Protein AF-A0A067TLZ2-F1 (afdb_monomer)

Structure (mmCIF, N/CA/C/O backbone):
data_AF-A0A067TLZ2-F1
#
_entry.id   AF-A0A067TLZ2-F1
#
loop_
_atom_site.group_PDB
_atom_site.id
_atom_site.type_symbol
_atom_site.label_atom_id
_atom_site.label_alt_id
_atom_site.label_comp_id
_atom_site.label_asym_id
_atom_site.label_entity_id
_atom_site.label_seq_id
_atom_site.pdbx_PDB_ins_code
_atom_site.Cartn_x
_atom_site.Cartn_y
_atom_site.Cartn_z
_atom_site.occupancy
_atom_site.B_iso_or_equiv
_atom_site.auth_seq_id
_atom_site.auth_comp_id
_atom_site.auth_asym_id
_atom_site.auth_atom_id
_atom_site.pdbx_PDB_model_num
ATOM 1 N N . MET A 1 1 ? -27.544 -16.288 59.168 1.00 35.00 1 MET A N 1
ATOM 2 C CA . MET A 1 1 ? -28.036 -17.545 58.566 1.00 35.00 1 MET A CA 1
ATOM 3 C C . MET A 1 1 ? -27.027 -17.969 57.515 1.00 35.00 1 MET A C 1
ATOM 5 O O . MET A 1 1 ? -26.623 -17.134 56.720 1.00 35.00 1 MET A O 1
ATOM 9 N N . SER A 1 2 ? -26.533 -19.201 57.614 1.00 30.53 2 SER A N 1
ATOM 10 C CA . SER A 1 2 ? -25.509 -19.772 56.732 1.00 30.53 2 SER A CA 1
ATOM 11 C C . SER A 1 2 ? -26.106 -20.051 55.348 1.00 30.53 2 SER A C 1
ATOM 13 O O . SER A 1 2 ? -27.095 -20.776 55.263 1.00 30.53 2 SER A O 1
ATOM 15 N N . ASN A 1 3 ? -25.528 -19.484 54.284 1.00 35.69 3 ASN A N 1
ATOM 16 C CA . ASN A 1 3 ? -25.850 -19.871 52.909 1.00 35.69 3 ASN A CA 1
ATOM 17 C C . ASN A 1 3 ? -25.029 -21.114 52.555 1.00 35.69 3 ASN A C 1
ATOM 19 O O . ASN A 1 3 ? -23.845 -21.016 52.237 1.00 35.69 3 ASN A O 1
ATOM 23 N N . ALA A 1 4 ? -25.659 -22.283 52.621 1.00 37.75 4 ALA A N 1
ATOM 24 C CA . ALA A 1 4 ? -25.091 -23.515 52.096 1.00 37.75 4 ALA A CA 1
ATOM 25 C C . ALA A 1 4 ? -25.296 -23.566 50.571 1.00 37.75 4 ALA A C 1
ATOM 27 O O . ALA A 1 4 ? -26.431 -23.571 50.098 1.00 37.75 4 ALA A O 1
ATOM 28 N N . MET A 1 5 ? -24.205 -23.612 49.800 1.00 37.00 5 MET A N 1
ATOM 29 C CA . MET A 1 5 ? -24.246 -24.008 48.389 1.00 37.00 5 MET A CA 1
ATOM 30 C C . MET A 1 5 ? -24.278 -25.535 48.307 1.00 37.00 5 MET A C 1
ATOM 32 O O . MET A 1 5 ? -23.344 -26.199 48.753 1.00 37.00 5 MET A O 1
ATOM 36 N N . PHE A 1 6 ? -25.333 -26.089 47.715 1.00 41.66 6 PHE A N 1
ATOM 37 C CA . PHE A 1 6 ? -25.411 -27.508 47.378 1.00 41.66 6 PHE A CA 1
ATOM 38 C C . PHE A 1 6 ? -25.064 -27.699 45.897 1.00 41.66 6 PHE A C 1
ATOM 40 O O . PHE A 1 6 ? -25.762 -27.192 45.023 1.00 41.66 6 PHE A O 1
ATOM 47 N N . HIS A 1 7 ? -24.009 -28.463 45.611 1.00 45.47 7 HIS A N 1
ATOM 48 C CA . HIS A 1 7 ? -23.753 -29.020 44.283 1.00 45.47 7 HIS A CA 1
ATOM 49 C C . HIS A 1 7 ? -24.188 -30.487 44.269 1.00 45.47 7 HIS A C 1
ATOM 51 O O . HIS A 1 7 ? -23.486 -31.360 44.770 1.00 45.47 7 HIS A O 1
ATOM 57 N N . GLY A 1 8 ? -25.364 -30.752 43.701 1.00 36.38 8 GLY A N 1
ATOM 58 C CA . GLY A 1 8 ? -25.886 -32.097 43.473 1.00 36.38 8 GLY A CA 1
ATOM 59 C C . GLY A 1 8 ? -26.984 -32.063 42.412 1.00 36.38 8 GLY A C 1
ATOM 60 O O . GLY A 1 8 ? -27.834 -31.179 42.427 1.00 36.38 8 GLY A O 1
ATOM 61 N N . SER A 1 9 ? -26.954 -33.005 41.471 1.00 46.06 9 SER A N 1
ATOM 62 C CA . SER A 1 9 ? -27.779 -33.016 40.257 1.00 46.06 9 SER A CA 1
ATOM 63 C C . SER A 1 9 ? -29.209 -33.544 40.436 1.00 46.06 9 SER A C 1
ATOM 65 O O . SER A 1 9 ? -29.848 -33.829 39.436 1.00 46.06 9 SER A O 1
ATOM 67 N N . ASN A 1 10 ? -29.741 -33.642 41.660 1.00 43.12 10 ASN A N 1
ATOM 68 C CA . ASN A 1 10 ? -31.162 -33.916 41.916 1.00 43.12 10 ASN A CA 1
ATOM 69 C C . ASN A 1 10 ? -31.548 -33.448 43.330 1.00 43.12 10 ASN A C 1
ATOM 71 O O . ASN A 1 10 ? -31.295 -34.150 44.307 1.00 43.12 10 ASN A O 1
ATOM 75 N N . VAL A 1 11 ? -32.170 -32.272 43.446 1.00 49.72 11 VAL A N 1
ATOM 76 C CA . VAL A 1 11 ? -32.747 -31.774 44.705 1.00 49.72 11 VAL A CA 1
ATOM 77 C C . VAL A 1 11 ? -34.250 -31.600 44.506 1.00 49.72 11 VAL A C 1
ATOM 79 O O . VAL A 1 11 ? -34.676 -30.826 43.653 1.00 49.72 11 VAL A O 1
ATOM 82 N N . VAL A 1 12 ? -35.056 -32.312 45.295 1.00 50.25 12 VAL A N 1
ATOM 83 C CA . VAL A 1 12 ? -36.509 -32.107 45.370 1.00 50.25 12 VAL A CA 1
ATOM 84 C C . VAL A 1 12 ? -36.795 -31.245 46.594 1.00 50.25 12 VAL A C 1
ATOM 86 O O . VAL A 1 12 ? -36.547 -31.664 47.722 1.00 50.25 12 VAL A O 1
ATOM 89 N N . VAL A 1 13 ? -37.308 -30.037 46.364 1.00 55.62 13 VAL A N 1
ATOM 90 C CA . VAL A 1 13 ? -37.751 -29.116 47.418 1.00 55.62 13 VAL A CA 1
ATOM 91 C C . VAL A 1 13 ? -39.276 -29.075 47.404 1.00 55.62 13 VAL A C 1
ATOM 93 O O . VAL A 1 13 ? -39.881 -28.666 46.416 1.00 55.62 13 VAL A O 1
ATOM 96 N N . THR A 1 14 ? -39.910 -29.498 48.495 1.00 51.38 14 THR A N 1
ATOM 97 C CA . THR A 1 14 ? -41.367 -29.434 48.671 1.00 51.38 14 THR A CA 1
ATOM 98 C C . THR A 1 14 ? -41.737 -28.263 49.579 1.00 51.38 14 THR A C 1
ATOM 100 O O . THR A 1 14 ? -41.624 -28.369 50.798 1.00 51.38 14 THR A O 1
ATOM 103 N N . GLY A 1 15 ? -42.209 -27.167 48.975 1.00 43.22 15 GLY A N 1
ATOM 104 C CA . GLY A 1 15 ? -42.807 -26.016 49.664 1.00 43.22 15 GLY A CA 1
ATOM 105 C C . GLY A 1 15 ? -41.881 -24.801 49.821 1.00 43.22 15 GLY A C 1
ATOM 106 O O . GLY A 1 15 ? -40.804 -24.901 50.399 1.00 43.22 15 GLY A O 1
ATOM 107 N N . GLY A 1 16 ? -42.342 -23.644 49.326 1.00 53.47 16 GLY A N 1
ATOM 108 C CA . GLY A 1 16 ? -41.659 -22.342 49.369 1.00 53.47 16 GLY A CA 1
ATOM 109 C C . GLY A 1 16 ? -41.573 -21.676 47.989 1.00 53.47 16 GLY A C 1
ATOM 110 O O . GLY A 1 16 ? -41.440 -22.360 46.977 1.00 53.47 16 GLY A O 1
ATOM 111 N N . THR A 1 17 ? -41.671 -20.343 47.927 1.00 47.75 17 THR A N 1
ATOM 112 C CA . THR A 1 17 ? -41.504 -19.577 46.679 1.00 47.75 17 THR A CA 1
ATOM 113 C C . THR A 1 17 ? -40.048 -19.661 46.222 1.00 47.75 17 THR A C 1
ATOM 115 O O . THR A 1 17 ? -39.157 -19.126 46.879 1.00 47.75 17 THR A O 1
ATOM 118 N N . ILE A 1 18 ? -39.806 -20.339 45.099 1.00 54.44 18 ILE A N 1
ATOM 119 C CA . ILE A 1 18 ? -38.486 -20.434 44.471 1.00 54.44 18 ILE A CA 1
ATOM 120 C C . ILE A 1 18 ? -38.309 -19.225 43.554 1.00 54.44 18 ILE A C 1
ATOM 122 O O . ILE A 1 18 ? -38.922 -19.152 42.491 1.00 54.44 18 ILE A O 1
ATOM 126 N N . THR A 1 19 ? -37.446 -18.287 43.934 1.00 49.28 19 THR A N 1
ATOM 127 C CA . THR A 1 19 ? -36.951 -17.267 43.004 1.00 49.28 19 THR A CA 1
ATOM 128 C C . THR A 1 19 ? -35.773 -17.871 42.241 1.00 49.28 19 THR A C 1
ATOM 130 O O . THR A 1 19 ? -34.644 -17.878 42.729 1.00 49.28 19 THR A O 1
ATOM 133 N N . GLN A 1 20 ? -36.033 -18.444 41.064 1.00 44.94 20 GLN A N 1
ATOM 134 C CA . GLN A 1 20 ? -34.972 -18.886 40.158 1.00 44.94 20 GLN A CA 1
ATOM 135 C C . GLN A 1 20 ? -34.269 -17.645 39.594 1.00 44.94 20 GLN A C 1
ATOM 137 O O . GLN A 1 20 ? -34.800 -16.951 38.729 1.00 44.94 20 GLN A O 1
ATOM 142 N N . VAL A 1 21 ? -33.075 -17.345 40.100 1.00 44.84 21 VAL A N 1
ATOM 143 C CA . VAL A 1 21 ? -32.166 -16.395 39.455 1.00 44.84 21 VAL A CA 1
ATOM 144 C C . VAL A 1 21 ? -31.425 -17.185 38.382 1.00 44.84 21 VAL A C 1
ATOM 146 O O . VAL A 1 21 ? -30.465 -17.890 38.685 1.00 44.84 21 VAL A O 1
ATOM 149 N N . ASN A 1 22 ? -31.917 -17.143 37.141 1.00 44.41 22 ASN A N 1
ATOM 150 C CA . ASN A 1 22 ? -31.170 -17.689 36.011 1.00 44.41 22 ASN A CA 1
ATOM 151 C C . ASN A 1 22 ? -29.885 -16.872 35.849 1.00 44.41 22 ASN A C 1
ATOM 153 O O . ASN A 1 22 ? -29.919 -15.673 35.579 1.00 44.41 22 ASN A O 1
ATOM 157 N N . ASP A 1 23 ? -28.752 -17.529 36.067 1.00 48.72 23 ASP A N 1
ATOM 158 C CA . ASP A 1 23 ? -27.424 -16.944 35.957 1.00 48.72 23 ASP A CA 1
ATOM 159 C C . ASP A 1 23 ? -27.185 -16.578 34.474 1.00 48.72 23 ASP A C 1
ATOM 161 O O . ASP A 1 23 ? -27.012 -17.459 33.629 1.00 48.72 23 ASP A O 1
ATOM 165 N N . ASN A 1 24 ? -27.174 -15.280 34.139 1.00 51.50 24 ASN A N 1
ATOM 166 C CA . ASN A 1 24 ? -26.948 -14.703 32.791 1.00 51.50 24 ASN A CA 1
ATOM 167 C C . ASN A 1 24 ? -25.580 -15.075 32.157 1.00 51.50 24 ASN A C 1
ATOM 169 O O . ASN A 1 24 ? -25.181 -14.545 31.122 1.00 51.50 24 ASN A O 1
ATOM 173 N N . ARG A 1 25 ? -24.820 -15.978 32.784 1.00 54.44 25 ARG A N 1
ATOM 174 C CA . ARG A 1 25 ? -23.482 -16.408 32.368 1.00 54.44 25 ARG A CA 1
ATOM 175 C C . ARG A 1 25 ? -23.487 -17.320 31.141 1.00 54.44 25 ARG A C 1
ATOM 177 O O . ARG A 1 25 ? -22.487 -17.351 30.432 1.00 54.44 25 ARG A O 1
ATOM 184 N N . GLN A 1 26 ? -24.568 -18.063 30.882 1.00 59.56 26 GLN A N 1
ATOM 185 C CA . GLN A 1 26 ? -24.644 -18.943 29.704 1.00 59.56 26 GLN A CA 1
ATOM 186 C C . GLN A 1 26 ? -24.899 -18.174 28.402 1.00 59.56 26 GLN A C 1
ATOM 188 O O . GLN A 1 26 ? -24.267 -18.482 27.397 1.00 59.56 26 GLN A O 1
ATOM 193 N N . THR A 1 27 ? -25.767 -17.160 28.411 1.00 61.47 27 THR A N 1
ATOM 194 C CA . THR A 1 27 ? -26.094 -16.360 27.216 1.00 61.47 27 THR A CA 1
ATOM 195 C C . THR A 1 27 ? -24.909 -15.508 26.774 1.00 61.47 27 THR A C 1
ATOM 197 O O . THR A 1 27 ? -24.477 -15.628 25.632 1.00 61.47 27 THR A O 1
ATOM 200 N N . GLY A 1 28 ? -24.271 -14.788 27.706 1.00 64.19 28 GLY A N 1
ATOM 201 C CA . GLY A 1 28 ? -23.079 -13.983 27.413 1.00 64.19 28 GLY A CA 1
ATOM 202 C C . GLY A 1 28 ? -21.871 -14.793 26.921 1.00 64.19 28 GLY A C 1
ATOM 203 O O . GLY A 1 28 ? -21.001 -14.242 26.247 1.00 64.19 28 GLY A O 1
ATOM 204 N N . LYS A 1 29 ? -21.817 -16.100 27.223 1.00 79.38 29 LYS A N 1
ATOM 205 C CA . LYS A 1 29 ? -20.808 -17.019 26.676 1.00 79.38 29 LYS A CA 1
ATOM 206 C C . LYS A 1 29 ? -21.072 -17.343 25.198 1.00 79.38 29 LYS A C 1
ATOM 208 O O . LYS A 1 29 ? -20.135 -17.368 24.413 1.00 79.38 29 LYS A O 1
ATOM 213 N N . VAL A 1 30 ? -22.332 -17.509 24.801 1.00 89.75 30 VAL A N 1
ATOM 214 C CA . VAL A 1 30 ? -22.698 -17.784 23.401 1.00 89.75 30 VAL A CA 1
ATOM 215 C C . VAL A 1 30 ? -22.494 -16.549 22.519 1.00 89.75 30 VAL A C 1
ATOM 217 O O . VAL A 1 30 ? -21.974 -16.664 21.411 1.00 89.75 30 VAL A O 1
ATOM 220 N N . SER A 1 31 ? -22.865 -15.352 22.982 1.00 91.88 31 SER A N 1
ATOM 221 C CA . SER A 1 31 ? -22.688 -14.130 22.182 1.00 91.88 31 SER A CA 1
ATOM 222 C C . SER A 1 31 ? -21.219 -13.746 22.002 1.00 91.88 31 SER A C 1
ATOM 224 O O . SER A 1 31 ? -20.860 -13.279 20.920 1.00 91.88 31 SER A O 1
ATOM 226 N N . ILE A 1 32 ? -20.349 -13.976 22.998 1.00 93.75 32 ILE A N 1
ATOM 227 C CA . ILE A 1 32 ? -18.906 -13.745 22.813 1.00 93.75 32 ILE A CA 1
ATOM 228 C C . ILE A 1 32 ? -18.287 -14.765 21.850 1.00 93.75 32 ILE A C 1
ATOM 230 O O . ILE A 1 32 ? -17.466 -14.368 21.029 1.00 93.75 32 ILE A O 1
ATOM 234 N N . GLU A 1 33 ? -18.707 -16.035 21.894 1.00 95.56 33 GLU A N 1
ATOM 235 C CA . GLU A 1 33 ? -18.254 -17.072 20.954 1.00 95.56 33 GLU A CA 1
ATOM 236 C C . GLU A 1 33 ? -18.642 -16.705 19.511 1.00 95.56 33 GLU A C 1
ATOM 238 O O . GLU A 1 33 ? -17.783 -16.673 18.635 1.00 95.56 33 GLU A O 1
ATOM 243 N N . ARG A 1 34 ? -19.890 -16.277 19.272 1.00 96.38 34 ARG A N 1
ATOM 244 C CA . ARG A 1 34 ? -20.328 -15.792 17.946 1.00 96.38 34 ARG A CA 1
ATOM 245 C C . ARG A 1 34 ? -19.538 -14.582 17.456 1.00 96.38 34 ARG A C 1
ATOM 247 O O . ARG A 1 34 ? -19.241 -14.477 16.270 1.00 96.38 34 ARG A O 1
ATOM 254 N N . LEU A 1 35 ? -19.216 -13.648 18.354 1.00 97.62 35 LEU A N 1
ATOM 255 C CA . LEU A 1 35 ? -18.397 -12.487 18.005 1.00 97.62 35 LEU A CA 1
ATOM 256 C C . LEU A 1 35 ? -16.975 -12.904 17.615 1.00 97.62 35 LEU A C 1
ATOM 258 O O . LEU A 1 35 ? -16.421 -12.350 16.673 1.00 97.62 35 LEU A O 1
ATOM 262 N N . GLN A 1 36 ? -16.399 -13.878 18.323 1.00 96.12 36 GLN A N 1
ATOM 263 C CA . GLN A 1 36 ? -15.082 -14.433 18.011 1.00 96.12 36 GLN A CA 1
ATOM 264 C C . GLN A 1 36 ? -15.071 -15.164 16.667 1.00 96.12 36 GLN A C 1
ATOM 266 O O . GLN A 1 36 ? -14.123 -14.994 15.909 1.00 96.12 36 GLN A O 1
ATOM 271 N N . GLU A 1 37 ? -16.120 -15.927 16.357 1.00 96.56 37 GLU A N 1
ATOM 272 C CA . GLU A 1 37 ? -16.272 -16.631 15.077 1.00 96.56 37 GLU A CA 1
ATOM 273 C C . GLU A 1 37 ? -16.421 -15.674 13.886 1.00 96.56 37 GLU A C 1
ATOM 275 O O . GLU A 1 37 ? -15.920 -15.959 12.801 1.00 96.56 37 GLU A O 1
ATOM 280 N N . ALA A 1 38 ? -17.104 -14.541 14.076 1.00 97.31 38 ALA A N 1
ATOM 281 C CA . ALA A 1 38 ? -17.307 -13.543 13.025 1.00 97.31 38 ALA A CA 1
ATOM 282 C C . ALA A 1 38 ? -16.121 -12.574 12.851 1.00 97.31 38 ALA A C 1
ATOM 284 O O . ALA A 1 38 ? -15.986 -11.940 11.801 1.00 97.31 38 ALA A O 1
ATOM 285 N N . ALA A 1 39 ? -15.289 -12.412 13.881 1.00 97.81 39 ALA A N 1
ATOM 286 C CA . ALA A 1 39 ? -14.109 -11.558 13.837 1.00 97.81 39 ALA A CA 1
ATOM 287 C C . ALA A 1 39 ? -12.961 -12.206 13.042 1.00 97.81 39 ALA A C 1
ATOM 289 O O . ALA A 1 39 ? -12.880 -13.422 12.894 1.00 97.81 39 ALA A O 1
ATOM 290 N N . ALA A 1 40 ? -12.024 -11.377 12.585 1.00 97.75 40 ALA A N 1
ATOM 291 C CA . ALA A 1 40 ? -10.781 -11.785 11.944 1.00 97.75 40 ALA A CA 1
ATOM 292 C C . ALA A 1 40 ? -9.581 -11.432 12.847 1.00 97.75 40 ALA A C 1
ATOM 294 O O . ALA A 1 40 ? -9.004 -10.350 12.708 1.00 97.75 40 ALA A O 1
ATOM 295 N N . PRO A 1 41 ? -9.163 -12.321 13.773 1.00 96.50 41 PRO A N 1
ATOM 296 C CA . PRO A 1 41 ? -8.014 -12.073 14.651 1.00 96.50 41 PRO A CA 1
ATOM 297 C C . PRO A 1 41 ? -6.706 -11.800 13.895 1.00 96.50 41 PRO A C 1
ATOM 299 O O . PRO A 1 41 ? -5.843 -11.075 14.387 1.00 96.50 41 PRO A O 1
ATOM 302 N N . ALA A 1 42 ? -6.561 -12.330 12.676 1.00 96.38 42 ALA A N 1
ATOM 303 C CA . ALA A 1 42 ? -5.423 -12.070 11.793 1.00 96.38 42 ALA A CA 1
ATOM 304 C C . ALA A 1 42 ? -5.279 -10.582 11.402 1.00 96.38 42 ALA A C 1
ATOM 306 O O . ALA A 1 42 ? -4.195 -10.146 11.013 1.00 96.38 42 ALA A O 1
ATOM 307 N N . ALA A 1 43 ? -6.349 -9.786 11.521 1.00 97.31 43 ALA A N 1
ATOM 308 C CA . ALA A 1 43 ? -6.363 -8.371 11.157 1.00 97.31 43 ALA A CA 1
ATOM 309 C C . ALA A 1 43 ? -5.872 -7.429 12.272 1.00 97.31 43 ALA A C 1
ATOM 311 O O . ALA A 1 43 ? -5.695 -6.238 12.013 1.00 97.31 43 ALA A O 1
ATOM 312 N N . PHE A 1 44 ? -5.636 -7.913 13.497 1.00 97.44 44 PHE A N 1
ATOM 313 C CA . PHE A 1 44 ? -5.144 -7.056 14.582 1.00 97.44 44 PHE A CA 1
ATOM 314 C C . PHE A 1 44 ? -3.717 -6.555 14.313 1.00 97.44 44 PHE A C 1
ATOM 316 O O . PHE A 1 44 ? -2.925 -7.221 13.641 1.00 97.44 44 PHE A O 1
ATOM 323 N N . HIS A 1 45 ? -3.358 -5.387 14.855 1.00 96.12 45 HIS A N 1
ATOM 324 C CA . HIS A 1 45 ? -1.980 -4.873 14.812 1.00 96.12 45 HIS A CA 1
ATOM 325 C C . HIS A 1 45 ? -0.938 -5.815 15.444 1.00 96.12 45 HIS A C 1
ATOM 327 O O . HIS A 1 45 ? 0.193 -5.884 14.969 1.00 96.12 45 HIS A O 1
ATOM 333 N N . ASP A 1 46 ? -1.326 -6.571 16.468 1.00 94.56 46 ASP A N 1
ATOM 334 C CA . ASP A 1 46 ? -0.489 -7.449 17.292 1.00 94.56 46 ASP A CA 1
ATOM 335 C C . ASP A 1 46 ? -0.748 -8.946 17.038 1.00 94.56 46 ASP A C 1
ATOM 337 O O . ASP A 1 46 ? -0.326 -9.807 17.812 1.00 94.56 46 ASP A O 1
ATOM 341 N N . SER A 1 47 ? -1.423 -9.277 15.933 1.00 93.69 47 SER A N 1
ATOM 342 C CA . SER A 1 47 ? -1.735 -10.662 15.586 1.00 93.69 47 SER A CA 1
ATOM 343 C C . SER A 1 47 ? -0.481 -11.502 15.321 1.00 93.69 47 SER A C 1
ATOM 345 O O . SER A 1 47 ? 0.400 -11.117 14.547 1.00 93.69 47 SER A O 1
ATOM 347 N N . GLY A 1 48 ? -0.443 -12.713 15.886 1.00 90.44 48 GLY A N 1
ATOM 348 C CA . GLY A 1 48 ? 0.617 -13.694 15.632 1.00 90.44 48 GLY A CA 1
ATOM 349 C C . GLY A 1 48 ? 0.674 -14.196 14.181 1.00 90.44 48 GLY A C 1
ATOM 350 O O . GLY A 1 48 ? 1.725 -14.674 13.743 1.00 90.44 48 GLY A O 1
ATOM 351 N N . ASP A 1 49 ? -0.416 -14.048 13.422 1.00 87.50 49 ASP A N 1
ATOM 352 C CA . ASP A 1 49 ? -0.474 -14.392 11.995 1.00 87.50 49 ASP A CA 1
ATOM 353 C C . ASP A 1 49 ? 0.299 -13.385 11.134 1.00 87.50 49 ASP A C 1
ATOM 355 O O . ASP A 1 49 ? 0.804 -13.714 10.059 1.00 87.50 49 ASP A O 1
ATOM 359 N N . ARG A 1 50 ? 0.500 -12.168 11.645 1.00 86.31 50 ARG A N 1
ATOM 360 C CA . ARG A 1 50 ? 1.269 -11.103 10.997 1.00 86.31 50 ARG A CA 1
ATOM 361 C C . ARG A 1 50 ? 2.741 -11.158 11.393 1.00 86.31 50 ARG A C 1
ATOM 363 O O . ARG A 1 50 ? 3.307 -10.156 11.811 1.00 86.31 50 ARG A O 1
ATOM 370 N N . ARG A 1 51 ? 3.362 -12.337 11.295 1.00 74.12 51 ARG A N 1
ATOM 371 C CA . ARG A 1 51 ? 4.765 -12.569 11.694 1.00 74.12 51 ARG A CA 1
ATOM 372 C C . ARG A 1 51 ? 5.699 -11.517 11.084 1.00 74.12 51 ARG A C 1
ATOM 374 O O . ARG A 1 51 ? 5.841 -11.469 9.867 1.00 74.12 51 ARG A O 1
ATOM 381 N N . ASP A 1 52 ? 6.362 -10.749 11.950 1.00 78.25 52 ASP A N 1
ATOM 382 C CA . ASP A 1 52 ? 7.239 -9.624 11.586 1.00 78.25 52 ASP A CA 1
ATOM 383 C C . ASP A 1 52 ? 6.524 -8.580 10.699 1.00 78.25 52 ASP A C 1
ATOM 385 O O . ASP A 1 52 ? 6.861 -8.425 9.521 1.00 78.25 52 ASP A O 1
ATOM 389 N N . PRO A 1 53 ? 5.493 -7.886 11.229 1.00 86.69 53 PRO A N 1
ATOM 390 C CA . PRO A 1 53 ? 4.747 -6.923 10.435 1.00 86.69 53 PRO A CA 1
ATOM 391 C C . PRO A 1 53 ? 5.674 -5.768 10.028 1.00 86.69 53 PRO A C 1
ATOM 393 O O . PRO A 1 53 ? 6.590 -5.414 10.783 1.00 86.69 53 PRO A O 1
ATOM 396 N N . PRO A 1 54 ? 5.460 -5.161 8.846 1.00 88.94 54 PRO A N 1
ATOM 397 C CA . PRO A 1 54 ? 6.304 -4.067 8.391 1.00 88.94 54 PRO A CA 1
ATOM 398 C C . PRO A 1 54 ? 6.217 -2.906 9.384 1.00 88.94 54 PRO A C 1
ATOM 400 O O . PRO A 1 54 ? 5.129 -2.556 9.823 1.00 88.94 54 PRO A O 1
ATOM 403 N N . ARG A 1 55 ? 7.355 -2.300 9.721 1.00 93.62 55 ARG A N 1
ATOM 404 C CA . ARG A 1 55 ? 7.454 -1.113 10.584 1.00 93.62 55 ARG A CA 1
ATOM 405 C C . ARG A 1 55 ? 8.316 -0.069 9.909 1.00 93.62 55 ARG A C 1
ATOM 407 O O . ARG A 1 55 ? 9.206 -0.421 9.127 1.00 93.62 55 ARG A O 1
ATOM 414 N N . CYS A 1 56 ? 8.081 1.200 10.224 1.00 95.81 56 CYS A N 1
ATOM 415 C CA . CYS A 1 56 ? 9.027 2.242 9.860 1.00 95.81 56 CYS A CA 1
ATOM 416 C C . CYS A 1 56 ? 10.406 1.896 10.430 1.00 95.81 56 CYS A C 1
ATOM 418 O O . CYS A 1 56 ? 10.553 1.533 11.598 1.00 95.81 56 CYS A O 1
ATOM 420 N N . HIS A 1 57 ? 11.425 1.985 9.580 1.00 94.75 57 HIS A N 1
ATOM 421 C CA . HIS A 1 57 ? 12.799 1.870 10.037 1.00 94.75 57 HIS A CA 1
ATOM 422 C C . HIS A 1 57 ? 13.119 3.076 10.940 1.00 94.75 57 HIS A C 1
ATOM 424 O O . HIS A 1 57 ? 12.618 4.170 10.650 1.00 94.75 57 HIS A O 1
ATOM 430 N N . PRO A 1 58 ? 13.908 2.924 12.023 1.00 95.19 58 PRO A N 1
ATOM 431 C CA . PRO A 1 58 ? 14.269 4.051 12.873 1.00 95.19 58 PRO A CA 1
ATOM 432 C C . PRO A 1 58 ? 14.750 5.257 12.064 1.00 95.19 58 PRO A C 1
ATOM 434 O O . PRO A 1 58 ? 15.518 5.113 11.115 1.00 95.19 58 PRO A O 1
ATOM 437 N N . ASN A 1 59 ? 14.268 6.441 12.445 1.00 94.44 59 ASN A N 1
ATOM 438 C CA . ASN A 1 59 ? 14.572 7.722 11.802 1.00 94.44 59 ASN A CA 1
ATOM 439 C C . ASN A 1 59 ? 14.144 7.850 10.326 1.00 94.44 59 ASN A C 1
ATOM 441 O O . ASN A 1 59 ? 14.586 8.773 9.653 1.00 94.44 59 ASN A O 1
ATOM 445 N N . THR A 1 60 ? 13.261 6.978 9.827 1.00 95.38 60 THR A N 1
ATOM 446 C CA . THR A 1 60 ? 12.618 7.136 8.508 1.00 95.38 60 THR A CA 1
ATOM 447 C C . THR A 1 60 ? 11.163 7.557 8.653 1.00 95.38 60 THR A C 1
ATOM 449 O O . THR A 1 60 ? 10.518 7.222 9.649 1.00 95.38 60 THR A O 1
ATOM 452 N N . ARG A 1 61 ? 10.613 8.270 7.663 1.00 95.44 61 ARG A N 1
ATOM 453 C CA . ARG A 1 61 ? 9.215 8.737 7.638 1.00 95.44 61 ARG A CA 1
ATOM 454 C C . ARG A 1 61 ? 8.816 9.539 8.883 1.00 95.44 61 ARG A C 1
ATOM 456 O O . ARG A 1 61 ? 7.639 9.567 9.236 1.00 95.44 61 ARG A O 1
ATOM 463 N N . VAL A 1 62 ? 9.778 10.179 9.552 1.00 96.38 62 VAL A N 1
ATOM 464 C CA . VAL A 1 62 ? 9.573 10.855 10.846 1.00 96.38 62 VAL A CA 1
ATOM 465 C C . VAL A 1 62 ? 8.529 11.960 10.719 1.00 96.38 62 VAL A C 1
ATOM 467 O O . VAL A 1 62 ? 7.531 11.931 11.426 1.00 96.38 62 VAL A O 1
ATOM 470 N N . ALA A 1 63 ? 8.675 12.846 9.732 1.00 95.94 63 ALA A N 1
ATOM 471 C CA . ALA A 1 63 ? 7.731 13.944 9.509 1.00 95.94 63 ALA A CA 1
ATOM 472 C C . ALA A 1 63 ? 6.292 13.462 9.230 1.00 95.94 63 ALA A C 1
ATOM 474 O O . ALA A 1 63 ? 5.324 14.096 9.645 1.00 95.94 63 ALA A O 1
ATOM 475 N N . VAL A 1 64 ? 6.135 12.323 8.543 1.00 97.06 64 VAL A N 1
ATOM 476 C CA . VAL A 1 64 ? 4.812 11.729 8.289 1.00 97.06 64 VAL A CA 1
ATOM 477 C C . VAL A 1 64 ? 4.214 11.190 9.587 1.00 97.06 64 VAL A C 1
ATOM 479 O O . VAL A 1 64 ? 3.050 11.452 9.881 1.00 97.06 64 VAL A O 1
ATOM 482 N N . GLN A 1 65 ? 5.009 10.460 10.372 1.00 97.94 65 GLN A N 1
ATOM 483 C CA . GLN A 1 65 ? 4.582 9.922 11.662 1.00 97.94 65 GLN A CA 1
ATOM 484 C C . GLN A 1 65 ? 4.193 11.042 12.631 1.00 97.94 65 GLN A C 1
ATOM 486 O O . GLN A 1 65 ? 3.110 10.990 13.205 1.00 97.94 65 GLN A O 1
ATOM 491 N N . GLU A 1 66 ? 5.011 12.089 12.747 1.00 97.19 66 GLU A N 1
ATOM 492 C CA . GLU A 1 66 ? 4.729 13.257 13.588 1.00 97.19 66 GLU A CA 1
ATOM 493 C C . GLU A 1 66 ? 3.434 13.961 13.177 1.00 97.19 66 GLU A C 1
ATOM 495 O O . GLU A 1 66 ? 2.625 14.307 14.034 1.00 97.19 66 GLU A O 1
ATOM 500 N N . LYS A 1 67 ? 3.181 14.120 11.871 1.00 97.38 67 LYS A N 1
ATOM 501 C CA . LYS A 1 67 ? 1.923 14.699 11.377 1.00 97.38 67 LYS A CA 1
ATOM 502 C C . LYS A 1 67 ? 0.707 13.865 11.791 1.00 97.38 67 LYS A C 1
ATOM 504 O O . LYS A 1 67 ? -0.288 14.425 12.246 1.00 97.38 67 LYS A O 1
ATOM 509 N N . ILE A 1 68 ? 0.797 12.537 11.694 1.00 98.31 68 ILE A N 1
ATOM 510 C CA . ILE A 1 68 ? -0.272 11.628 12.135 1.00 98.31 68 ILE A CA 1
ATOM 511 C C . ILE A 1 68 ? -0.458 11.709 13.658 1.00 98.31 68 ILE A C 1
ATOM 513 O O . ILE A 1 68 ? -1.585 11.851 14.129 1.00 98.31 68 ILE A O 1
ATOM 517 N N . MET A 1 69 ? 0.628 11.662 14.435 1.00 98.12 69 MET A N 1
ATOM 518 C CA . MET A 1 69 ? 0.586 11.745 15.901 1.00 98.12 69 MET A CA 1
ATOM 519 C C . MET A 1 69 ? -0.018 13.074 16.376 1.00 98.12 69 MET A C 1
ATOM 521 O O . MET A 1 69 ? -0.903 13.081 17.232 1.00 98.12 69 MET A O 1
ATOM 525 N N . ASN A 1 70 ? 0.387 14.196 15.776 1.00 97.50 70 ASN A N 1
ATOM 526 C CA . ASN A 1 70 ? -0.150 15.519 16.092 1.00 97.50 70 ASN A CA 1
ATOM 527 C C . ASN A 1 70 ? -1.640 15.633 15.753 1.00 97.50 70 ASN A C 1
ATOM 529 O O . ASN A 1 70 ? -2.393 16.228 16.524 1.00 97.50 70 ASN A O 1
ATOM 533 N N . TRP A 1 71 ? -2.090 15.037 14.646 1.00 97.75 71 TRP A N 1
ATOM 534 C CA . TRP A 1 71 ? -3.514 14.961 14.314 1.00 97.75 71 TRP A CA 1
ATOM 535 C C . TRP A 1 71 ? -4.302 14.140 15.346 1.00 97.75 71 TRP A C 1
ATOM 537 O O . TRP A 1 71 ? -5.322 14.615 15.849 1.00 97.75 71 TRP A O 1
ATOM 547 N N . ILE A 1 72 ? -3.805 12.958 15.730 1.00 97.69 72 ILE A N 1
ATOM 548 C CA . ILE A 1 72 ? -4.442 12.087 16.737 1.00 97.69 72 ILE A CA 1
ATOM 549 C C . ILE A 1 72 ? -4.636 12.837 18.062 1.00 97.69 72 ILE A C 1
ATOM 551 O O . ILE A 1 72 ? -5.728 12.821 18.642 1.00 97.69 72 ILE A O 1
ATOM 555 N N . LEU A 1 73 ? -3.594 13.548 18.500 1.00 96.50 73 LEU A N 1
ATOM 556 C CA . LEU A 1 73 ? -3.574 14.330 19.737 1.00 96.50 73 LEU A CA 1
ATOM 557 C C . LEU A 1 73 ? -4.321 15.675 19.631 1.00 96.50 73 LEU A C 1
ATOM 559 O O . LEU A 1 73 ? -4.459 16.375 20.632 1.00 96.50 73 LEU A O 1
ATOM 563 N N . GLY A 1 74 ? -4.817 16.051 18.446 1.00 94.25 74 GLY A N 1
ATOM 564 C CA . GLY A 1 74 ? -5.499 17.330 18.215 1.00 94.25 74 GLY A CA 1
ATOM 565 C C . GLY A 1 74 ? -4.581 18.557 18.299 1.00 94.25 74 GLY A C 1
ATOM 566 O O . GLY A 1 74 ? -5.064 19.667 18.523 1.00 94.25 74 GLY A O 1
ATOM 567 N N . LEU A 1 75 ? -3.271 18.358 18.139 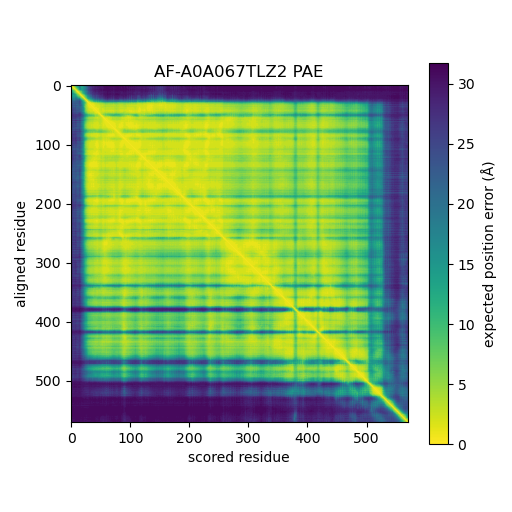1.00 95.50 75 LEU A N 1
ATOM 568 C CA . LEU A 1 75 ? -2.238 19.393 18.222 1.00 95.50 75 LEU A CA 1
ATOM 569 C C . LEU A 1 75 ? -2.021 20.130 16.898 1.00 95.50 75 LEU A C 1
ATOM 571 O O . LEU A 1 75 ? -1.508 21.245 16.912 1.00 95.50 75 LEU A O 1
ATOM 575 N N . ASP A 1 76 ? -2.417 19.535 15.772 1.00 93.06 76 ASP A N 1
ATOM 576 C CA . ASP A 1 76 ? -2.320 20.151 14.447 1.00 93.06 76 ASP A CA 1
ATOM 577 C C . ASP A 1 76 ? -3.537 21.064 14.175 1.00 93.06 76 ASP A C 1
ATOM 579 O O . ASP A 1 76 ? -4.650 20.564 13.979 1.00 93.06 76 ASP A O 1
ATOM 583 N N . PRO A 1 77 ? -3.375 22.403 14.134 1.00 90.94 77 PRO A N 1
ATOM 584 C CA . PRO A 1 77 ? -4.487 23.328 13.932 1.00 90.94 77 PRO A CA 1
ATOM 585 C C . PRO A 1 77 ? -5.191 23.172 12.581 1.00 90.94 77 PRO A C 1
ATOM 587 O O . PRO A 1 77 ? -6.384 23.475 12.495 1.00 90.94 77 PRO A O 1
ATOM 590 N N . GLU A 1 78 ? -4.478 22.715 11.548 1.00 90.88 78 GLU A N 1
ATOM 591 C CA . GLU A 1 78 ? -5.010 22.574 10.190 1.00 90.88 78 GLU A CA 1
ATOM 592 C C . GLU A 1 78 ? -5.900 21.335 10.074 1.00 90.88 78 GLU A C 1
ATOM 594 O O . GLU A 1 78 ? -6.930 21.363 9.399 1.00 90.88 78 GLU A O 1
ATOM 599 N N . THR A 1 79 ? -5.541 20.258 10.778 1.00 91.94 79 THR A N 1
ATOM 600 C CA . THR A 1 79 ? -6.213 18.958 10.654 1.00 91.94 79 THR A CA 1
ATOM 601 C C . THR A 1 79 ? -7.039 18.548 11.874 1.00 91.94 79 THR A C 1
ATOM 603 O O . THR A 1 79 ? -7.802 17.591 11.777 1.00 91.94 79 THR A O 1
ATOM 606 N N . ARG A 1 80 ? -7.004 19.284 12.998 1.00 88.56 80 ARG A N 1
ATOM 607 C CA . ARG A 1 80 ? -7.723 18.938 14.252 1.00 88.56 80 ARG A CA 1
ATOM 608 C C . ARG A 1 80 ? -9.234 18.709 14.122 1.00 88.56 80 ARG A C 1
ATOM 610 O O . ARG A 1 80 ? -9.826 18.070 14.985 1.00 88.56 80 ARG A O 1
ATOM 617 N N . ASN A 1 81 ? -9.867 19.266 13.087 1.00 91.81 81 ASN A N 1
ATOM 618 C CA . ASN A 1 81 ? -11.304 19.108 12.830 1.00 91.81 81 ASN A CA 1
ATOM 619 C C . ASN A 1 81 ? -11.625 17.937 11.883 1.00 91.81 81 ASN A C 1
ATOM 621 O O . ASN A 1 81 ? -12.803 17.616 11.700 1.00 91.81 81 ASN A O 1
ATOM 625 N N . ALA A 1 82 ? -10.607 17.333 11.262 1.00 96.25 82 ALA A N 1
ATOM 626 C CA . ALA A 1 82 ? -10.763 16.162 10.415 1.00 96.25 82 ALA A CA 1
ATOM 627 C C . ALA A 1 82 ? -10.994 14.928 11.293 1.00 96.25 82 ALA A C 1
ATOM 629 O O . ALA A 1 82 ? -10.232 14.655 12.222 1.00 96.25 82 ALA A O 1
ATOM 630 N N . LEU A 1 83 ? -12.051 14.182 10.981 1.00 97.50 83 LEU A N 1
ATOM 631 C CA . LEU A 1 83 ? -12.389 12.928 11.658 1.00 97.50 83 LEU A CA 1
ATOM 632 C C . LEU A 1 83 ? -11.730 11.734 10.971 1.00 97.50 83 LEU A C 1
ATOM 634 O O . LEU A 1 83 ? -11.625 10.662 11.556 1.00 97.50 83 LEU A O 1
ATOM 638 N N . ILE A 1 84 ? -11.275 11.919 9.735 1.00 98.50 84 ILE A N 1
ATOM 639 C CA . ILE A 1 84 ? -10.587 10.895 8.966 1.00 98.50 84 ILE A CA 1
ATOM 640 C C . ILE A 1 84 ? -9.271 11.482 8.463 1.00 98.50 84 ILE A C 1
ATOM 642 O O . ILE A 1 84 ? -9.238 12.591 7.934 1.00 98.50 84 ILE A O 1
ATOM 646 N N . MET A 1 85 ? -8.187 10.732 8.602 1.00 98.62 85 MET A N 1
ATOM 647 C CA . MET A 1 85 ? -6.943 10.983 7.892 1.00 98.62 85 MET A CA 1
ATOM 648 C C . MET A 1 85 ? -6.738 9.861 6.884 1.00 98.62 85 MET A C 1
ATOM 650 O O . MET A 1 85 ? -6.594 8.698 7.260 1.00 98.62 85 MET A O 1
ATOM 654 N N . TRP A 1 86 ? -6.725 10.217 5.603 1.00 98.62 86 TRP A N 1
ATOM 655 C CA . TRP A 1 86 ? -6.453 9.280 4.523 1.00 98.62 86 TRP A CA 1
ATOM 656 C C . TRP A 1 86 ? -4.971 9.330 4.141 1.00 98.62 86 TRP A C 1
ATOM 658 O O . TRP A 1 86 ? -4.520 10.253 3.459 1.00 98.62 86 TRP A O 1
ATOM 668 N N . LEU A 1 87 ? -4.214 8.335 4.604 1.00 98.44 87 LEU A N 1
ATOM 669 C CA . LEU A 1 87 ? -2.815 8.109 4.252 1.00 98.44 87 LEU A CA 1
ATOM 670 C C . LEU A 1 87 ? -2.753 7.355 2.923 1.00 98.44 87 LEU A C 1
ATOM 672 O O . LEU A 1 87 ? -2.998 6.148 2.872 1.00 98.44 87 LEU A O 1
ATOM 676 N N . HIS A 1 88 ? -2.396 8.041 1.842 1.00 96.31 88 HIS A N 1
ATOM 677 C CA . HIS A 1 88 ? -2.423 7.432 0.516 1.00 96.31 88 HIS A CA 1
ATOM 678 C C . HIS A 1 88 ? -1.113 7.566 -0.231 1.00 96.31 88 HIS A C 1
ATOM 680 O O . HIS A 1 88 ? -0.298 8.443 0.015 1.00 96.31 88 HIS A O 1
ATOM 686 N N . GLY A 1 89 ? -0.889 6.659 -1.170 1.00 93.06 89 GLY A N 1
ATOM 687 C CA . GLY A 1 89 ? 0.315 6.673 -1.978 1.00 93.06 89 GLY A CA 1
ATOM 688 C C . GLY A 1 89 ? 0.483 5.393 -2.779 1.00 93.06 89 GLY A C 1
ATOM 689 O O . GLY A 1 89 ? -0.262 4.426 -2.577 1.00 93.06 89 GLY A O 1
ATOM 690 N N . PRO A 1 90 ? 1.476 5.366 -3.669 1.00 90.81 90 PRO A N 1
ATOM 691 C CA . PRO A 1 90 ? 1.695 4.250 -4.576 1.00 90.81 90 PRO A CA 1
ATOM 692 C C . PRO A 1 90 ? 2.046 2.938 -3.867 1.00 90.81 90 PRO A C 1
ATOM 694 O O . PRO A 1 90 ? 2.265 2.885 -2.650 1.00 90.81 90 PRO A O 1
ATOM 697 N N . ALA A 1 91 ? 2.047 1.843 -4.624 1.00 89.25 91 ALA A N 1
ATOM 698 C CA . ALA A 1 91 ? 2.365 0.535 -4.074 1.00 89.25 91 ALA A CA 1
ATOM 699 C C . ALA A 1 91 ? 3.798 0.520 -3.507 1.00 89.25 91 ALA A C 1
ATOM 701 O O . ALA A 1 91 ? 4.727 1.061 -4.090 1.00 89.25 91 ALA A O 1
ATOM 702 N N . GLY A 1 92 ? 3.989 -0.075 -2.328 1.00 89.50 92 GLY A N 1
ATOM 703 C CA . GLY A 1 92 ? 5.325 -0.180 -1.736 1.00 89.50 92 GLY A CA 1
ATOM 704 C C . GLY A 1 92 ? 5.942 1.111 -1.182 1.00 89.50 92 GLY A C 1
ATOM 705 O O . GLY A 1 92 ? 7.113 1.087 -0.804 1.00 89.50 92 GLY A O 1
ATOM 706 N N . SER A 1 93 ? 5.178 2.202 -1.066 1.00 92.19 93 SER A N 1
ATOM 707 C CA . SER A 1 93 ? 5.640 3.467 -0.469 1.00 92.19 93 SER A CA 1
ATOM 708 C C . SER A 1 93 ? 5.830 3.424 1.056 1.00 92.19 93 SER A C 1
ATOM 710 O O . SER A 1 93 ? 6.472 4.312 1.617 1.00 92.19 93 SER A O 1
ATOM 712 N N . GLY A 1 94 ? 5.311 2.393 1.734 1.00 94.25 94 GLY A N 1
ATOM 713 C CA . GLY A 1 94 ? 5.457 2.200 3.184 1.00 94.25 94 GLY A CA 1
ATOM 714 C C . GLY A 1 94 ? 4.214 2.516 4.026 1.00 94.25 94 GLY A C 1
ATOM 715 O O . GLY A 1 94 ? 4.332 2.587 5.242 1.00 94.25 94 GLY A O 1
ATOM 716 N N . LYS A 1 95 ? 3.028 2.665 3.416 1.00 96.62 95 LYS A N 1
ATOM 717 C CA . LYS A 1 95 ? 1.748 2.918 4.118 1.00 96.62 95 LYS A CA 1
ATOM 718 C C . LYS A 1 95 ? 1.502 1.973 5.302 1.00 96.62 95 LYS A C 1
ATOM 720 O O . LYS A 1 95 ? 1.407 2.446 6.428 1.00 96.62 95 LYS A O 1
ATOM 725 N N . SER A 1 96 ? 1.522 0.659 5.069 1.00 96.88 96 SER A N 1
ATOM 726 C CA . SER A 1 96 ? 1.318 -0.346 6.123 1.00 96.88 96 SER A CA 1
ATOM 727 C C . SER A 1 96 ? 2.393 -0.320 7.204 1.00 96.88 96 SER A C 1
ATOM 729 O O . SER A 1 96 ? 2.103 -0.601 8.361 1.00 96.88 96 SER A O 1
ATOM 731 N N . ALA A 1 97 ? 3.628 0.058 6.851 1.00 97.19 97 ALA A N 1
ATOM 732 C CA . ALA A 1 97 ? 4.711 0.220 7.818 1.00 97.19 97 ALA A CA 1
ATOM 733 C C . ALA A 1 97 ? 4.444 1.400 8.766 1.00 97.19 97 ALA A C 1
ATOM 735 O O . ALA A 1 97 ? 4.630 1.274 9.973 1.00 97.19 97 ALA A O 1
ATOM 736 N N . ILE A 1 98 ? 3.948 2.516 8.221 1.00 98.44 98 ILE A N 1
ATOM 737 C CA . ILE A 1 98 ? 3.528 3.689 8.993 1.00 98.44 98 ILE A CA 1
ATOM 738 C C . ILE A 1 98 ? 2.311 3.338 9.852 1.00 98.44 98 ILE A C 1
ATOM 740 O O . ILE A 1 98 ? 2.336 3.580 11.054 1.00 98.44 98 ILE A O 1
ATOM 744 N N . ALA A 1 99 ? 1.274 2.723 9.275 1.00 98.44 99 ALA A N 1
ATOM 745 C CA . ALA A 1 99 ? 0.070 2.329 10.006 1.00 98.44 99 ALA A CA 1
ATOM 746 C C . ALA A 1 99 ? 0.389 1.375 11.168 1.00 98.44 99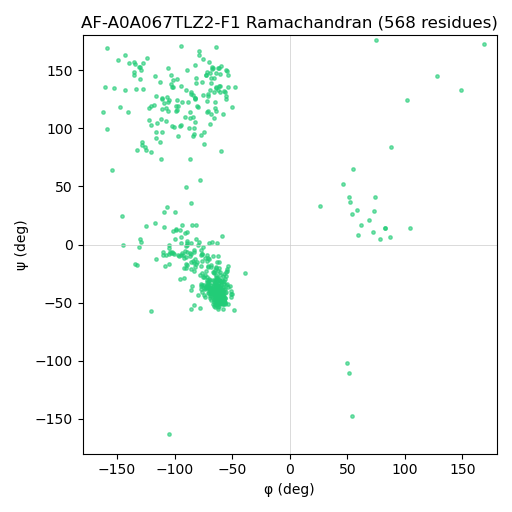 ALA A C 1
ATOM 748 O O . ALA A 1 99 ? -0.136 1.556 12.265 1.00 98.44 99 ALA A O 1
ATOM 749 N N . GLN A 1 100 ? 1.293 0.410 10.964 1.00 98.12 100 GLN A N 1
ATOM 750 C CA . GLN A 1 100 ? 1.760 -0.487 12.020 1.00 98.12 100 GLN A CA 1
ATOM 751 C C . GLN A 1 100 ? 2.499 0.265 13.129 1.00 98.12 100 GLN A C 1
ATOM 753 O O . GLN A 1 100 ? 2.186 0.073 14.302 1.00 98.12 100 GLN A O 1
ATOM 758 N N . THR A 1 101 ? 3.457 1.130 12.781 1.00 98.38 101 THR A N 1
ATOM 759 C CA . THR A 1 101 ? 4.209 1.907 13.775 1.00 98.38 101 THR A CA 1
ATOM 760 C C . THR A 1 101 ? 3.293 2.839 14.574 1.00 98.38 101 THR A C 1
ATOM 762 O O . THR A 1 101 ? 3.417 2.917 15.795 1.00 98.38 101 THR A O 1
ATOM 765 N N . ILE A 1 102 ? 2.320 3.482 13.920 1.00 98.69 102 ILE A N 1
ATOM 766 C CA . ILE A 1 102 ? 1.314 4.315 14.591 1.00 98.69 102 ILE A CA 1
ATOM 767 C C . ILE A 1 102 ? 0.393 3.474 15.479 1.00 98.69 102 ILE A C 1
ATOM 769 O O . ILE A 1 102 ? 0.072 3.914 16.578 1.00 98.69 102 ILE A O 1
ATOM 773 N N . ALA A 1 103 ? -0.010 2.274 15.053 1.00 98.56 103 ALA A N 1
ATOM 774 C CA . ALA A 1 103 ? -0.824 1.379 15.874 1.00 98.56 103 ALA A CA 1
ATOM 775 C C . ALA A 1 103 ? -0.093 0.972 17.161 1.00 98.56 103 ALA A C 1
ATOM 777 O O . ALA A 1 103 ? -0.659 1.082 18.243 1.00 98.56 103 ALA A O 1
ATOM 778 N N . GLU A 1 104 ? 1.173 0.559 17.056 1.00 98.00 104 GLU A N 1
ATOM 779 C CA . GLU A 1 104 ? 1.992 0.167 18.210 1.00 98.00 104 GLU A CA 1
ATOM 780 C C . GLU A 1 104 ? 2.212 1.340 19.178 1.00 98.00 104 GLU A C 1
ATOM 782 O O . GLU A 1 104 ? 2.046 1.175 20.388 1.00 98.00 104 GLU A O 1
ATOM 787 N N . TRP A 1 105 ? 2.509 2.535 18.658 1.00 98.25 105 TRP A N 1
ATOM 788 C CA . TRP A 1 105 ? 2.612 3.753 19.465 1.00 98.25 105 TRP A CA 1
ATOM 789 C C . TRP A 1 105 ? 1.280 4.102 20.147 1.00 98.25 105 TRP A C 1
ATOM 791 O O . TRP A 1 105 ? 1.221 4.258 21.364 1.00 98.25 105 TRP A O 1
ATOM 801 N N . ALA A 1 106 ? 0.181 4.157 19.392 1.00 98.44 106 ALA A N 1
ATOM 802 C CA . ALA A 1 106 ? -1.130 4.521 19.922 1.00 98.44 106 ALA A CA 1
ATOM 803 C C . ALA A 1 106 ? -1.656 3.493 20.937 1.00 98.44 106 ALA A C 1
ATOM 805 O O . ALA A 1 106 ? -2.391 3.859 21.854 1.00 98.44 106 ALA A O 1
ATOM 806 N N . PHE A 1 107 ? -1.291 2.217 20.797 1.00 97.88 107 PHE A N 1
ATOM 807 C CA . PHE A 1 107 ? -1.581 1.187 21.790 1.00 97.88 107 PHE A CA 1
ATOM 808 C C . PHE A 1 107 ? -0.839 1.456 23.107 1.00 97.88 107 PHE A C 1
ATOM 810 O O . PHE A 1 107 ? -1.456 1.431 24.173 1.00 97.88 107 PHE A O 1
ATOM 817 N N . GLN A 1 108 ? 0.458 1.783 23.041 1.00 97.75 108 GLN A N 1
ATOM 818 C CA . GLN A 1 108 ? 1.266 2.131 24.219 1.00 97.75 108 GLN A CA 1
ATOM 819 C C . GLN A 1 108 ? 0.733 3.382 24.935 1.00 97.75 108 GLN A C 1
ATOM 821 O O . GLN A 1 108 ? 0.640 3.393 26.163 1.00 97.75 108 GLN A O 1
ATOM 826 N N . GLU A 1 109 ? 0.292 4.385 24.174 1.00 97.38 109 GLU A N 1
ATOM 827 C CA . GLU A 1 109 ? -0.299 5.629 24.689 1.00 97.38 109 GLU A CA 1
ATOM 828 C C . GLU A 1 109 ? -1.776 5.491 25.116 1.00 97.38 109 GLU A C 1
ATOM 830 O O . GLU A 1 109 ? -2.383 6.454 25.583 1.00 97.38 109 GLU A O 1
ATOM 835 N N . LYS A 1 110 ? -2.380 4.298 24.983 1.00 96.94 110 LYS A N 1
ATOM 836 C CA . LYS A 1 110 ? -3.805 4.024 25.274 1.00 96.94 110 LYS A CA 1
ATOM 837 C C . LYS A 1 110 ? -4.791 4.876 24.457 1.00 96.94 110 LYS A C 1
ATOM 839 O O . LYS A 1 110 ? -5.907 5.145 24.900 1.00 96.94 110 LYS A O 1
ATOM 844 N N . LEU A 1 111 ? -4.394 5.256 23.246 1.00 98.00 111 LEU A N 1
ATOM 845 C CA . LEU A 1 111 ? -5.188 6.022 22.280 1.00 98.00 111 LEU A CA 1
ATOM 846 C C . LEU A 1 111 ? -5.897 5.116 21.262 1.00 98.00 111 LEU A C 1
ATOM 848 O O . LEU A 1 111 ? -6.964 5.469 20.748 1.00 98.00 111 LEU A O 1
ATOM 852 N N . LEU A 1 112 ? -5.306 3.954 20.959 1.00 98.62 112 LEU A N 1
ATOM 853 C CA . LEU A 1 112 ? -5.822 3.004 19.974 1.00 98.62 112 LEU A CA 1
ATOM 854 C C . LEU A 1 112 ? -7.082 2.306 20.492 1.00 98.62 112 LEU A C 1
ATOM 856 O O . LEU A 1 112 ? -7.015 1.509 21.425 1.00 98.62 112 LEU A O 1
ATOM 860 N N . LEU A 1 113 ? -8.220 2.569 19.849 1.00 98.44 113 LEU A N 1
ATOM 861 C CA . LEU A 1 113 ? -9.468 1.869 20.130 1.00 98.44 113 LEU A CA 1
ATOM 862 C C . LEU A 1 113 ? -9.536 0.538 19.391 1.00 98.44 113 LEU A C 1
ATOM 864 O O . LEU A 1 113 ? -9.804 -0.484 20.011 1.00 98.44 113 LEU A O 1
ATOM 868 N N . THR A 1 114 ? -9.310 0.535 18.078 1.00 98.50 114 THR A N 1
ATOM 869 C CA . THR A 1 114 ? -9.270 -0.702 17.283 1.00 98.50 114 THR A CA 1
ATOM 870 C C . THR A 1 114 ? -8.319 -0.555 16.105 1.00 98.50 114 THR A C 1
ATOM 872 O O . THR A 1 114 ? -8.043 0.556 15.647 1.00 98.50 114 THR A O 1
ATOM 875 N N . SER A 1 115 ? -7.864 -1.683 15.571 1.00 98.50 115 SER A N 1
ATOM 876 C CA . SER A 1 115 ? -7.165 -1.729 14.291 1.00 98.50 115 SER A CA 1
ATOM 877 C C . SER A 1 115 ? -7.665 -2.870 13.414 1.00 98.50 115 SER A C 1
ATOM 879 O O . SER A 1 115 ? -8.055 -3.925 13.914 1.00 98.50 115 SER A O 1
ATOM 881 N N . TYR A 1 116 ? -7.634 -2.663 12.105 1.00 98.62 116 TYR A N 1
ATOM 882 C CA . TYR A 1 116 ? -7.932 -3.680 11.114 1.00 98.62 116 TYR A CA 1
ATOM 883 C C . TYR A 1 116 ? -6.963 -3.544 9.944 1.00 98.62 116 TYR A C 1
ATOM 885 O O . TYR A 1 116 ? -6.968 -2.546 9.229 1.00 98.62 116 TYR A O 1
ATOM 893 N N . PHE A 1 117 ? -6.118 -4.547 9.761 1.00 98.31 117 PHE A N 1
ATOM 894 C CA . PHE A 1 117 ? -5.155 -4.603 8.673 1.00 98.31 117 PHE A CA 1
ATOM 895 C C . PHE A 1 117 ? -5.617 -5.641 7.671 1.00 98.31 117 PHE A C 1
ATOM 897 O O . PHE A 1 117 ? -5.516 -6.846 7.932 1.00 98.31 117 PHE A O 1
ATOM 904 N N . PHE A 1 118 ? -6.113 -5.165 6.535 1.00 97.81 118 PHE A N 1
ATOM 905 C CA . PHE A 1 118 ? -6.440 -6.026 5.415 1.00 97.81 118 PHE A CA 1
ATOM 906 C C . PHE A 1 118 ? -5.196 -6.780 4.945 1.00 97.81 118 PHE A C 1
ATOM 908 O O . PHE A 1 118 ? -4.051 -6.362 5.144 1.00 97.81 118 PHE A O 1
ATOM 915 N N . SER A 1 119 ? -5.428 -7.936 4.340 1.00 94.69 119 SER A N 1
ATOM 916 C CA . SER A 1 119 ? -4.395 -8.604 3.567 1.00 94.69 119 SER A CA 1
ATOM 917 C C . SER A 1 119 ? -5.027 -9.343 2.415 1.00 94.69 119 SER A C 1
ATOM 919 O O . SER A 1 119 ? -5.793 -10.278 2.625 1.00 94.69 119 SER A O 1
ATOM 921 N N . ARG A 1 120 ? -4.659 -8.965 1.195 1.00 89.50 120 ARG A N 1
ATOM 922 C CA . ARG A 1 120 ? -5.242 -9.545 -0.019 1.00 89.50 120 ARG A CA 1
ATOM 923 C C . ARG A 1 120 ? -5.049 -11.063 -0.116 1.00 89.50 120 ARG A C 1
ATOM 925 O O . ARG A 1 120 ? -5.876 -11.757 -0.695 1.00 89.50 120 ARG A O 1
ATOM 932 N N . PHE A 1 121 ? -3.954 -11.574 0.447 1.00 89.69 121 PHE A N 1
ATOM 933 C CA . PHE A 1 121 ? -3.595 -12.996 0.422 1.00 89.69 121 PHE A CA 1
ATOM 934 C C . PHE A 1 121 ? -4.175 -13.799 1.595 1.00 89.69 121 PHE A C 1
ATOM 936 O O . PHE A 1 121 ? -3.890 -14.989 1.716 1.00 89.69 121 PHE A O 1
ATOM 943 N N . ASP A 1 122 ? -4.964 -13.165 2.460 1.00 93.19 122 ASP A N 1
ATOM 944 C CA . ASP A 1 122 ? -5.584 -13.786 3.623 1.00 93.19 122 ASP A CA 1
ATOM 945 C C . ASP A 1 122 ? -7.106 -13.670 3.517 1.00 93.19 122 ASP A C 1
ATOM 947 O O . ASP A 1 122 ? -7.694 -12.623 3.792 1.00 93.19 122 ASP A O 1
ATOM 951 N N . SER A 1 123 ? -7.752 -14.773 3.139 1.00 94.44 123 SER A N 1
ATOM 952 C CA . SER A 1 123 ? -9.197 -14.831 2.895 1.00 94.44 123 SER A CA 1
ATOM 953 C C . SER A 1 123 ? -10.060 -14.520 4.121 1.00 94.44 123 SER A C 1
ATOM 955 O O . SER A 1 123 ? -11.273 -14.416 3.994 1.00 94.44 123 SER A O 1
ATOM 957 N N . THR A 1 124 ? -9.474 -14.430 5.319 1.00 94.62 124 THR A N 1
ATOM 958 C CA . THR A 1 124 ? -10.199 -14.050 6.543 1.00 94.62 124 THR A CA 1
ATOM 959 C C . THR A 1 124 ? -10.346 -12.532 6.692 1.00 94.62 124 THR A C 1
ATOM 961 O O . THR A 1 124 ? -11.197 -12.050 7.445 1.00 94.62 124 THR A O 1
ATOM 964 N N . ARG A 1 125 ? -9.510 -11.768 5.976 1.00 95.25 125 ARG A N 1
ATOM 965 C CA . ARG A 1 125 ? -9.379 -10.312 6.104 1.00 95.25 125 ARG A CA 1
ATOM 966 C C . ARG A 1 125 ? -9.080 -9.602 4.784 1.00 95.25 125 ARG A C 1
ATOM 968 O O . ARG A 1 125 ? -8.533 -8.503 4.793 1.00 95.25 125 ARG A O 1
ATOM 975 N N . ASN A 1 126 ? -9.443 -10.209 3.661 1.00 95.81 126 ASN A N 1
ATOM 976 C CA . ASN A 1 126 ? -9.426 -9.592 2.334 1.00 95.81 126 ASN A CA 1
ATOM 977 C C . ASN A 1 126 ? -10.820 -9.089 1.914 1.00 95.81 126 ASN A C 1
ATOM 979 O O . ASN A 1 126 ? -11.033 -8.794 0.748 1.00 95.81 126 ASN A O 1
ATOM 983 N N . HIS A 1 127 ? -11.781 -9.023 2.836 1.00 96.12 127 HIS A N 1
ATOM 984 C CA . HIS A 1 127 ? -13.166 -8.657 2.550 1.00 96.12 127 HIS A CA 1
ATOM 985 C C . HIS A 1 127 ? -13.764 -7.812 3.680 1.00 96.12 127 HIS A C 1
ATOM 987 O O . HIS A 1 127 ? -13.293 -7.815 4.819 1.00 96.12 127 HIS A O 1
ATOM 993 N N . GLU A 1 128 ? -14.867 -7.143 3.391 1.00 96.12 128 GLU A N 1
ATOM 994 C CA . GLU A 1 128 ? -15.566 -6.205 4.263 1.00 96.12 128 GLU A CA 1
ATOM 995 C C . GLU A 1 128 ? -16.363 -6.879 5.394 1.00 96.12 128 GLU A C 1
ATOM 997 O O . GLU A 1 128 ? -16.529 -6.309 6.472 1.00 96.12 128 GLU A O 1
ATOM 1002 N N . ARG A 1 129 ? -16.819 -8.122 5.186 1.00 95.44 129 ARG A N 1
ATOM 1003 C CA . ARG A 1 129 ? -17.770 -8.824 6.076 1.00 95.44 129 ARG A CA 1
ATOM 1004 C C . ARG A 1 129 ? -17.310 -8.978 7.531 1.00 95.44 129 ARG A C 1
ATOM 1006 O O . ARG A 1 129 ? -18.135 -8.896 8.436 1.00 95.44 129 ARG A O 1
ATOM 1013 N N . SER A 1 130 ? -16.018 -9.198 7.772 1.00 96.69 130 SER A N 1
ATOM 1014 C CA . SER A 1 130 ? -15.457 -9.388 9.119 1.00 96.69 130 SER A CA 1
ATOM 1015 C C . SER A 1 130 ? -15.078 -8.071 9.802 1.00 96.69 130 SER A C 1
ATOM 1017 O O . SER A 1 130 ? -14.811 -8.069 11.006 1.00 96.69 130 SER A O 1
ATOM 1019 N N . LEU A 1 131 ? -15.089 -6.935 9.091 1.00 98.06 131 LEU A N 1
ATOM 1020 C CA . LEU A 1 131 ? -14.578 -5.657 9.595 1.00 98.06 131 LEU A CA 1
ATOM 1021 C C . LEU A 1 131 ? -15.281 -5.222 10.886 1.00 98.06 131 LEU A C 1
ATOM 1023 O O . LEU A 1 131 ? -14.631 -5.015 11.911 1.00 98.06 131 LEU A O 1
ATOM 1027 N N . ILE A 1 132 ? -16.613 -5.115 10.867 1.00 98.31 132 ILE A N 1
ATOM 1028 C CA . ILE A 1 132 ? -17.360 -4.579 12.013 1.00 98.31 132 ILE A CA 1
ATOM 1029 C C . ILE A 1 132 ? -17.364 -5.548 13.194 1.00 98.31 132 ILE A C 1
ATOM 1031 O O . ILE A 1 132 ? -17.237 -5.099 14.331 1.00 98.31 132 ILE A O 1
ATOM 1035 N N . ALA A 1 133 ? -17.431 -6.860 12.954 1.00 98.38 133 ALA A N 1
ATOM 1036 C CA . ALA A 1 133 ? -17.280 -7.859 14.013 1.00 98.38 133 ALA A CA 1
ATOM 1037 C C . ALA A 1 133 ? -15.909 -7.745 14.703 1.00 98.38 133 ALA A C 1
ATOM 1039 O O . ALA A 1 133 ? -15.816 -7.747 15.929 1.00 98.38 133 ALA A O 1
ATOM 1040 N N . THR A 1 134 ? -14.847 -7.555 13.919 1.00 98.56 134 THR A N 1
ATOM 1041 C CA . THR A 1 134 ? -13.468 -7.418 14.411 1.00 98.56 134 THR A CA 1
ATOM 1042 C C . THR A 1 134 ? -13.259 -6.125 15.202 1.00 98.56 134 THR A C 1
ATOM 1044 O O . THR A 1 134 ? -12.600 -6.134 16.246 1.00 98.56 134 THR A O 1
ATOM 1047 N N . ILE A 1 135 ? -13.844 -5.015 14.742 1.00 98.56 135 ILE A N 1
ATOM 1048 C CA . ILE A 1 135 ? -13.861 -3.743 15.479 1.00 98.56 135 ILE A CA 1
ATOM 1049 C C . ILE A 1 135 ? -14.662 -3.915 16.775 1.00 98.56 135 ILE A C 1
ATOM 1051 O O . ILE A 1 135 ? -14.158 -3.592 17.847 1.00 98.56 135 ILE A O 1
ATOM 1055 N N . ALA A 1 136 ? -15.874 -4.472 16.716 1.00 98.44 136 ALA A N 1
ATOM 1056 C CA . ALA A 1 136 ? -16.720 -4.670 17.891 1.00 98.44 136 ALA A CA 1
ATOM 1057 C C . ALA A 1 136 ? -16.033 -5.548 18.945 1.00 98.44 136 ALA A C 1
ATOM 1059 O O . ALA A 1 136 ? -16.050 -5.204 20.125 1.00 98.44 136 ALA A O 1
ATOM 1060 N N . TYR A 1 137 ? -15.357 -6.625 18.532 1.00 98.50 137 TYR A N 1
ATOM 1061 C CA . TYR A 1 137 ? -14.565 -7.460 19.433 1.00 98.50 137 TYR A CA 1
ATOM 1062 C C . TYR A 1 137 ? -13.502 -6.646 20.179 1.00 98.50 137 TYR A C 1
ATOM 1064 O O . TYR A 1 137 ? -13.470 -6.679 21.410 1.00 98.50 137 TYR A O 1
ATOM 1072 N N . GLN A 1 138 ? -12.696 -5.859 19.461 1.00 98.44 138 GLN A N 1
ATOM 1073 C CA . GLN A 1 138 ? -11.679 -4.992 20.071 1.00 98.44 138 GLN A CA 1
ATOM 1074 C C . GLN A 1 138 ? -12.297 -3.899 20.959 1.00 98.44 138 GLN A C 1
ATOM 1076 O O . GLN A 1 138 ? -11.757 -3.584 22.015 1.00 98.44 138 GLN A O 1
ATOM 1081 N N . VAL A 1 139 ? -13.474 -3.365 20.619 1.00 98.25 139 VAL A N 1
ATOM 1082 C CA . VAL A 1 139 ? -14.204 -2.449 21.513 1.00 98.25 139 VAL A CA 1
ATOM 1083 C C . VAL A 1 139 ? -14.560 -3.149 22.828 1.00 98.25 139 VAL A C 1
ATOM 1085 O O . VAL A 1 139 ? -14.389 -2.549 23.887 1.00 98.25 139 VAL A O 1
ATOM 1088 N N . THR A 1 140 ? -14.980 -4.423 22.811 1.00 96.94 140 THR A N 1
ATOM 1089 C CA . THR A 1 140 ? -15.283 -5.147 24.062 1.00 96.94 140 THR A CA 1
ATOM 1090 C C . THR A 1 140 ? -14.071 -5.356 24.969 1.00 96.94 140 THR A C 1
ATOM 1092 O O . THR A 1 140 ? -14.255 -5.525 26.177 1.00 96.94 140 THR A O 1
ATOM 1095 N N . THR A 1 141 ? -12.857 -5.399 24.409 1.00 95.00 141 THR A N 1
ATOM 1096 C CA . THR A 1 141 ? -11.615 -5.571 25.177 1.00 95.00 141 THR A CA 1
ATOM 1097 C C . THR A 1 141 ? -11.091 -4.236 25.685 1.00 95.00 141 THR A C 1
ATOM 1099 O O . THR A 1 141 ? -10.642 -4.143 26.824 1.00 95.00 141 THR A O 1
ATOM 1102 N N . ASN A 1 142 ? -11.193 -3.200 24.856 1.00 96.69 142 ASN A N 1
ATOM 1103 C CA . ASN A 1 142 ? -10.557 -1.909 25.085 1.00 96.69 142 ASN A CA 1
ATOM 1104 C C . ASN A 1 142 ? -11.462 -0.923 25.844 1.00 96.69 142 ASN A C 1
ATOM 1106 O O . ASN A 1 142 ? -10.973 -0.108 26.624 1.00 96.69 142 ASN A O 1
ATOM 1110 N N . LEU A 1 143 ? -12.786 -1.053 25.700 1.00 95.56 143 LEU A N 1
ATOM 1111 C CA . LEU A 1 143 ? -13.802 -0.297 26.437 1.00 95.56 143 LEU A CA 1
ATOM 1112 C C . LEU A 1 143 ? -14.784 -1.257 27.136 1.00 95.56 143 LEU A C 1
ATOM 1114 O O . LEU A 1 143 ? -15.896 -1.477 26.647 1.00 95.56 143 LEU A O 1
ATOM 1118 N N . PRO A 1 144 ? -14.426 -1.816 28.311 1.00 92.81 144 PRO A N 1
ATOM 1119 C CA . PRO A 1 144 ? -15.259 -2.800 29.009 1.00 92.81 144 PRO A CA 1
ATOM 1120 C C . PRO A 1 144 ? -16.695 -2.340 29.299 1.00 92.81 144 PRO A C 1
ATOM 1122 O O . PRO A 1 144 ? -17.600 -3.168 29.342 1.00 92.81 144 PRO A O 1
ATOM 1125 N N . SER A 1 145 ? -16.937 -1.033 29.442 1.00 92.69 145 SER A N 1
ATOM 1126 C CA . SER A 1 145 ? -18.280 -0.464 29.631 1.00 92.69 145 SER A CA 1
ATOM 1127 C C . SER A 1 145 ? -19.208 -0.638 28.423 1.00 92.69 145 SER A C 1
ATOM 1129 O O . SER A 1 145 ? -20.421 -0.643 28.596 1.00 92.69 145 SER A O 1
ATOM 1131 N N . ALA A 1 146 ? -18.673 -0.814 27.211 1.00 95.56 146 ALA A N 1
ATOM 1132 C CA . ALA A 1 146 ? -19.466 -1.087 26.009 1.00 95.56 146 ALA A CA 1
ATOM 1133 C C . ALA A 1 146 ? -19.771 -2.587 25.829 1.00 95.56 146 ALA A C 1
ATOM 1135 O O . ALA A 1 146 ? -20.655 -2.954 25.051 1.00 95.56 146 ALA A O 1
ATOM 1136 N N . ARG A 1 147 ? -19.054 -3.467 26.548 1.00 95.69 147 ARG A N 1
ATOM 1137 C CA . ARG A 1 147 ? -19.090 -4.924 26.355 1.00 95.69 147 ARG A CA 1
ATOM 1138 C C . ARG A 1 147 ? -20.491 -5.502 26.506 1.00 95.69 147 ARG A C 1
ATOM 1140 O O . ARG A 1 147 ? -20.935 -6.236 25.631 1.00 95.69 147 ARG A O 1
ATOM 1147 N N . GLU A 1 148 ? -21.182 -5.180 27.594 1.00 94.94 148 GLU A N 1
ATOM 1148 C CA . GLU A 1 148 ? -22.511 -5.744 27.866 1.00 94.94 148 GLU A CA 1
ATOM 1149 C C . GLU A 1 148 ? -23.532 -5.328 26.804 1.00 94.94 148 GLU A C 1
ATOM 1151 O O . GLU A 1 148 ? -24.322 -6.155 26.357 1.00 94.94 148 GLU A O 1
ATOM 1156 N N . CYS A 1 149 ? -23.465 -4.080 26.329 1.00 96.75 149 CYS A N 1
ATOM 1157 C CA . CYS A 1 149 ? -24.345 -3.594 25.270 1.00 96.75 149 CYS A CA 1
ATOM 1158 C C . CYS A 1 149 ? -24.089 -4.315 23.934 1.00 96.75 149 CYS A C 1
ATOM 1160 O O . CYS A 1 149 ? -25.041 -4.686 23.248 1.00 96.75 149 CYS A O 1
ATOM 1162 N N . ILE A 1 150 ? -22.820 -4.576 23.591 1.00 98.00 150 ILE A N 1
ATOM 1163 C CA . ILE A 1 150 ? -22.448 -5.349 22.394 1.00 98.00 150 ILE A CA 1
ATOM 1164 C C . ILE A 1 150 ? -22.980 -6.782 22.485 1.00 98.00 150 ILE A C 1
ATOM 1166 O O . ILE A 1 150 ? -23.634 -7.252 21.555 1.00 98.00 150 ILE A O 1
ATOM 1170 N N . LEU A 1 151 ? -22.736 -7.474 23.602 1.00 97.56 151 LEU A N 1
ATOM 1171 C CA . LEU A 1 151 ? -23.177 -8.863 23.770 1.00 97.56 151 LEU A CA 1
ATOM 1172 C C . LEU A 1 151 ? -24.708 -8.974 23.758 1.00 97.56 151 LEU A C 1
ATOM 1174 O O . LEU A 1 151 ? -25.249 -9.835 23.069 1.00 97.56 151 LEU A O 1
ATOM 1178 N N . ALA A 1 152 ? -25.409 -8.042 24.410 1.00 96.81 152 ALA A N 1
ATOM 1179 C CA . ALA A 1 152 ? -26.868 -7.984 24.379 1.00 96.81 152 ALA A CA 1
ATOM 1180 C C . ALA A 1 152 ? -27.423 -7.744 22.962 1.00 96.81 152 ALA A C 1
ATOM 1182 O O . ALA A 1 152 ? -28.458 -8.305 22.605 1.00 96.81 152 ALA A O 1
ATOM 1183 N N . ALA A 1 153 ? -26.743 -6.944 22.132 1.00 97.75 153 ALA A N 1
ATOM 1184 C CA . ALA A 1 153 ? -27.138 -6.742 20.738 1.00 97.75 153 ALA A CA 1
ATOM 1185 C C . ALA A 1 153 ? -27.005 -8.030 19.902 1.00 97.75 153 ALA A C 1
ATOM 1187 O O . ALA A 1 153 ? -27.868 -8.301 19.068 1.00 97.75 153 ALA A O 1
ATOM 1188 N N . ILE A 1 154 ? -25.968 -8.838 20.152 1.00 98.06 154 ILE A N 1
ATOM 1189 C CA . ILE A 1 154 ? -25.750 -10.135 19.486 1.00 98.06 154 ILE A CA 1
ATOM 1190 C C . ILE A 1 154 ? -26.765 -11.183 19.959 1.00 98.06 154 ILE A C 1
ATOM 1192 O O . ILE A 1 154 ? -27.240 -11.989 19.161 1.00 98.06 154 ILE A O 1
ATOM 1196 N N . ASP A 1 155 ? -27.123 -11.177 21.244 1.00 96.56 155 ASP A N 1
ATOM 1197 C CA . ASP A 1 155 ? -28.175 -12.053 21.770 1.00 96.56 155 ASP A CA 1
ATOM 1198 C C . ASP A 1 155 ? -29.545 -11.710 21.169 1.00 96.56 155 ASP A C 1
ATOM 1200 O O . ASP A 1 155 ? -30.331 -12.609 20.863 1.00 96.56 155 ASP A O 1
ATOM 1204 N N . ALA A 1 156 ? -29.818 -10.417 20.965 1.00 97.06 156 ALA A N 1
ATOM 1205 C CA . ALA A 1 156 ? -31.070 -9.934 20.391 1.00 97.06 156 ALA A CA 1
ATOM 1206 C C . ALA A 1 156 ? -31.201 -10.212 18.881 1.00 97.06 156 ALA A C 1
ATOM 1208 O O . ALA A 1 156 ? -32.302 -10.507 18.418 1.00 97.06 156 ALA A O 1
ATOM 1209 N N . ASP A 1 157 ? -30.106 -10.138 18.115 1.00 97.38 157 ASP A N 1
ATOM 1210 C CA . ASP A 1 157 ? -30.056 -10.555 16.705 1.00 97.38 157 ASP A CA 1
ATOM 1211 C C . ASP A 1 157 ? -28.880 -11.520 16.471 1.00 97.38 157 ASP A C 1
ATOM 1213 O O . ASP A 1 157 ? -27.792 -11.098 16.075 1.00 97.38 157 ASP A O 1
ATOM 1217 N N . PRO A 1 158 ? -29.088 -12.839 16.652 1.00 94.38 158 PRO A N 1
ATOM 1218 C CA . PRO A 1 158 ? -28.080 -13.859 16.360 1.00 94.38 158 PRO A CA 1
ATOM 1219 C C . PRO A 1 158 ? -27.518 -13.825 14.933 1.00 94.38 158 PRO A C 1
ATOM 1221 O O . PRO A 1 158 ? -26.446 -14.373 14.692 1.00 94.38 158 PRO A O 1
ATOM 1224 N N . LEU A 1 159 ? -28.238 -13.212 13.986 1.00 96.69 159 LEU A N 1
ATOM 1225 C CA . LEU A 1 159 ? -27.845 -13.088 12.583 1.00 96.69 159 LEU A CA 1
ATOM 1226 C C . LEU A 1 159 ? -27.218 -11.723 12.269 1.00 96.69 159 LEU A C 1
ATOM 1228 O O . LEU A 1 159 ? -27.061 -11.390 11.093 1.00 96.69 159 LEU A O 1
ATOM 1232 N N . ILE A 1 160 ? -26.844 -10.933 13.283 1.00 98.19 160 ILE A N 1
ATOM 1233 C CA . ILE A 1 160 ? -26.356 -9.559 13.109 1.00 98.19 160 ILE A CA 1
ATOM 1234 C C . ILE A 1 160 ? -25.192 -9.457 12.114 1.00 98.19 160 ILE A C 1
ATOM 1236 O O . ILE A 1 160 ? -25.164 -8.540 11.299 1.00 98.19 160 ILE A O 1
ATOM 1240 N N . PHE A 1 161 ? -24.290 -10.441 12.090 1.00 97.38 161 PHE A N 1
ATOM 1241 C CA . PHE A 1 161 ? -23.129 -10.468 11.189 1.00 97.38 161 PHE A CA 1
ATOM 1242 C C . PHE A 1 161 ? -23.476 -10.749 9.717 1.00 97.38 161 PHE A C 1
ATOM 1244 O O . PHE A 1 161 ? -22.632 -10.590 8.843 1.00 97.38 161 PHE A O 1
ATOM 1251 N N . THR A 1 162 ? -24.725 -11.125 9.423 1.00 96.38 162 THR A N 1
ATOM 1252 C CA . THR A 1 162 ? -25.249 -11.259 8.049 1.00 96.38 162 THR A CA 1
ATOM 1253 C C . THR A 1 162 ? -25.954 -9.992 7.557 1.00 96.38 162 THR A C 1
ATOM 1255 O O . THR A 1 162 ? -26.360 -9.912 6.399 1.00 96.38 162 THR A O 1
ATOM 1258 N N . ARG A 1 163 ? -26.147 -8.998 8.436 1.00 97.44 163 ARG A N 1
ATOM 1259 C CA . ARG A 1 163 ? -26.793 -7.724 8.095 1.00 97.44 163 ARG A CA 1
ATOM 1260 C C . ARG A 1 163 ? -25.814 -6.803 7.372 1.00 97.44 163 ARG A C 1
ATOM 1262 O O . ARG A 1 163 ? -24.604 -7.012 7.416 1.00 97.44 163 ARG A O 1
ATOM 1269 N N . SER A 1 164 ? -26.336 -5.738 6.764 1.00 97.19 164 SER A N 1
ATOM 1270 C CA . SER A 1 164 ? -25.505 -4.706 6.135 1.00 97.19 164 SER A CA 1
ATOM 1271 C C . SER A 1 164 ? -24.480 -4.123 7.115 1.00 97.19 164 SER A C 1
ATOM 1273 O O . SER A 1 164 ? -24.757 -4.013 8.315 1.00 97.19 164 SER A O 1
ATOM 1275 N N . LEU A 1 165 ? -23.325 -3.678 6.607 1.00 96.94 165 LEU A N 1
ATOM 1276 C CA . LEU A 1 165 ? -22.294 -3.052 7.444 1.00 96.94 165 LEU A CA 1
ATOM 1277 C C . LEU A 1 165 ? -22.823 -1.832 8.204 1.00 96.94 165 LEU A C 1
ATOM 1279 O O . LEU A 1 165 ? -22.464 -1.637 9.362 1.00 96.94 165 LEU A O 1
ATOM 1283 N N . GLN A 1 166 ? -23.742 -1.063 7.616 1.00 96.38 166 GLN A N 1
ATOM 1284 C CA . GLN A 1 166 ? -24.435 0.035 8.299 1.00 96.38 166 GLN A CA 1
ATOM 1285 C C . GLN A 1 166 ? -25.215 -0.458 9.533 1.00 96.38 166 GLN A C 1
ATOM 1287 O O . GLN A 1 166 ? -25.096 0.114 10.619 1.00 96.38 166 GLN A O 1
ATOM 1292 N N . THR A 1 167 ? -25.977 -1.551 9.397 1.00 97.81 167 THR A N 1
ATOM 1293 C CA . THR A 1 167 ? -26.743 -2.145 10.507 1.00 97.81 167 THR A CA 1
ATOM 1294 C C . THR A 1 167 ? -25.816 -2.671 11.597 1.00 97.81 167 THR A C 1
ATOM 1296 O O . THR A 1 167 ? -26.057 -2.418 12.780 1.00 97.81 167 THR A O 1
ATOM 1299 N N . GLN A 1 168 ? -24.743 -3.365 11.208 1.00 98.44 168 GLN A N 1
ATOM 1300 C CA . GLN A 1 168 ? -23.732 -3.855 12.142 1.00 98.44 168 GLN A CA 1
ATOM 1301 C C . GLN A 1 168 ? -23.064 -2.689 12.879 1.00 98.44 168 GLN A C 1
ATOM 1303 O O . GLN A 1 168 ? -22.989 -2.700 14.103 1.00 98.44 168 GLN A O 1
ATOM 1308 N N . THR A 1 169 ? -22.658 -1.640 12.158 1.00 98.25 169 THR A N 1
ATOM 1309 C CA . THR A 1 169 ? -22.001 -0.447 12.719 1.00 98.25 169 THR A CA 1
ATOM 1310 C C . THR A 1 169 ? -22.904 0.240 13.730 1.00 98.25 169 THR A C 1
ATOM 1312 O O . THR A 1 169 ? -22.492 0.544 14.850 1.00 98.25 169 THR A O 1
ATOM 1315 N N . HIS A 1 170 ? -24.173 0.440 13.378 1.00 98.00 170 HIS A N 1
ATOM 1316 C CA . HIS A 1 170 ? -25.121 1.068 14.280 1.00 98.00 170 HIS A CA 1
ATOM 1317 C C . HIS A 1 170 ? -25.361 0.226 15.546 1.00 98.00 170 HIS A C 1
ATOM 1319 O O . HIS A 1 170 ? -25.326 0.754 16.659 1.00 98.00 170 HIS A O 1
ATOM 1325 N N . SER A 1 171 ? -25.588 -1.082 15.396 1.00 98.25 171 SER A N 1
ATOM 1326 C CA . SER A 1 171 ? -25.936 -1.969 16.513 1.00 98.25 171 SER A CA 1
ATOM 1327 C C . SER A 1 171 ? -24.751 -2.336 17.407 1.00 98.25 171 SER A C 1
ATOM 1329 O O . SER A 1 171 ? -24.944 -2.462 18.612 1.00 98.25 171 SER A O 1
ATOM 1331 N N . LEU A 1 172 ? -23.551 -2.491 16.841 1.00 98.50 172 LEU A N 1
ATOM 1332 C CA . LEU A 1 172 ? -22.370 -3.008 17.542 1.00 98.50 172 LEU A CA 1
ATOM 1333 C C . LEU A 1 172 ? -21.342 -1.929 17.908 1.00 98.50 172 LEU A C 1
ATOM 1335 O O . LEU A 1 172 ? -20.511 -2.176 18.774 1.00 98.50 172 LEU A O 1
ATOM 1339 N N . ILE A 1 173 ? -21.400 -0.736 17.303 1.00 98.06 173 ILE A N 1
ATOM 1340 C CA . ILE A 1 173 ? -20.468 0.372 17.588 1.00 98.06 173 ILE A CA 1
ATOM 1341 C C . ILE A 1 173 ? -21.217 1.612 18.083 1.00 98.06 173 ILE A C 1
ATOM 1343 O O . ILE A 1 173 ? -20.980 2.080 19.194 1.00 98.06 173 ILE A O 1
ATOM 1347 N N . VAL A 1 174 ? -22.173 2.133 17.309 1.00 97.81 174 VAL A N 1
ATOM 1348 C CA . VAL A 1 174 ? -22.853 3.397 17.647 1.00 97.81 174 VAL A CA 1
ATOM 1349 C C . VAL A 1 174 ? -23.678 3.279 18.928 1.00 97.81 174 VAL A C 1
ATOM 1351 O O . VAL A 1 174 ? -23.522 4.096 19.835 1.00 97.81 174 VAL A O 1
ATOM 1354 N N . LYS A 1 175 ? -24.584 2.293 19.015 1.00 97.56 175 LYS A N 1
ATOM 1355 C CA . LYS A 1 175 ? -25.416 2.108 20.214 1.00 97.56 175 LYS A CA 1
ATOM 1356 C C . LYS A 1 175 ? -24.560 1.821 21.456 1.00 97.56 175 LYS A C 1
ATOM 1358 O O . LYS A 1 175 ? -24.781 2.516 22.446 1.00 97.56 175 LYS A O 1
ATOM 1363 N N . PRO A 1 176 ? -23.575 0.901 21.421 1.00 97.12 176 PRO A N 1
ATOM 1364 C CA . PRO A 1 176 ? -22.780 0.582 22.606 1.00 97.12 176 PRO A CA 1
ATOM 1365 C C . PRO A 1 176 ? -21.902 1.719 23.127 1.00 97.12 176 PRO A C 1
ATOM 1367 O O . PRO A 1 176 ? -21.599 1.754 24.315 1.00 97.12 176 PRO A O 1
ATOM 1370 N N . LEU A 1 177 ? -21.519 2.674 22.276 1.00 96.81 177 LEU A N 1
ATOM 1371 C CA . LEU A 1 177 ? -20.730 3.833 22.700 1.00 96.81 177 LEU A CA 1
ATOM 1372 C C . LEU A 1 177 ? -21.577 5.004 23.219 1.00 96.81 177 LEU A C 1
ATOM 1374 O O . LEU A 1 177 ? -21.019 5.965 23.743 1.00 96.81 177 LEU A O 1
ATOM 1378 N N . ARG A 1 178 ? -22.911 4.952 23.117 1.00 95.00 178 ARG A N 1
ATOM 1379 C CA . ARG A 1 178 ? -23.796 6.084 23.443 1.00 95.00 178 ARG A CA 1
ATOM 1380 C C . ARG A 1 178 ? -23.624 6.604 24.870 1.00 95.00 178 ARG A C 1
ATOM 1382 O O . ARG A 1 178 ? -23.529 7.815 25.060 1.00 95.00 178 ARG A O 1
ATOM 1389 N N . ASP A 1 179 ? -23.558 5.711 25.850 1.00 93.31 179 ASP A N 1
ATOM 1390 C CA . ASP A 1 179 ? -23.470 6.106 27.260 1.00 93.31 179 ASP A CA 1
ATOM 1391 C C . ASP A 1 179 ? -22.100 6.717 27.590 1.00 93.31 179 ASP A C 1
ATOM 1393 O O . ASP A 1 179 ? -22.014 7.702 28.323 1.00 93.31 179 ASP A O 1
ATOM 1397 N N . LEU A 1 180 ? -21.029 6.206 26.969 1.00 94.19 180 LEU A N 1
ATOM 1398 C CA . LEU A 1 180 ? -19.689 6.801 27.041 1.00 94.19 180 LEU A CA 1
ATOM 1399 C C . LEU A 1 180 ? -19.641 8.193 26.399 1.00 94.19 180 LEU A C 1
ATOM 1401 O O . LEU A 1 180 ? -18.992 9.104 26.909 1.00 94.19 180 LEU A O 1
ATOM 1405 N N . ILE A 1 181 ? -20.346 8.383 25.284 1.00 94.75 181 ILE A N 1
ATOM 1406 C CA . ILE A 1 181 ? -20.464 9.695 24.644 1.00 94.75 181 ILE A CA 1
ATOM 1407 C C . ILE A 1 181 ? -21.189 10.669 25.581 1.00 94.75 181 ILE A C 1
ATOM 1409 O O . ILE A 1 181 ? -20.708 11.782 25.804 1.00 94.75 181 ILE A O 1
ATOM 1413 N N . ALA A 1 182 ? -22.311 10.248 26.172 1.00 94.56 182 ALA A N 1
ATOM 1414 C CA . ALA A 1 182 ? -23.106 11.073 27.077 1.00 94.56 182 ALA A CA 1
ATOM 1415 C C . ALA A 1 182 ? -22.357 11.443 28.369 1.00 94.56 182 ALA A C 1
ATOM 1417 O O . ALA A 1 182 ? -22.511 12.561 28.863 1.00 94.56 182 ALA A O 1
ATOM 1418 N N . SER A 1 183 ? -21.507 10.549 28.886 1.00 94.69 183 SER A N 1
ATOM 1419 C CA . SER A 1 183 ? -20.671 10.823 30.063 1.00 94.69 183 SER A CA 1
ATOM 1420 C C . SER A 1 183 ? -19.540 11.822 29.792 1.00 94.69 183 SER A C 1
ATOM 1422 O O . SER A 1 183 ? -18.925 12.328 30.729 1.00 94.69 183 SER A O 1
ATOM 1424 N N . GLY A 1 184 ? -19.277 12.144 28.521 1.00 93.69 184 GLY A N 1
ATOM 1425 C CA . GLY A 1 184 ? -18.204 13.043 28.115 1.00 93.69 184 GLY A CA 1
ATOM 1426 C C . GLY A 1 184 ? -16.831 12.377 28.023 1.00 93.69 184 GLY A C 1
ATOM 1427 O O . GLY A 1 184 ? -15.846 13.101 27.907 1.00 93.69 184 GLY A O 1
ATOM 1428 N N . TYR A 1 185 ? -16.754 11.038 28.024 1.00 94.31 185 TYR A N 1
ATOM 1429 C CA . TYR A 1 185 ? -15.494 10.282 27.939 1.00 94.31 185 TYR A CA 1
ATOM 1430 C C . TYR A 1 185 ? -14.601 10.736 26.771 1.00 94.31 185 TYR A C 1
ATOM 1432 O O . TYR A 1 185 ? -13.392 10.875 26.921 1.00 94.31 185 TYR A O 1
ATOM 1440 N N . PHE A 1 186 ? -15.208 11.034 25.620 1.00 94.19 186 PHE A N 1
ATOM 1441 C CA . PHE A 1 186 ? -14.498 11.396 24.389 1.00 94.19 186 PHE A CA 1
ATOM 1442 C C . PHE A 1 186 ? -14.209 12.899 24.219 1.00 94.19 186 PHE A C 1
ATOM 1444 O O . PHE A 1 186 ? -13.852 13.331 23.124 1.00 94.19 186 PHE A O 1
ATOM 1451 N N . ARG A 1 187 ? -14.408 13.728 25.256 1.00 89.94 187 ARG A N 1
ATOM 1452 C CA . ARG A 1 187 ? -14.129 15.177 25.169 1.00 89.94 187 ARG A CA 1
ATOM 1453 C C . ARG A 1 187 ? -12.637 15.482 25.092 1.00 89.94 187 ARG A C 1
ATOM 1455 O O . ARG A 1 187 ? -12.257 16.462 24.460 1.00 89.94 187 ARG A O 1
ATOM 1462 N N . GLU A 1 188 ? -11.818 14.641 25.713 1.00 88.62 188 GLU A N 1
ATOM 1463 C CA . GLU A 1 188 ? -10.366 14.781 25.694 1.00 88.62 188 GLU A CA 1
ATOM 1464 C C . GLU A 1 188 ? -9.781 14.104 24.443 1.00 88.62 188 GLU A C 1
ATOM 1466 O O . GLU A 1 188 ? -10.103 12.939 24.173 1.00 88.62 188 GLU A O 1
ATOM 1471 N N . PRO A 1 189 ? -8.893 14.773 23.682 1.00 85.81 189 PRO A N 1
ATOM 1472 C CA . PRO A 1 189 ? -8.218 14.169 22.529 1.00 85.81 189 PRO A CA 1
ATOM 1473 C C . PRO A 1 189 ? -7.426 12.902 22.869 1.00 85.81 189 PRO A C 1
ATOM 1475 O O . PRO A 1 189 ? -7.262 12.044 22.006 1.00 85.81 189 PRO A O 1
ATOM 1478 N N . THR A 1 190 ? -6.988 12.780 24.126 1.00 89.25 190 THR A N 1
ATOM 1479 C CA . THR A 1 190 ? -6.265 11.629 24.686 1.00 89.25 190 THR A CA 1
ATOM 1480 C C . THR A 1 190 ? -7.169 10.445 25.047 1.00 89.25 190 THR A C 1
ATOM 1482 O O . THR A 1 190 ? -6.693 9.439 25.570 1.00 89.25 190 THR A O 1
ATOM 1485 N N . SER A 1 191 ? -8.477 10.540 24.794 1.00 94.44 191 SER A N 1
ATOM 1486 C CA . SER A 1 191 ? -9.387 9.401 24.921 1.00 94.44 191 SER A CA 1
ATOM 1487 C C . SER A 1 191 ? -9.096 8.331 23.866 1.00 94.44 191 SER A C 1
ATOM 1489 O O . SER A 1 191 ? -8.612 8.609 22.767 1.00 94.44 191 SER A O 1
ATOM 1491 N N . MET A 1 192 ? -9.427 7.082 24.192 1.00 96.75 192 MET A N 1
ATOM 1492 C CA . MET A 1 192 ? -9.229 5.945 23.301 1.00 96.75 192 MET A CA 1
ATOM 1493 C C . MET A 1 192 ? -10.273 5.949 22.178 1.00 96.75 192 MET A C 1
ATOM 1495 O O . MET A 1 192 ? -11.350 5.362 22.299 1.00 96.75 192 MET A O 1
ATOM 1499 N N . ARG A 1 193 ? -9.973 6.669 21.095 1.00 97.00 193 ARG A N 1
ATOM 1500 C CA . ARG A 1 193 ? -10.922 6.960 20.005 1.00 97.00 193 ARG A CA 1
ATOM 1501 C C . ARG A 1 193 ? -10.389 6.679 18.600 1.00 97.00 193 ARG A C 1
ATOM 1503 O O . ARG A 1 193 ? -11.119 6.889 17.632 1.00 97.00 193 ARG A O 1
ATOM 1510 N N . LEU A 1 194 ? -9.135 6.241 18.478 1.00 98.69 194 LEU A N 1
ATOM 1511 C CA . LEU A 1 194 ? -8.494 5.988 17.188 1.00 98.69 194 LEU A CA 1
ATOM 1512 C C . LEU A 1 194 ? -8.875 4.613 16.631 1.00 98.69 194 LEU A C 1
ATOM 1514 O O . LEU A 1 194 ? -8.654 3.588 17.275 1.00 98.69 194 LEU A O 1
ATOM 1518 N N . VAL A 1 195 ? -9.375 4.595 15.400 1.00 98.81 195 VAL A N 1
ATOM 1519 C CA . VAL A 1 195 ? -9.573 3.393 14.590 1.00 98.81 195 VAL A CA 1
ATOM 1520 C C . VAL A 1 195 ? -8.591 3.425 13.422 1.00 98.81 195 VAL A C 1
ATOM 1522 O O . VAL A 1 195 ? -8.559 4.396 12.670 1.00 98.81 195 VAL A O 1
ATOM 1525 N N . ILE A 1 196 ? -7.784 2.378 13.260 1.00 98.88 196 ILE A N 1
ATOM 1526 C CA . ILE A 1 196 ? -6.849 2.257 12.131 1.00 98.88 196 ILE A CA 1
ATOM 1527 C C . ILE A 1 196 ? -7.376 1.207 11.159 1.00 98.88 196 ILE A C 1
ATOM 1529 O O . ILE A 1 196 ? -7.642 0.079 11.565 1.00 98.88 196 ILE A O 1
ATOM 1533 N N . ILE A 1 197 ? -7.496 1.564 9.882 1.00 98.81 197 ILE A N 1
ATOM 1534 C CA . ILE A 1 197 ? -7.831 0.645 8.793 1.00 98.81 197 ILE A CA 1
ATOM 1535 C C . ILE A 1 197 ? -6.702 0.714 7.767 1.00 98.81 197 ILE A C 1
ATOM 1537 O O . ILE A 1 197 ? -6.564 1.710 7.061 1.00 98.81 197 ILE A O 1
ATOM 1541 N N . ASP A 1 198 ? -5.880 -0.327 7.698 1.00 98.56 198 ASP A N 1
ATOM 1542 C CA . ASP A 1 198 ? -4.773 -0.417 6.744 1.00 98.56 198 ASP A CA 1
ATOM 1543 C C . ASP A 1 198 ? -5.119 -1.344 5.583 1.00 98.56 198 ASP A C 1
ATOM 1545 O O . ASP A 1 198 ? -5.682 -2.418 5.793 1.00 98.56 198 ASP A O 1
ATOM 1549 N N . GLY A 1 199 ? -4.751 -0.930 4.371 1.00 96.81 199 GLY A N 1
ATOM 1550 C CA . GLY A 1 199 ? -4.934 -1.713 3.156 1.00 96.81 199 GLY A CA 1
ATOM 1551 C C . GLY A 1 199 ? -6.383 -1.772 2.685 1.00 96.81 199 GLY A C 1
ATOM 1552 O O . GLY A 1 199 ? -6.824 -2.830 2.263 1.00 96.81 199 GLY A O 1
ATOM 1553 N N . LEU A 1 200 ? -7.150 -0.674 2.733 1.00 97.88 200 LEU A N 1
ATOM 1554 C CA . LEU A 1 200 ? -8.534 -0.691 2.217 1.00 97.88 200 LEU A CA 1
ATOM 1555 C C . LEU A 1 200 ? -8.599 -1.167 0.749 1.00 97.88 200 LEU A C 1
ATOM 1557 O O . LEU A 1 200 ? -9.512 -1.901 0.388 1.00 97.88 200 LEU A O 1
ATOM 1561 N N . ASP A 1 201 ? -7.589 -0.832 -0.061 1.00 94.81 201 ASP A N 1
ATOM 1562 C CA . ASP A 1 201 ? -7.419 -1.326 -1.439 1.00 94.81 201 ASP A CA 1
ATOM 1563 C C . ASP A 1 201 ? -7.128 -2.835 -1.536 1.00 94.81 201 ASP A C 1
ATOM 1565 O O . ASP A 1 201 ? -7.109 -3.408 -2.619 1.00 94.81 201 ASP A O 1
ATOM 1569 N N . GLU A 1 202 ? -6.858 -3.512 -0.423 1.00 94.38 202 GLU A N 1
ATOM 1570 C CA . GLU A 1 202 ? -6.683 -4.964 -0.361 1.00 94.38 202 GLU A CA 1
ATOM 1571 C C . GLU A 1 202 ? -7.991 -5.717 -0.084 1.00 94.38 202 GLU A C 1
ATOM 1573 O O . GLU A 1 202 ? -7.986 -6.950 -0.081 1.00 94.38 202 GLU A O 1
ATOM 1578 N N . CYS A 1 203 ? -9.104 -4.996 0.088 1.00 95.19 203 CYS A N 1
ATOM 1579 C CA . CYS A 1 203 ? -10.440 -5.567 -0.012 1.00 95.19 203 CYS A CA 1
ATOM 1580 C C . CYS A 1 203 ? -10.682 -6.039 -1.454 1.00 95.19 203 CYS A C 1
ATOM 1582 O O . CYS A 1 203 ? -10.546 -5.261 -2.399 1.00 95.19 203 CYS A O 1
ATOM 1584 N N . GLU A 1 204 ? -11.003 -7.322 -1.607 1.00 91.12 204 GLU A N 1
ATOM 1585 C CA . GLU A 1 204 ? -11.163 -8.020 -2.883 1.00 91.12 204 GLU A CA 1
ATOM 1586 C C . GLU A 1 204 ? -12.277 -7.413 -3.738 1.00 91.12 204 GLU A C 1
ATOM 1588 O O . GLU A 1 204 ? -12.110 -7.262 -4.946 1.00 91.12 204 GLU A O 1
ATOM 1593 N N . ASP A 1 205 ? -13.380 -7.022 -3.100 1.00 90.44 205 ASP A N 1
ATOM 1594 C CA . ASP A 1 205 ? -14.513 -6.380 -3.752 1.00 90.44 205 ASP A CA 1
ATOM 1595 C C . ASP A 1 205 ? -14.404 -4.847 -3.688 1.00 90.44 205 ASP A C 1
ATOM 1597 O O . ASP A 1 205 ? -14.338 -4.263 -2.599 1.00 90.44 205 ASP A O 1
ATOM 1601 N N . ARG A 1 206 ? -14.418 -4.199 -4.864 1.00 89.88 206 ARG A N 1
ATOM 1602 C CA . ARG A 1 206 ? -14.425 -2.733 -5.013 1.00 89.88 206 ARG A CA 1
ATOM 1603 C C . ARG A 1 206 ? -15.698 -2.120 -4.426 1.00 89.88 206 ARG A C 1
ATOM 1605 O O . ARG A 1 206 ? -15.622 -1.077 -3.777 1.00 89.88 206 ARG A O 1
ATOM 1612 N N . GLU A 1 207 ? -16.853 -2.773 -4.579 1.00 94.25 207 GLU A N 1
ATOM 1613 C CA . GLU A 1 207 ? -18.091 -2.300 -3.947 1.00 94.25 207 GLU A CA 1
ATOM 1614 C C . GLU A 1 207 ? -17.976 -2.387 -2.421 1.00 94.25 207 GLU A C 1
ATOM 1616 O O . GLU A 1 207 ? -18.299 -1.424 -1.722 1.00 94.25 207 GLU A O 1
ATOM 1621 N N . GLY A 1 208 ? -17.409 -3.479 -1.899 1.00 95.75 208 GLY A N 1
ATOM 1622 C CA . GLY A 1 208 ? -17.055 -3.636 -0.487 1.00 95.75 208 GLY A CA 1
ATOM 1623 C C . GLY A 1 208 ? -16.245 -2.464 0.084 1.00 95.75 208 GLY A C 1
ATOM 1624 O O . GLY A 1 208 ? -16.562 -1.975 1.172 1.00 95.75 208 GLY A O 1
ATOM 1625 N N . GLN A 1 209 ? -15.261 -1.939 -0.659 1.00 96.12 209 GLN A N 1
ATOM 1626 C CA . GLN A 1 209 ? -14.489 -0.752 -0.252 1.00 96.12 209 GLN A CA 1
ATOM 1627 C C . GLN A 1 209 ? -15.392 0.474 -0.044 1.00 96.12 209 GLN A C 1
ATOM 1629 O O . GLN A 1 209 ? -15.285 1.172 0.969 1.00 96.12 209 GLN A O 1
ATOM 1634 N N . LEU A 1 210 ? -16.313 0.721 -0.980 1.00 97.12 210 LEU A N 1
ATOM 1635 C CA . LEU A 1 210 ? -17.255 1.839 -0.914 1.00 97.12 210 LEU A CA 1
ATOM 1636 C C . LEU A 1 210 ? -18.288 1.657 0.203 1.00 97.12 210 LEU A C 1
ATOM 1638 O O . LEU A 1 210 ? -18.593 2.620 0.906 1.00 97.12 210 LEU A O 1
ATOM 1642 N N . ILE A 1 211 ? -18.771 0.432 0.432 1.00 97.44 211 ILE A N 1
ATOM 1643 C CA . ILE A 1 211 ? -19.699 0.116 1.530 1.00 97.44 211 ILE A CA 1
ATOM 1644 C C . ILE A 1 211 ? -19.039 0.389 2.891 1.00 97.44 211 ILE A C 1
ATOM 1646 O O . ILE A 1 211 ? -19.694 0.911 3.797 1.00 97.44 211 ILE A O 1
ATOM 1650 N N . ILE A 1 212 ? -17.746 0.079 3.051 1.00 98.25 212 ILE A N 1
ATOM 1651 C CA . ILE A 1 212 ? -16.991 0.406 4.272 1.00 98.25 212 ILE A CA 1
ATOM 1652 C C . ILE A 1 212 ? -16.951 1.922 4.488 1.00 98.25 212 ILE A C 1
ATOM 1654 O O . ILE A 1 212 ? -17.280 2.400 5.577 1.00 98.25 212 ILE A O 1
ATOM 1658 N N . LEU A 1 213 ? -16.561 2.680 3.459 1.00 98.00 213 LEU A N 1
ATOM 1659 C CA . LEU A 1 213 ? -16.464 4.139 3.537 1.00 98.00 213 LEU A CA 1
ATOM 1660 C C . LEU A 1 213 ? -17.823 4.786 3.825 1.00 98.00 213 LEU A C 1
ATOM 1662 O O . LEU A 1 213 ? -17.906 5.696 4.650 1.00 98.00 213 LEU A O 1
ATOM 1666 N N . ASP A 1 214 ? -18.893 4.288 3.210 1.00 96.88 214 ASP A N 1
ATOM 1667 C CA . ASP A 1 214 ? -20.258 4.751 3.447 1.00 96.88 214 ASP A CA 1
ATOM 1668 C C . ASP A 1 214 ? -20.743 4.448 4.877 1.00 96.88 214 ASP A C 1
ATOM 1670 O O . ASP A 1 214 ? -21.315 5.319 5.542 1.00 96.88 214 ASP A O 1
ATOM 1674 N N . ALA A 1 215 ? -20.443 3.260 5.414 1.00 97.31 215 ALA A N 1
ATOM 1675 C CA . ALA A 1 215 ? -20.767 2.913 6.797 1.00 97.31 215 ALA A CA 1
ATOM 1676 C C . ALA A 1 215 ? -20.041 3.827 7.803 1.00 97.31 215 ALA A C 1
ATOM 1678 O O . ALA A 1 215 ? -20.662 4.304 8.758 1.00 97.31 215 ALA A O 1
ATOM 1679 N N . ILE A 1 216 ? -18.755 4.122 7.570 1.00 97.81 216 ILE A N 1
ATOM 1680 C CA . ILE A 1 216 ? -17.971 5.070 8.380 1.00 97.81 216 ILE A CA 1
ATOM 1681 C C . ILE A 1 216 ? -18.555 6.483 8.264 1.00 97.81 216 ILE A C 1
ATOM 1683 O O . ILE A 1 216 ? -18.796 7.136 9.281 1.00 97.81 216 ILE A O 1
ATOM 1687 N N . SER A 1 217 ? -18.831 6.941 7.041 1.00 96.69 217 SER A N 1
ATOM 1688 C CA . SER A 1 217 ? -19.428 8.252 6.771 1.00 96.69 217 SER A CA 1
ATOM 1689 C C . SER A 1 217 ? -20.754 8.422 7.510 1.00 96.69 217 SER A C 1
ATOM 1691 O O . SER A 1 217 ? -20.930 9.379 8.262 1.00 96.69 217 SER A O 1
ATOM 1693 N N . THR A 1 218 ? -21.648 7.439 7.396 1.00 95.69 218 THR A N 1
ATOM 1694 C CA . THR A 1 218 ? -22.942 7.405 8.088 1.00 95.69 218 THR A CA 1
ATOM 1695 C C . THR A 1 218 ? -22.758 7.452 9.604 1.00 95.69 218 THR A C 1
ATOM 1697 O O . THR A 1 218 ? -23.431 8.223 10.295 1.00 95.69 218 THR A O 1
ATOM 1700 N N . ALA A 1 219 ? -21.808 6.679 10.140 1.00 96.69 219 ALA A N 1
ATOM 1701 C CA . ALA A 1 219 ? -21.500 6.662 11.566 1.00 96.69 219 ALA A CA 1
ATOM 1702 C C . ALA A 1 219 ? -21.094 8.047 12.098 1.00 96.69 219 ALA A C 1
ATOM 1704 O O . ALA A 1 219 ? -21.600 8.504 13.129 1.00 96.69 219 ALA A O 1
ATOM 1705 N N . LEU A 1 220 ? -20.224 8.737 11.364 1.00 96.88 220 LEU A N 1
ATOM 1706 C CA . LEU A 1 220 ? -19.726 10.066 11.710 1.00 96.88 220 LEU A CA 1
ATOM 1707 C C . LEU A 1 220 ? -20.775 11.166 11.476 1.00 96.88 220 LEU A C 1
ATOM 1709 O O . LEU A 1 220 ? -20.961 12.037 12.325 1.00 96.88 220 LEU A O 1
ATOM 1713 N N . GLN A 1 221 ? -21.497 11.125 10.356 1.00 95.75 221 GLN A N 1
ATOM 1714 C CA . GLN A 1 221 ? -22.432 12.174 9.952 1.00 95.75 221 GLN A CA 1
ATOM 1715 C C . GLN A 1 221 ? -23.756 12.100 10.709 1.00 95.75 221 GLN A C 1
ATOM 1717 O O . GLN A 1 221 ? -24.192 13.091 11.302 1.00 95.75 221 GLN A O 1
ATOM 1722 N N . GLN A 1 222 ? -24.410 10.938 10.679 1.00 95.12 222 GLN A N 1
ATOM 1723 C CA . GLN A 1 222 ? -25.758 10.771 11.213 1.00 95.12 222 GLN A CA 1
ATOM 1724 C C . GLN A 1 222 ? -25.736 10.614 12.732 1.00 95.12 222 GLN A C 1
ATOM 1726 O O . GLN A 1 222 ? -26.551 11.218 13.432 1.00 95.12 22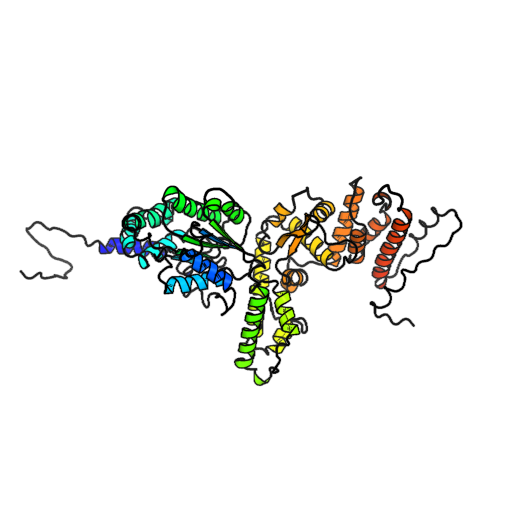2 GLN A O 1
ATOM 1731 N N . TYR A 1 223 ? -24.797 9.819 13.248 1.00 94.19 223 TYR A N 1
ATOM 1732 C CA . TYR A 1 223 ? -24.747 9.482 14.670 1.00 94.19 223 TYR A CA 1
ATOM 1733 C C . TYR A 1 223 ? -23.717 10.286 15.466 1.00 94.19 223 TYR A C 1
ATOM 1735 O O . TYR A 1 223 ? -23.734 10.220 16.695 1.00 94.19 223 TYR A O 1
ATOM 1743 N N . ARG A 1 224 ? -22.866 11.077 14.794 1.00 93.44 224 ARG A N 1
ATOM 1744 C CA . ARG A 1 224 ? -21.853 11.949 15.415 1.00 93.44 224 ARG A CA 1
ATOM 1745 C C . ARG A 1 224 ? -20.970 11.218 16.423 1.00 93.44 224 ARG A C 1
ATOM 1747 O O . ARG A 1 224 ? -20.675 11.752 17.493 1.00 93.44 224 ARG A O 1
ATOM 1754 N N . ILE A 1 225 ? -20.563 9.989 16.097 1.00 94.69 225 ILE A N 1
ATOM 1755 C CA . ILE A 1 225 ? -19.641 9.256 16.965 1.00 94.69 225 ILE A CA 1
ATOM 1756 C C . ILE A 1 225 ? -18.295 9.998 17.029 1.00 94.69 225 ILE A C 1
ATOM 1758 O O . ILE A 1 225 ? -17.791 10.435 15.995 1.00 94.69 225 ILE A O 1
ATOM 1762 N N . PRO A 1 226 ? -17.689 10.153 18.216 1.00 93.38 226 PRO A N 1
ATOM 1763 C CA . PRO A 1 226 ? -16.457 10.920 18.392 1.00 93.38 226 PRO A CA 1
ATOM 1764 C C . PRO A 1 226 ? -15.198 10.076 18.122 1.00 93.38 226 PRO A C 1
ATOM 1766 O O . PRO A 1 226 ? -14.188 10.229 18.808 1.00 93.38 226 PRO A O 1
ATOM 1769 N N . LEU A 1 227 ? -15.270 9.160 17.151 1.00 97.38 227 LEU A N 1
ATOM 1770 C CA . LEU A 1 227 ? -14.131 8.352 16.715 1.00 97.38 227 LEU A CA 1
ATOM 1771 C C . LEU A 1 227 ? -13.370 9.069 15.601 1.00 97.38 227 LEU A C 1
ATOM 1773 O O . LEU A 1 227 ? -13.968 9.805 14.815 1.00 97.38 227 LEU A O 1
ATOM 1777 N N . ILE A 1 228 ? -12.064 8.818 15.524 1.00 98.12 228 ILE A N 1
ATOM 1778 C CA . ILE A 1 228 ? -11.227 9.260 14.407 1.00 98.12 228 ILE A CA 1
ATOM 1779 C C . ILE A 1 228 ? -10.646 8.053 13.676 1.00 98.12 228 ILE A C 1
ATOM 1781 O O . ILE A 1 228 ? -10.322 7.044 14.304 1.00 98.12 228 ILE A O 1
ATOM 1785 N N . PHE A 1 229 ? -10.509 8.157 12.357 1.00 98.75 229 PHE A N 1
ATOM 1786 C CA . PHE A 1 229 ? -10.108 7.046 11.498 1.00 98.75 229 PHE A CA 1
ATOM 1787 C C . PHE A 1 229 ? -8.819 7.370 10.749 1.00 98.75 229 PHE A C 1
ATOM 1789 O O . PHE A 1 229 ? -8.784 8.307 9.955 1.00 98.75 229 PHE A O 1
ATOM 1796 N N . LEU A 1 230 ? -7.767 6.586 10.971 1.00 98.88 230 LEU A N 1
ATOM 1797 C CA . LEU A 1 230 ? -6.613 6.559 10.079 1.00 98.88 230 LEU A CA 1
ATOM 1798 C C . LEU A 1 230 ? -6.864 5.474 9.037 1.00 98.88 230 LEU A C 1
ATOM 1800 O O . LEU A 1 230 ? -6.846 4.290 9.368 1.00 98.88 230 LEU A O 1
ATOM 1804 N N . ILE A 1 231 ? -7.106 5.876 7.793 1.00 98.81 231 ILE A N 1
ATOM 1805 C CA . ILE A 1 231 ? -7.335 4.949 6.684 1.00 98.81 231 ILE A CA 1
ATOM 1806 C C . ILE A 1 231 ? -6.119 5.005 5.772 1.00 98.81 231 ILE A C 1
ATOM 1808 O O . ILE A 1 231 ? -5.777 6.072 5.266 1.00 98.81 231 ILE A O 1
ATOM 1812 N N . ALA A 1 232 ? -5.465 3.868 5.561 1.00 98.50 232 ALA A N 1
ATOM 1813 C CA . ALA A 1 232 ? -4.331 3.755 4.662 1.00 98.50 232 ALA A CA 1
ATOM 1814 C C . ALA A 1 232 ? -4.702 2.926 3.431 1.00 98.50 232 ALA A C 1
ATOM 1816 O O . ALA A 1 232 ? -5.178 1.797 3.555 1.00 98.50 232 ALA A O 1
ATOM 1817 N N . SER A 1 233 ? -4.486 3.480 2.235 1.00 97.19 233 SER A N 1
ATOM 1818 C CA . SER A 1 233 ? -4.755 2.756 0.988 1.00 97.19 233 SER A CA 1
ATOM 1819 C C . SER A 1 233 ? -3.995 3.301 -0.219 1.00 97.19 233 SER A C 1
ATOM 1821 O O . SER A 1 233 ? -3.366 4.361 -0.182 1.00 97.19 233 SER A O 1
ATOM 1823 N N . ARG A 1 234 ? -4.013 2.565 -1.328 1.00 93.44 234 ARG A N 1
ATOM 1824 C CA . ARG A 1 234 ? -3.650 3.107 -2.644 1.00 93.44 234 ARG A CA 1
ATOM 1825 C C . ARG A 1 234 ? -4.696 4.139 -3.092 1.00 93.44 234 ARG A C 1
ATOM 1827 O O . ARG A 1 234 ? -5.864 4.024 -2.713 1.00 93.44 234 ARG A O 1
ATOM 1834 N N . PRO A 1 235 ? -4.303 5.135 -3.906 1.00 91.31 235 PRO A N 1
ATOM 1835 C CA . PRO A 1 235 ? -5.232 6.090 -4.500 1.00 91.31 235 PRO A CA 1
ATOM 1836 C C . PRO A 1 235 ? -5.962 5.457 -5.696 1.00 91.31 235 PRO A C 1
ATOM 1838 O O . PRO A 1 235 ? -5.886 5.965 -6.810 1.00 91.31 235 PRO A O 1
ATOM 1841 N N . GLU A 1 236 ? -6.623 4.315 -5.482 1.00 89.69 236 GLU A N 1
ATOM 1842 C CA . GLU A 1 236 ? -7.504 3.718 -6.492 1.00 89.69 236 GLU A CA 1
ATOM 1843 C C . GLU A 1 236 ? -8.651 4.688 -6.808 1.00 89.69 236 GLU A C 1
ATOM 1845 O O . GLU A 1 236 ? -9.003 5.539 -5.979 1.00 89.69 236 GLU A O 1
ATOM 1850 N N . HIS A 1 237 ? -9.186 4.607 -8.027 1.00 88.31 237 HIS A N 1
ATOM 1851 C CA . HIS A 1 237 ? -10.124 5.595 -8.560 1.00 88.31 237 HIS A CA 1
ATOM 1852 C C . HIS A 1 237 ? -11.328 5.813 -7.631 1.00 88.31 237 HIS A C 1
ATOM 1854 O O . HIS A 1 237 ? -11.600 6.945 -7.223 1.00 88.31 237 HIS A O 1
ATOM 1860 N N . ASP A 1 238 ? -11.982 4.727 -7.224 1.00 91.81 238 ASP A N 1
ATOM 1861 C CA . ASP A 1 238 ? -13.223 4.779 -6.449 1.00 91.81 238 ASP A CA 1
ATOM 1862 C C . ASP A 1 238 ? -12.989 5.295 -5.022 1.00 91.81 238 ASP A C 1
ATOM 1864 O O . ASP A 1 238 ? -13.737 6.144 -4.531 1.00 91.81 238 ASP A O 1
ATOM 1868 N N . ILE A 1 239 ? -11.883 4.888 -4.390 1.00 94.88 239 ILE A N 1
ATOM 1869 C CA . ILE A 1 239 ? -11.462 5.402 -3.079 1.00 94.88 239 ILE A CA 1
ATOM 1870 C C . ILE A 1 239 ? -11.158 6.906 -3.165 1.00 94.88 239 ILE A C 1
ATOM 1872 O O . ILE A 1 239 ? -11.610 7.697 -2.334 1.00 94.88 239 ILE A O 1
ATOM 1876 N N . THR A 1 240 ? -10.410 7.325 -4.189 1.00 93.94 240 THR A N 1
ATOM 1877 C CA . THR A 1 240 ? -10.046 8.735 -4.401 1.00 93.94 240 THR A CA 1
ATOM 1878 C C . THR A 1 240 ? -11.280 9.601 -4.628 1.00 93.94 240 THR A C 1
ATOM 1880 O O . THR A 1 240 ? -11.363 10.711 -4.090 1.00 93.94 240 THR A O 1
ATOM 1883 N N . HIS A 1 241 ? -12.238 9.094 -5.406 1.00 93.88 241 HIS A N 1
ATOM 1884 C CA . HIS A 1 241 ? -13.512 9.753 -5.650 1.00 93.88 241 HIS A CA 1
ATOM 1885 C C . HIS A 1 241 ? -14.323 9.892 -4.357 1.00 93.88 241 HIS A C 1
ATOM 1887 O O . HIS A 1 241 ? -14.774 10.994 -4.041 1.00 93.88 241 HIS A O 1
ATOM 1893 N N . ALA A 1 242 ? -14.429 8.825 -3.558 1.00 95.94 242 ALA A N 1
ATOM 1894 C CA . ALA A 1 242 ? -15.138 8.843 -2.279 1.00 95.94 242 ALA A CA 1
ATOM 1895 C C . ALA A 1 242 ? -14.567 9.894 -1.308 1.00 95.94 242 ALA A C 1
ATOM 1897 O O . ALA A 1 242 ? -15.316 10.677 -0.728 1.00 95.94 242 ALA A O 1
ATOM 1898 N N . PHE A 1 243 ? -13.238 10.002 -1.193 1.00 96.50 243 PHE A N 1
ATOM 1899 C CA . PHE A 1 243 ? -12.584 11.051 -0.395 1.00 96.50 243 PHE A CA 1
ATOM 1900 C C . PHE A 1 243 ? -12.583 12.441 -1.052 1.00 96.50 243 PHE A C 1
ATOM 1902 O O . PHE A 1 243 ? -12.039 13.396 -0.491 1.00 96.50 243 PHE A O 1
ATOM 1909 N N . GLY A 1 244 ? -13.105 12.581 -2.270 1.00 93.81 244 GLY A N 1
ATOM 1910 C CA . GLY A 1 244 ? -13.257 13.852 -2.984 1.00 93.81 244 GLY A CA 1
ATOM 1911 C C . GLY A 1 244 ? -14.675 14.411 -2.968 1.00 93.81 244 GLY A C 1
ATOM 1912 O O . GLY A 1 244 ? -14.873 15.532 -3.431 1.00 93.81 244 GLY A O 1
ATOM 1913 N N . ALA A 1 245 ? -15.644 13.659 -2.447 1.00 91.62 245 ALA A N 1
ATOM 1914 C CA . ALA A 1 245 ? -17.058 13.977 -2.561 1.00 91.62 245 ALA A CA 1
ATOM 1915 C C . ALA A 1 245 ? -17.783 13.940 -1.207 1.00 91.62 245 ALA A C 1
ATOM 1917 O O . ALA A 1 245 ? -17.440 13.179 -0.299 1.00 91.62 245 ALA A O 1
ATOM 1918 N N . GLY A 1 246 ? -18.829 14.764 -1.096 1.00 93.69 246 GLY A N 1
ATOM 1919 C CA . GLY A 1 246 ? -19.762 14.765 0.031 1.00 93.69 246 GLY A CA 1
ATOM 1920 C C . GLY A 1 246 ? -19.104 14.911 1.407 1.00 93.69 246 GLY A C 1
ATOM 1921 O O . GLY A 1 246 ? -18.070 15.558 1.570 1.00 93.69 246 GLY A O 1
ATOM 1922 N N . TYR A 1 247 ? -19.720 14.283 2.411 1.00 93.81 247 TYR A N 1
ATOM 1923 C CA . TYR A 1 247 ? -19.293 14.386 3.809 1.00 93.81 247 TYR A CA 1
ATOM 1924 C C . TYR A 1 247 ? -17.895 13.806 4.067 1.00 93.81 247 TYR A C 1
ATOM 1926 O O . TYR A 1 247 ? -17.143 14.358 4.871 1.00 93.81 247 TYR A O 1
ATOM 1934 N N . LEU A 1 248 ? -17.517 12.723 3.373 1.00 93.88 248 LEU A N 1
ATOM 1935 C CA . LEU A 1 248 ? -16.167 12.165 3.475 1.00 93.88 248 LEU A CA 1
ATOM 1936 C C . LEU A 1 248 ? -15.128 13.184 3.015 1.00 93.88 248 LEU A C 1
ATOM 1938 O O . LEU A 1 248 ? -14.161 13.402 3.738 1.00 93.88 248 LEU A O 1
ATOM 1942 N N . GLY A 1 249 ? -15.343 13.859 1.882 1.00 94.25 249 GLY A N 1
ATOM 1943 C CA . GLY A 1 249 ? -14.459 14.934 1.427 1.00 94.25 249 GLY A CA 1
ATOM 1944 C C . GLY A 1 249 ? -14.347 16.089 2.430 1.00 94.25 249 GLY A C 1
ATOM 1945 O O . GLY A 1 249 ? -13.250 16.572 2.686 1.00 94.25 249 GLY A O 1
ATOM 1946 N N . GLU A 1 250 ? -15.457 16.492 3.055 1.00 94.75 250 GLU A N 1
ATOM 1947 C CA . GLU A 1 250 ? -15.481 17.588 4.039 1.00 94.75 250 GLU A CA 1
ATOM 1948 C C . GLU A 1 250 ? -14.806 17.247 5.377 1.00 94.75 250 GLU A C 1
ATOM 1950 O O . GLU A 1 250 ? -14.285 18.135 6.057 1.00 94.75 250 GLU A O 1
ATOM 1955 N N . LYS A 1 251 ? -14.865 15.979 5.806 1.00 95.75 251 LYS A N 1
ATOM 1956 C CA . LYS A 1 251 ? -14.359 15.527 7.115 1.00 95.75 251 LYS A CA 1
ATOM 1957 C C . LYS A 1 251 ? -13.047 14.765 7.068 1.00 95.75 251 LYS A C 1
ATOM 1959 O O . LYS A 1 251 ? -12.543 14.398 8.135 1.00 95.75 251 LYS A O 1
ATOM 1964 N N . SER A 1 252 ? -12.489 14.566 5.883 1.00 97.25 252 SER A N 1
ATOM 1965 C CA . SER A 1 252 ? -11.200 13.908 5.710 1.00 97.25 252 SER A CA 1
ATOM 1966 C C . SER A 1 252 ? -10.090 14.918 5.457 1.00 97.25 252 SER A C 1
ATOM 1968 O O . SER A 1 252 ? -10.260 15.878 4.713 1.00 97.25 252 SER A O 1
ATOM 1970 N N . THR A 1 253 ? -8.919 14.659 6.025 1.00 97.31 253 THR A N 1
ATOM 1971 C CA . THR A 1 253 ? -7.661 15.254 5.575 1.00 97.31 253 THR A CA 1
ATOM 1972 C C . THR A 1 253 ? -6.872 14.228 4.769 1.00 97.31 253 THR A C 1
ATOM 1974 O O . THR A 1 253 ? -6.936 13.027 5.044 1.00 97.31 253 THR A O 1
ATOM 1977 N N . ARG A 1 254 ? -6.141 14.688 3.753 1.00 96.19 254 ARG A N 1
ATOM 1978 C CA . ARG A 1 254 ? -5.330 13.831 2.882 1.00 96.19 254 ARG A CA 1
ATOM 1979 C C . ARG A 1 254 ? -3.867 13.923 3.281 1.00 96.19 254 ARG A C 1
ATOM 1981 O O . ARG A 1 254 ? -3.342 15.016 3.485 1.00 96.19 254 ARG A O 1
ATOM 1988 N N . LEU A 1 255 ? -3.211 12.773 3.352 1.00 96.81 255 LEU A N 1
ATOM 1989 C CA . LEU A 1 255 ? -1.787 12.658 3.619 1.00 96.81 255 LEU A CA 1
ATOM 1990 C C . LEU A 1 255 ? -1.129 11.837 2.498 1.00 96.81 255 LEU A C 1
ATOM 1992 O O . LEU A 1 255 ? -0.990 10.618 2.634 1.00 96.81 255 LEU A O 1
ATOM 1996 N N . PRO A 1 256 ? -0.778 12.476 1.366 1.00 95.00 256 PRO A N 1
ATOM 1997 C CA . PRO A 1 256 ? -0.081 11.810 0.274 1.00 95.00 256 PRO A CA 1
ATOM 1998 C C . PRO A 1 256 ? 1.357 11.452 0.675 1.00 95.00 256 PRO A C 1
ATOM 2000 O O . PRO A 1 256 ? 2.103 12.271 1.201 1.00 95.00 256 PRO A O 1
ATOM 2003 N N . LEU A 1 257 ? 1.774 10.220 0.389 1.00 92.62 257 LEU A N 1
ATOM 2004 C CA . LEU A 1 257 ? 3.168 9.784 0.452 1.00 92.62 257 LEU A CA 1
ATOM 2005 C C . LEU A 1 257 ? 3.862 10.083 -0.875 1.00 92.62 257 LEU A C 1
ATOM 2007 O O . LEU A 1 257 ? 4.109 9.179 -1.676 1.00 92.62 257 LEU A O 1
ATOM 2011 N N . ASP A 1 258 ? 4.146 11.359 -1.096 1.00 83.69 258 ASP A N 1
ATOM 2012 C CA . ASP A 1 258 ? 4.820 11.867 -2.284 1.00 83.69 258 ASP A CA 1
ATOM 2013 C C . ASP A 1 258 ? 6.292 12.239 -2.004 1.00 83.69 258 ASP A C 1
ATOM 2015 O O . ASP A 1 258 ? 6.917 11.774 -1.040 1.00 83.69 258 ASP A O 1
ATOM 2019 N N . HIS A 1 259 ? 6.878 13.028 -2.905 1.00 82.75 259 HIS A N 1
ATOM 2020 C CA . HIS A 1 259 ? 8.272 13.448 -2.840 1.00 82.75 259 HIS A CA 1
ATOM 2021 C C . HIS A 1 259 ? 8.547 14.552 -1.808 1.00 82.75 259 HIS A C 1
ATOM 2023 O O . HIS A 1 259 ? 9.715 14.748 -1.471 1.00 82.75 259 HIS A O 1
ATOM 2029 N N . GLU A 1 260 ? 7.527 15.238 -1.277 1.00 85.12 260 GLU A N 1
ATOM 2030 C CA . GLU A 1 260 ? 7.709 16.313 -0.288 1.00 85.12 260 GLU A CA 1
ATOM 2031 C C . GLU A 1 260 ? 8.329 15.779 1.009 1.00 85.12 260 GLU A C 1
ATOM 2033 O O . GLU A 1 260 ? 9.146 16.444 1.642 1.00 85.12 260 GLU A O 1
ATOM 2038 N N . TYR A 1 261 ? 8.034 14.521 1.343 1.00 87.12 261 TYR A N 1
ATOM 2039 C CA . TYR A 1 261 ? 8.580 13.818 2.505 1.00 87.12 261 TYR A CA 1
ATOM 2040 C C . TYR A 1 261 ? 9.948 13.159 2.263 1.00 87.12 261 TYR A C 1
ATOM 2042 O O . TYR A 1 261 ? 10.337 12.279 3.024 1.00 87.12 261 TYR A O 1
ATOM 2050 N N . GLN A 1 262 ? 10.661 13.540 1.196 1.00 90.50 262 GLN A N 1
ATOM 2051 C CA . GLN A 1 262 ? 12.026 13.090 0.875 1.00 90.50 262 GLN A CA 1
ATOM 2052 C C . GLN A 1 262 ? 12.257 11.567 1.011 1.00 90.50 262 GLN A C 1
ATOM 2054 O O . GLN A 1 262 ? 13.228 11.127 1.634 1.00 90.50 262 GLN A O 1
ATOM 2059 N N . PRO A 1 263 ? 11.417 10.720 0.383 1.00 92.12 263 PRO A N 1
ATOM 2060 C CA . PRO A 1 263 ? 11.493 9.270 0.561 1.00 92.12 263 PRO A CA 1
ATOM 2061 C C . PRO A 1 263 ? 12.838 8.667 0.129 1.00 92.12 263 PRO A C 1
ATOM 2063 O O . PRO A 1 263 ? 13.235 7.628 0.646 1.00 92.12 263 PRO A O 1
ATOM 2066 N N . SER A 1 264 ? 13.560 9.299 -0.802 1.00 94.19 264 SER A N 1
ATOM 2067 C CA . SER A 1 264 ? 14.887 8.840 -1.228 1.00 94.19 264 SER A CA 1
ATOM 2068 C C . SER A 1 264 ? 15.920 8.905 -0.102 1.00 94.19 264 SER A C 1
ATOM 2070 O O . SER A 1 264 ? 16.707 7.974 0.037 1.00 94.19 264 SER A O 1
ATOM 2072 N N . SER A 1 265 ? 15.890 9.956 0.724 1.00 96.12 265 SER A N 1
ATOM 2073 C CA . SER A 1 265 ? 16.791 10.107 1.873 1.00 96.12 265 SER A CA 1
ATOM 2074 C C . SER A 1 265 ? 16.497 9.060 2.946 1.00 96.12 265 SER A C 1
ATOM 2076 O O . SER A 1 265 ? 17.414 8.429 3.468 1.00 96.12 265 SER A O 1
ATOM 2078 N N . ASP A 1 266 ? 15.214 8.800 3.205 1.00 96.81 266 ASP A N 1
ATOM 2079 C CA . ASP A 1 266 ? 14.786 7.737 4.115 1.00 96.81 266 ASP A CA 1
ATOM 2080 C C . ASP A 1 266 ? 15.208 6.339 3.621 1.00 96.81 266 ASP A C 1
ATOM 2082 O O . ASP A 1 266 ? 15.647 5.493 4.403 1.00 96.81 266 ASP A O 1
ATOM 2086 N N . ILE A 1 267 ? 15.086 6.078 2.314 1.00 96.94 267 ILE A N 1
ATOM 2087 C CA . ILE A 1 267 ? 15.503 4.810 1.699 1.00 96.94 267 ILE A CA 1
ATOM 2088 C C . ILE A 1 267 ? 17.020 4.648 1.749 1.00 96.94 267 ILE A C 1
ATOM 2090 O O . ILE A 1 267 ? 17.500 3.546 2.013 1.00 96.94 267 ILE A O 1
ATOM 2094 N N . GLU A 1 268 ? 17.776 5.717 1.506 1.00 97.88 268 GLU A N 1
ATOM 2095 C CA . GLU A 1 268 ? 19.229 5.696 1.638 1.00 97.88 268 GLU A CA 1
ATOM 2096 C C . GLU A 1 268 ? 19.636 5.320 3.064 1.00 97.88 268 GLU A C 1
ATOM 2098 O O . GLU A 1 268 ? 20.427 4.393 3.246 1.00 97.88 268 GLU A O 1
ATOM 2103 N N . LEU A 1 269 ? 19.040 5.970 4.069 1.00 97.62 269 LEU A N 1
ATOM 2104 C CA . LEU A 1 269 ? 19.279 5.661 5.477 1.00 97.62 269 LEU A CA 1
ATOM 2105 C C . LEU A 1 269 ? 18.966 4.193 5.792 1.00 97.62 269 LEU A C 1
ATOM 2107 O O . LEU A 1 269 ? 19.800 3.490 6.364 1.00 97.62 269 LEU A O 1
ATOM 2111 N N . PHE A 1 270 ? 17.799 3.712 5.359 1.00 97.69 270 PHE A N 1
ATOM 2112 C CA . PHE A 1 270 ? 17.403 2.315 5.513 1.00 97.69 270 PHE A CA 1
ATOM 2113 C C . PHE A 1 270 ? 18.409 1.351 4.870 1.00 97.69 270 PHE A C 1
ATOM 2115 O O . PHE A 1 270 ? 18.812 0.370 5.494 1.00 97.69 270 PHE A O 1
ATOM 2122 N N . LEU A 1 271 ? 18.831 1.605 3.629 1.00 98.00 271 LEU A N 1
ATOM 2123 C CA . LEU A 1 271 ? 19.785 0.746 2.931 1.00 98.00 271 LEU A CA 1
ATOM 2124 C C . LEU A 1 271 ? 21.148 0.741 3.630 1.00 98.00 271 LEU A C 1
ATOM 2126 O O . LEU A 1 271 ? 21.726 -0.333 3.792 1.00 98.00 271 LEU A O 1
ATOM 2130 N N . ARG A 1 272 ? 21.642 1.904 4.078 1.00 97.50 272 ARG A N 1
ATOM 2131 C CA . ARG A 1 272 ? 22.905 2.011 4.826 1.00 97.50 272 ARG A CA 1
ATOM 2132 C C . ARG A 1 272 ? 22.874 1.170 6.097 1.00 97.50 272 ARG A C 1
ATOM 2134 O O . ARG A 1 272 ? 23.766 0.346 6.281 1.00 97.50 272 ARG A O 1
ATOM 2141 N N . ASP A 1 273 ? 21.839 1.324 6.923 1.00 97.25 273 ASP A N 1
ATOM 2142 C CA . ASP A 1 273 ? 21.687 0.542 8.156 1.00 97.25 273 ASP A CA 1
ATOM 2143 C C . ASP A 1 273 ? 21.610 -0.962 7.866 1.00 97.25 273 ASP A C 1
ATOM 2145 O O . ASP A 1 273 ? 22.325 -1.769 8.462 1.00 97.25 273 ASP A O 1
ATOM 2149 N N . LYS A 1 274 ? 20.796 -1.364 6.882 1.00 97.12 274 LYS A N 1
ATOM 2150 C CA . LYS A 1 274 ? 20.640 -2.782 6.544 1.00 97.12 274 LYS A CA 1
ATOM 2151 C C . LYS A 1 274 ? 21.899 -3.406 5.968 1.00 97.12 274 LYS A C 1
ATOM 2153 O O . LYS A 1 274 ? 22.187 -4.560 6.292 1.00 97.12 274 LYS A O 1
ATOM 2158 N N . PHE A 1 275 ? 22.656 -2.689 5.144 1.00 97.44 275 PHE A N 1
ATOM 2159 C CA . PHE A 1 275 ? 23.930 -3.200 4.655 1.00 97.44 275 PHE A CA 1
ATOM 2160 C C . PHE A 1 275 ? 24.985 -3.253 5.755 1.00 97.44 275 PHE A C 1
ATOM 2162 O O . PHE A 1 275 ? 25.670 -4.271 5.839 1.00 97.44 275 PHE A O 1
ATOM 2169 N N . LEU A 1 276 ? 25.051 -2.254 6.642 1.00 96.19 276 LEU A N 1
ATOM 2170 C CA . LEU A 1 276 ? 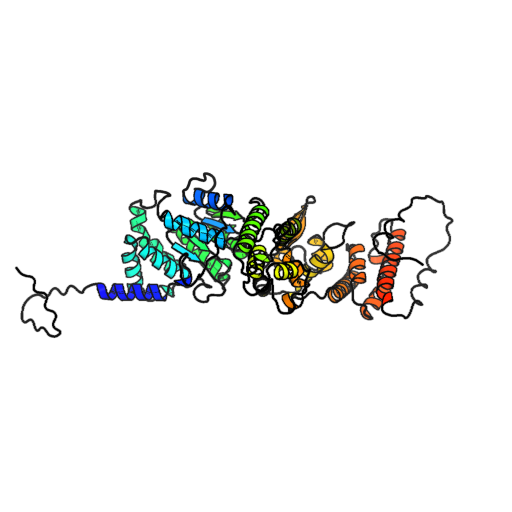25.920 -2.294 7.820 1.00 96.19 276 LEU A CA 1
ATOM 2171 C C . LEU A 1 276 ? 25.613 -3.530 8.673 1.00 96.19 276 LEU A C 1
ATOM 2173 O O . LEU A 1 276 ? 26.501 -4.344 8.925 1.00 96.19 276 LEU A O 1
ATOM 2177 N N . PHE A 1 277 ? 24.340 -3.759 8.993 1.00 95.88 277 PHE A N 1
ATOM 2178 C CA . PHE A 1 277 ? 23.911 -4.943 9.732 1.00 95.88 277 PHE A CA 1
ATOM 2179 C C . PHE A 1 277 ? 24.339 -6.251 9.046 1.00 95.88 277 PHE A C 1
ATOM 2181 O O . PHE A 1 277 ? 24.805 -7.183 9.706 1.00 95.88 277 PHE A O 1
ATOM 2188 N N . ILE A 1 278 ? 24.223 -6.341 7.714 1.00 96.50 278 ILE A N 1
ATOM 2189 C CA . ILE A 1 278 ? 24.718 -7.496 6.948 1.00 96.50 278 ILE A CA 1
ATOM 2190 C C . ILE A 1 278 ? 26.242 -7.623 7.095 1.00 96.50 278 ILE A C 1
ATOM 2192 O O . ILE A 1 278 ? 26.730 -8.726 7.335 1.00 96.50 278 ILE A O 1
ATOM 2196 N N . THR A 1 279 ? 27.006 -6.533 7.004 1.00 95.94 279 THR A N 1
ATOM 2197 C CA . THR A 1 279 ? 28.471 -6.593 7.153 1.00 95.94 279 THR A CA 1
ATOM 2198 C C . THR A 1 279 ? 28.916 -7.105 8.524 1.00 95.94 279 THR A C 1
ATOM 2200 O O . THR A 1 279 ? 29.899 -7.837 8.618 1.00 95.94 279 THR A O 1
ATOM 2203 N N . GLU A 1 280 ? 28.157 -6.810 9.579 1.00 95.00 280 GLU A N 1
ATOM 2204 C CA . GLU A 1 280 ? 28.504 -7.170 10.957 1.00 95.00 280 GLU A CA 1
ATOM 2205 C C . GLU A 1 280 ? 28.075 -8.596 11.337 1.00 95.00 280 GLU A C 1
ATOM 2207 O O . GLU A 1 280 ? 28.777 -9.301 12.079 1.00 95.00 280 GLU A O 1
ATOM 2212 N N . THR A 1 281 ? 26.927 -9.043 10.818 1.00 96.12 281 THR A N 1
ATOM 2213 C CA . THR A 1 281 ? 26.242 -10.258 11.296 1.00 96.12 281 THR A CA 1
ATOM 2214 C C . THR A 1 281 ? 26.304 -11.445 10.338 1.00 96.12 281 THR A C 1
ATOM 2216 O O . THR A 1 281 ? 26.087 -12.582 10.761 1.00 96.12 281 THR A O 1
ATOM 2219 N N . HIS A 1 282 ? 26.611 -11.231 9.056 1.00 97.00 282 HIS A N 1
ATOM 2220 C CA . HIS A 1 282 ? 26.518 -12.293 8.057 1.00 97.00 282 HIS A CA 1
ATOM 2221 C C . HIS A 1 282 ? 27.580 -13.396 8.259 1.00 97.00 282 HIS A C 1
ATOM 2223 O O . HIS A 1 282 ? 28.738 -13.084 8.550 1.00 97.00 282 HIS A O 1
ATOM 2229 N N . PRO A 1 283 ? 27.269 -14.690 8.019 1.00 96.75 283 PRO A N 1
ATOM 2230 C CA . PRO A 1 283 ? 28.242 -15.784 8.165 1.00 96.75 283 PRO A CA 1
ATOM 2231 C C . PRO A 1 283 ? 29.522 -15.613 7.333 1.00 96.75 283 PRO A C 1
ATOM 2233 O O . PRO A 1 283 ? 30.599 -16.044 7.732 1.00 96.75 283 PRO A O 1
ATOM 2236 N N . PHE A 1 284 ? 29.413 -14.940 6.185 1.00 94.88 284 PHE A N 1
ATOM 2237 C CA . PHE A 1 284 ? 30.533 -14.647 5.284 1.00 94.88 284 PHE A CA 1
ATOM 2238 C C . PHE A 1 284 ? 31.187 -13.274 5.531 1.00 94.88 284 PHE A C 1
ATOM 2240 O O . PHE A 1 284 ? 31.911 -12.797 4.662 1.00 94.88 284 PHE A O 1
ATOM 2247 N N . LYS A 1 285 ? 30.961 -12.628 6.687 1.00 94.44 285 LYS A N 1
ATOM 2248 C CA . LYS A 1 285 ? 31.458 -11.269 6.983 1.00 94.44 285 LYS A CA 1
ATOM 2249 C C . LYS A 1 285 ? 32.956 -11.065 6.766 1.00 94.44 285 LYS A C 1
ATOM 2251 O O . LYS A 1 285 ? 33.357 -10.034 6.251 1.00 94.44 285 LYS A O 1
ATOM 2256 N N . ALA A 1 286 ? 33.776 -12.077 7.059 1.00 95.12 286 ALA A N 1
ATOM 2257 C CA . ALA A 1 286 ? 35.228 -12.020 6.859 1.00 95.12 286 ALA A CA 1
ATOM 2258 C C . ALA A 1 286 ? 35.643 -11.850 5.383 1.00 95.12 286 ALA A C 1
ATOM 2260 O O . ALA A 1 286 ? 36.793 -11.542 5.097 1.00 95.12 286 ALA A O 1
ATOM 2261 N N . GLN A 1 287 ? 34.721 -12.086 4.448 1.00 94.94 287 GLN A N 1
ATOM 2262 C CA . GLN A 1 287 ? 34.943 -11.950 3.011 1.00 94.94 287 GLN A CA 1
ATOM 2263 C C . GLN A 1 287 ? 34.367 -10.643 2.453 1.00 94.94 287 GLN A C 1
ATOM 2265 O O . GLN A 1 287 ? 34.565 -10.373 1.273 1.00 94.94 287 GLN A O 1
ATOM 2270 N N . ILE A 1 288 ? 33.622 -9.872 3.253 1.00 95.25 288 ILE A N 1
ATOM 2271 C CA . ILE A 1 288 ? 32.986 -8.625 2.822 1.00 95.25 288 ILE A CA 1
ATOM 2272 C C . ILE A 1 288 ? 34.027 -7.494 2.894 1.00 95.25 288 ILE A C 1
ATOM 2274 O O . ILE A 1 288 ? 34.635 -7.305 3.949 1.00 95.25 288 ILE A O 1
ATOM 2278 N N . PRO A 1 289 ? 34.261 -6.742 1.803 1.00 93.31 289 PRO A N 1
ATOM 2279 C CA . PRO A 1 289 ? 35.159 -5.597 1.814 1.00 93.31 289 PRO A CA 1
ATOM 2280 C C . PRO A 1 289 ? 34.692 -4.519 2.804 1.00 93.31 289 PRO A C 1
ATOM 2282 O O . PRO A 1 289 ? 33.487 -4.296 2.914 1.00 93.31 289 PRO A O 1
ATOM 2285 N N . PRO A 1 290 ? 35.609 -3.776 3.451 1.00 88.69 290 PRO A N 1
ATOM 2286 C CA . PRO A 1 290 ? 35.247 -2.728 4.412 1.00 88.69 290 PRO A CA 1
ATOM 2287 C C . PRO A 1 290 ? 34.328 -1.631 3.853 1.00 88.69 290 PRO A C 1
ATOM 2289 O O . PRO A 1 290 ? 33.502 -1.097 4.579 1.00 88.69 290 PRO A O 1
ATOM 2292 N N . ASN A 1 291 ? 34.446 -1.321 2.559 1.00 90.12 291 ASN A N 1
ATOM 2293 C CA . ASN A 1 291 ? 33.669 -0.272 1.888 1.00 90.12 291 ASN A CA 1
ATOM 2294 C C . ASN A 1 291 ? 32.480 -0.846 1.096 1.00 90.12 291 ASN A C 1
ATOM 2296 O O . ASN A 1 291 ? 32.124 -0.307 0.048 1.00 90.12 291 ASN A O 1
ATOM 2300 N N . TRP A 1 292 ? 31.936 -1.993 1.515 1.00 94.94 292 TRP A N 1
ATOM 2301 C CA . TRP A 1 292 ? 30.811 -2.634 0.838 1.00 94.94 292 TRP A CA 1
ATOM 2302 C C . TRP A 1 292 ? 29.459 -2.235 1.464 1.00 94.94 292 TRP A C 1
ATOM 2304 O O . TRP A 1 292 ? 29.322 -2.293 2.685 1.00 94.94 292 TRP A O 1
ATOM 2314 N N . PRO A 1 293 ? 28.433 -1.937 0.645 1.00 96.06 293 PRO A N 1
ATOM 2315 C CA . PRO A 1 293 ? 28.539 -1.629 -0.778 1.00 96.06 293 PRO A CA 1
ATOM 2316 C C . PRO A 1 293 ? 29.208 -0.265 -0.994 1.00 96.06 293 PRO A C 1
ATOM 2318 O O . PRO A 1 293 ? 29.168 0.609 -0.133 1.00 96.06 293 PRO A O 1
ATOM 2321 N N . THR A 1 294 ? 29.793 -0.068 -2.174 1.00 95.50 294 THR A N 1
ATOM 2322 C CA . THR A 1 294 ? 30.327 1.243 -2.565 1.00 95.50 294 THR A CA 1
ATOM 2323 C C . THR A 1 294 ? 29.210 2.282 -2.635 1.00 95.50 294 THR A C 1
ATOM 2325 O O . THR A 1 294 ? 28.083 1.943 -3.007 1.00 95.50 294 THR A O 1
ATOM 2328 N N . GLU A 1 295 ? 29.545 3.550 -2.407 1.00 96.12 295 GLU A N 1
ATOM 2329 C CA . GLU A 1 295 ? 28.587 4.661 -2.456 1.00 96.12 295 GLU A CA 1
ATOM 2330 C C . GLU A 1 295 ? 27.823 4.743 -3.789 1.00 96.12 295 GLU A C 1
ATOM 2332 O O . GLU A 1 295 ? 26.610 4.914 -3.803 1.00 96.12 295 GLU A O 1
ATOM 2337 N N . GLU A 1 296 ? 28.497 4.517 -4.918 1.00 95.88 296 GLU A N 1
ATOM 2338 C CA . GLU A 1 296 ? 27.865 4.504 -6.243 1.00 95.88 296 GLU A CA 1
ATOM 2339 C C . GLU A 1 296 ? 26.757 3.442 -6.358 1.00 95.88 296 GLU A C 1
ATOM 2341 O O . GLU A 1 296 ? 25.655 3.714 -6.837 1.00 95.88 296 GLU A O 1
ATOM 2346 N N . VAL A 1 297 ? 27.028 2.227 -5.872 1.00 96.19 297 VAL A N 1
ATOM 2347 C CA . VAL A 1 297 ? 26.052 1.129 -5.856 1.00 96.19 297 VAL A CA 1
ATOM 2348 C C . VAL A 1 297 ? 24.875 1.467 -4.950 1.00 96.19 297 VAL A C 1
ATOM 2350 O O . VAL A 1 297 ? 23.730 1.231 -5.335 1.00 96.19 297 VAL A O 1
ATOM 2353 N N . LEU A 1 298 ? 25.130 2.051 -3.778 1.00 97.12 298 LEU A N 1
ATOM 2354 C CA . LEU A 1 298 ? 24.071 2.493 -2.878 1.00 97.12 298 LEU A CA 1
ATOM 2355 C C . LEU A 1 298 ? 23.161 3.526 -3.560 1.00 97.12 298 LEU A C 1
ATOM 2357 O O . LEU A 1 298 ? 21.947 3.330 -3.600 1.00 97.12 298 LEU A O 1
ATOM 2361 N N . GLN A 1 299 ? 23.734 4.564 -4.171 1.00 96.44 299 GLN A N 1
ATOM 2362 C CA . GLN A 1 299 ? 22.972 5.597 -4.877 1.00 96.44 299 GLN A CA 1
ATOM 2363 C C . GLN A 1 299 ? 22.193 5.028 -6.071 1.00 96.44 299 GLN A C 1
ATOM 2365 O O . GLN A 1 299 ? 21.039 5.397 -6.298 1.00 96.44 299 GLN A O 1
ATOM 2370 N N . LYS A 1 300 ? 22.756 4.046 -6.789 1.00 94.81 300 LYS A N 1
ATOM 2371 C CA . LYS A 1 300 ? 22.040 3.312 -7.844 1.00 94.81 300 LYS A CA 1
ATOM 2372 C C . LYS A 1 300 ? 20.807 2.586 -7.295 1.00 94.81 300 LYS A C 1
ATOM 2374 O O . LYS A 1 300 ? 19.757 2.607 -7.938 1.00 94.81 300 LYS A O 1
ATOM 2379 N N . LEU A 1 301 ? 20.902 1.958 -6.120 1.00 95.75 301 LEU A N 1
ATOM 2380 C CA . LEU A 1 301 ? 19.763 1.301 -5.470 1.00 95.75 301 LEU A CA 1
ATOM 2381 C C . LEU A 1 301 ? 18.706 2.307 -4.998 1.00 95.75 301 LEU A C 1
ATOM 2383 O O . LEU A 1 301 ? 17.515 2.057 -5.189 1.00 95.75 301 LEU A O 1
ATOM 2387 N N . VAL A 1 302 ? 19.118 3.446 -4.434 1.00 95.75 302 VAL A N 1
ATOM 2388 C CA . VAL A 1 302 ? 18.206 4.537 -4.042 1.00 95.75 302 VAL A CA 1
ATOM 2389 C C . VAL A 1 302 ? 17.446 5.052 -5.266 1.00 95.75 302 VAL A C 1
ATOM 2391 O O . VAL A 1 302 ? 16.215 5.097 -5.258 1.00 95.75 302 VAL A O 1
ATOM 2394 N N . LEU A 1 303 ? 18.155 5.330 -6.363 1.00 92.44 303 LEU A N 1
ATOM 2395 C CA . LEU A 1 303 ? 17.557 5.768 -7.625 1.00 92.44 303 LEU A CA 1
ATOM 2396 C C . LEU A 1 303 ? 16.558 4.736 -8.176 1.00 92.44 303 LEU A C 1
ATOM 2398 O O . LEU A 1 303 ? 15.421 5.081 -8.507 1.00 92.44 303 LEU A O 1
ATOM 2402 N N . LYS A 1 304 ? 16.948 3.453 -8.218 1.00 90.94 304 LYS A N 1
ATOM 2403 C CA . LYS A 1 304 ? 16.080 2.347 -8.666 1.00 90.94 304 LYS A CA 1
ATOM 2404 C C . LYS A 1 304 ? 14.872 2.112 -7.753 1.00 90.94 304 LYS A C 1
ATOM 2406 O O . LYS A 1 304 ? 13.868 1.574 -8.218 1.00 90.94 304 LYS A O 1
ATOM 2411 N N . SER A 1 305 ? 14.939 2.548 -6.494 1.00 91.44 305 SER A N 1
ATOM 2412 C CA . SER A 1 305 ? 13.802 2.491 -5.571 1.00 91.44 305 SER A CA 1
ATOM 2413 C C . SER A 1 305 ? 12.715 3.504 -5.926 1.00 91.44 305 SER A C 1
ATOM 2415 O O . SER A 1 305 ? 11.554 3.255 -5.630 1.00 91.44 305 SER A O 1
ATOM 2417 N N . SER A 1 306 ? 13.057 4.635 -6.560 1.00 89.75 306 SER A N 1
ATOM 2418 C CA . SER A 1 306 ? 12.094 5.681 -6.968 1.00 89.75 306 SER A CA 1
ATOM 2419 C C . SER A 1 306 ? 11.176 6.168 -5.836 1.00 89.75 306 SER A C 1
ATOM 2421 O O . SER A 1 306 ? 9.998 6.430 -6.048 1.00 89.75 306 SER A O 1
ATOM 2423 N N . GLY A 1 307 ? 11.699 6.260 -4.610 1.00 90.75 307 GLY A N 1
ATOM 2424 C CA . GLY A 1 307 ? 10.904 6.625 -3.430 1.00 90.75 307 GLY A CA 1
ATOM 2425 C C . GLY A 1 307 ? 10.045 5.490 -2.848 1.00 90.75 307 GLY A C 1
ATOM 2426 O O . GLY A 1 307 ? 9.312 5.718 -1.887 1.00 90.75 307 GLY A O 1
ATOM 2427 N N . GLN A 1 308 ? 10.164 4.269 -3.379 1.00 91.06 308 GLN A N 1
ATOM 2428 C CA . GLN A 1 308 ? 9.404 3.092 -2.960 1.00 91.06 308 GLN A CA 1
ATOM 2429 C C . GLN A 1 308 ? 10.263 2.124 -2.148 1.00 91.06 308 GLN A C 1
ATOM 2431 O O . GLN A 1 308 ? 11.182 1.479 -2.660 1.00 91.06 308 GLN A O 1
ATOM 2436 N N . PHE A 1 309 ? 9.909 1.955 -0.877 1.00 93.00 309 PHE A N 1
ATOM 2437 C CA . PHE A 1 309 ? 10.596 1.059 0.051 1.00 93.00 309 PHE A CA 1
ATOM 2438 C C . PHE A 1 309 ? 10.560 -0.409 -0.372 1.00 93.00 309 PHE A C 1
ATOM 2440 O O . PHE A 1 309 ? 11.490 -1.147 -0.054 1.00 93.00 309 PHE A O 1
ATOM 2447 N N . ILE A 1 310 ? 9.521 -0.849 -1.093 1.00 91.62 310 ILE A N 1
ATOM 2448 C CA . ILE A 1 310 ? 9.379 -2.260 -1.481 1.00 91.62 310 ILE A CA 1
ATOM 2449 C C . ILE A 1 310 ? 10.578 -2.774 -2.284 1.00 91.62 310 ILE A C 1
ATOM 2451 O O . ILE A 1 310 ? 11.021 -3.898 -2.056 1.00 91.62 310 ILE A O 1
ATOM 2455 N N . TYR A 1 311 ? 11.154 -1.954 -3.169 1.00 93.56 311 TYR A N 1
ATOM 2456 C CA . TYR A 1 311 ? 12.338 -2.343 -3.933 1.00 93.56 311 TYR A CA 1
ATOM 2457 C C . TYR A 1 311 ? 13.538 -2.535 -2.999 1.00 93.56 311 TYR A C 1
ATOM 2459 O O . TYR A 1 311 ? 14.142 -3.607 -2.981 1.00 93.56 311 TYR A O 1
ATOM 2467 N N . ALA A 1 312 ? 13.835 -1.532 -2.167 1.00 94.81 312 ALA A N 1
ATOM 2468 C CA . ALA A 1 312 ? 14.942 -1.573 -1.215 1.00 94.81 312 ALA A CA 1
ATOM 2469 C C . ALA A 1 312 ? 14.822 -2.759 -0.241 1.00 94.81 312 ALA A C 1
ATOM 2471 O O . ALA A 1 312 ? 15.784 -3.498 -0.032 1.00 94.81 312 ALA A O 1
ATOM 2472 N N . ALA A 1 313 ? 13.627 -2.991 0.308 1.00 94.12 313 ALA A N 1
ATOM 2473 C CA . ALA A 1 313 ? 13.349 -4.110 1.202 1.00 94.12 313 ALA A CA 1
ATOM 2474 C C . ALA A 1 313 ? 13.539 -5.468 0.507 1.00 94.12 313 ALA A C 1
ATOM 2476 O O . ALA A 1 313 ? 14.150 -6.370 1.084 1.00 94.12 313 ALA A O 1
ATOM 2477 N N . THR A 1 314 ? 13.084 -5.597 -0.743 1.00 93.19 314 THR A N 1
ATOM 2478 C CA . THR A 1 314 ? 13.251 -6.816 -1.549 1.00 93.19 314 THR A CA 1
ATOM 2479 C C . THR A 1 314 ? 14.733 -7.105 -1.807 1.00 93.19 314 THR A C 1
ATOM 2481 O O . THR A 1 314 ? 15.193 -8.225 -1.577 1.00 93.19 314 THR A O 1
ATOM 2484 N N . VAL A 1 315 ? 15.514 -6.083 -2.179 1.00 95.12 315 VAL A N 1
ATOM 2485 C CA . VAL A 1 315 ? 16.971 -6.195 -2.366 1.00 95.12 315 VAL A CA 1
ATOM 2486 C C . VAL A 1 315 ? 17.659 -6.641 -1.077 1.00 95.12 315 VAL A C 1
ATOM 2488 O O . VAL A 1 315 ? 18.404 -7.621 -1.083 1.00 95.12 315 VAL A O 1
ATOM 2491 N N . VAL A 1 316 ? 17.383 -5.979 0.049 1.00 95.75 316 VAL A N 1
ATOM 2492 C CA . VAL A 1 316 ? 17.963 -6.344 1.352 1.00 95.75 316 VAL A CA 1
ATOM 2493 C C . VAL A 1 316 ? 17.608 -7.783 1.726 1.00 95.75 316 VAL A C 1
ATOM 2495 O O . VAL A 1 316 ? 18.480 -8.542 2.154 1.00 95.75 316 VAL A O 1
ATOM 2498 N N . LYS A 1 317 ? 16.349 -8.197 1.536 1.00 93.88 317 LYS A N 1
ATOM 2499 C CA . LYS A 1 317 ? 15.883 -9.562 1.820 1.00 93.88 317 LYS A CA 1
ATOM 2500 C C . LYS A 1 317 ? 16.602 -10.604 0.965 1.00 93.88 317 LYS A C 1
ATOM 2502 O O . LYS A 1 317 ? 16.963 -11.667 1.472 1.00 93.88 317 LYS A O 1
ATOM 2507 N N . PHE A 1 318 ? 16.846 -10.297 -0.306 1.00 94.31 318 PHE A N 1
ATOM 2508 C CA . PHE A 1 318 ? 17.588 -11.165 -1.209 1.00 94.31 318 PHE A CA 1
ATOM 2509 C C . PHE A 1 318 ? 19.070 -11.274 -0.823 1.00 94.31 318 PHE A C 1
ATOM 2511 O O . PHE A 1 318 ? 19.619 -12.382 -0.799 1.00 94.31 318 PHE A O 1
ATOM 2518 N N . VAL A 1 319 ? 19.710 -10.147 -0.496 1.00 95.94 319 VAL A N 1
ATOM 2519 C CA . VAL A 1 319 ? 21.147 -10.061 -0.194 1.00 95.94 319 VAL A CA 1
ATOM 2520 C C . VAL A 1 319 ? 21.490 -10.641 1.180 1.00 95.94 319 VAL A C 1
ATOM 2522 O O . VAL A 1 319 ? 22.517 -11.300 1.312 1.00 95.94 319 VAL A O 1
ATOM 2525 N N . ARG A 1 320 ? 20.617 -10.495 2.188 1.00 95.00 320 ARG A N 1
ATOM 2526 C CA . ARG A 1 320 ? 20.849 -10.996 3.561 1.00 95.00 320 ARG A CA 1
ATOM 2527 C C . ARG A 1 320 ? 20.814 -12.525 3.711 1.00 95.00 320 ARG A C 1
ATOM 2529 O O . ARG A 1 320 ? 20.883 -13.036 4.827 1.00 95.00 320 ARG A O 1
ATOM 2536 N N . SER A 1 321 ? 20.606 -13.262 2.620 1.00 93.56 321 SER A N 1
ATOM 2537 C CA . SER A 1 321 ? 20.507 -14.721 2.632 1.00 93.56 321 SER A CA 1
ATOM 2538 C C . SER A 1 321 ? 21.774 -15.363 3.207 1.00 93.56 321 SER A C 1
ATOM 2540 O O . SER A 1 321 ? 22.789 -15.452 2.520 1.00 93.56 321 SER A O 1
ATOM 2542 N N . THR A 1 322 ? 21.659 -15.989 4.37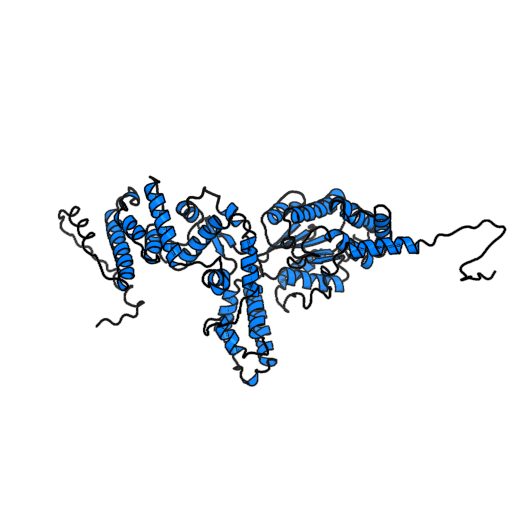8 1.00 92.56 322 THR A N 1
ATOM 2543 C CA . THR A 1 322 ? 22.775 -16.637 5.093 1.00 92.56 322 THR A CA 1
ATOM 2544 C C . THR A 1 322 ? 23.441 -17.794 4.343 1.00 92.56 322 THR A C 1
ATOM 2546 O O . THR A 1 322 ? 24.536 -18.215 4.706 1.00 92.56 322 THR A O 1
ATOM 2549 N N . ARG A 1 323 ? 22.796 -18.315 3.291 1.00 92.75 323 ARG A N 1
ATOM 2550 C CA . ARG A 1 323 ? 23.293 -19.423 2.458 1.00 92.75 323 ARG A CA 1
ATOM 2551 C C . ARG A 1 323 ? 24.155 -18.987 1.268 1.00 92.75 323 ARG A C 1
ATOM 2553 O O . ARG A 1 323 ? 24.697 -19.848 0.587 1.00 92.75 323 ARG A O 1
ATOM 2560 N N . HIS A 1 324 ? 24.277 -17.686 1.003 1.00 93.69 324 HIS A N 1
ATOM 2561 C CA . HIS A 1 324 ? 24.945 -17.159 -0.192 1.00 93.69 324 HIS A CA 1
ATOM 2562 C C . HIS A 1 324 ? 25.882 -16.010 0.175 1.00 93.69 324 HIS A C 1
ATOM 2564 O O . HIS A 1 324 ? 25.669 -15.334 1.174 1.00 93.69 324 HIS A O 1
ATOM 2570 N N . ARG A 1 325 ? 26.915 -15.745 -0.631 1.00 93.94 325 ARG A N 1
ATOM 2571 C CA . ARG A 1 325 ? 27.784 -14.581 -0.401 1.00 93.94 325 ARG A CA 1
ATOM 2572 C C . ARG A 1 325 ? 27.009 -13.296 -0.738 1.00 93.94 325 ARG A C 1
ATOM 2574 O O . ARG A 1 325 ? 26.489 -13.195 -1.849 1.00 93.94 325 ARG A O 1
ATOM 2581 N N . PRO A 1 326 ? 26.949 -12.298 0.162 1.00 95.75 326 PRO A N 1
ATOM 2582 C CA . PRO A 1 326 ? 26.116 -11.111 -0.045 1.00 95.75 326 PRO A CA 1
ATOM 2583 C C . PRO A 1 326 ? 26.610 -10.244 -1.210 1.00 95.75 326 PRO A C 1
ATOM 2585 O O . PRO A 1 326 ? 25.797 -9.660 -1.917 1.00 95.75 326 PRO A O 1
ATOM 2588 N N . MET A 1 327 ? 27.921 -10.224 -1.471 1.00 95.56 327 MET A N 1
ATOM 2589 C CA . MET A 1 327 ? 28.499 -9.540 -2.636 1.00 95.56 327 MET A CA 1
ATOM 2590 C C . MET A 1 327 ? 27.976 -10.119 -3.952 1.00 95.56 327 MET A C 1
ATOM 2592 O O . MET A 1 327 ? 27.491 -9.377 -4.792 1.00 95.56 327 MET A O 1
ATOM 2596 N N . ASP A 1 328 ? 27.993 -11.447 -4.094 1.00 94.25 328 ASP A N 1
ATOM 2597 C CA . ASP A 1 328 ? 27.534 -12.130 -5.308 1.00 94.25 328 ASP A CA 1
ATOM 2598 C C . ASP A 1 328 ? 26.040 -11.878 -5.555 1.00 94.25 328 ASP A C 1
ATOM 2600 O O . ASP A 1 328 ? 25.601 -11.701 -6.688 1.00 94.25 328 ASP A O 1
ATOM 2604 N N . ARG A 1 329 ? 25.255 -11.832 -4.475 1.00 94.69 329 ARG A N 1
ATOM 2605 C CA . ARG A 1 329 ? 23.820 -11.533 -4.515 1.00 94.69 329 ARG A CA 1
ATOM 2606 C C . ARG A 1 329 ? 23.566 -10.084 -4.910 1.00 94.69 329 ARG A C 1
ATOM 2608 O O . ARG A 1 329 ? 22.665 -9.817 -5.699 1.00 94.69 329 ARG A O 1
ATOM 2615 N N . LEU A 1 330 ? 24.356 -9.154 -4.384 1.00 95.81 330 LEU A N 1
ATOM 2616 C CA . LEU A 1 330 ? 24.256 -7.756 -4.772 1.00 95.81 330 LEU A CA 1
ATOM 2617 C C . LEU A 1 330 ? 24.643 -7.567 -6.243 1.00 95.81 330 LEU A C 1
ATOM 2619 O O . LEU A 1 330 ? 23.910 -6.888 -6.952 1.00 95.81 330 LEU A O 1
ATOM 2623 N N . ASP A 1 331 ? 25.701 -8.231 -6.720 1.00 93.88 331 ASP A N 1
ATOM 2624 C CA . ASP A 1 331 ? 26.114 -8.220 -8.130 1.00 93.88 331 ASP A CA 1
ATOM 2625 C C . ASP A 1 331 ? 24.989 -8.690 -9.066 1.00 93.88 331 ASP A C 1
ATOM 2627 O O . ASP A 1 331 ? 24.806 -8.114 -10.139 1.00 93.88 331 ASP A O 1
ATOM 2631 N N . ILE A 1 332 ? 24.201 -9.695 -8.658 1.00 91.75 332 ILE A N 1
ATOM 2632 C CA . ILE A 1 332 ? 22.999 -10.124 -9.396 1.00 91.75 332 ILE A CA 1
ATOM 2633 C C . ILE A 1 332 ? 21.976 -8.981 -9.474 1.00 91.75 332 ILE A C 1
ATOM 2635 O O . ILE A 1 332 ? 21.477 -8.679 -10.555 1.00 91.75 332 ILE A O 1
ATOM 2639 N N . VAL A 1 333 ? 21.685 -8.316 -8.350 1.00 92.25 333 VAL A N 1
ATOM 2640 C CA . VAL A 1 333 ? 20.708 -7.210 -8.284 1.00 92.25 333 VAL A CA 1
ATOM 2641 C C . VAL A 1 333 ? 21.098 -6.049 -9.201 1.00 92.25 333 VAL A C 1
ATOM 2643 O O . VAL A 1 333 ? 20.233 -5.462 -9.846 1.00 92.25 333 VAL A O 1
ATOM 2646 N N . ILE A 1 334 ? 22.387 -5.705 -9.274 1.00 91.00 334 ILE A N 1
ATOM 2647 C CA . ILE A 1 334 ? 22.864 -4.575 -10.087 1.00 91.00 334 ILE A CA 1
ATOM 2648 C C . ILE A 1 334 ? 23.215 -4.945 -11.535 1.00 91.00 334 ILE A C 1
ATOM 2650 O O . ILE A 1 334 ? 23.627 -4.052 -12.285 1.00 91.00 334 ILE A O 1
ATOM 2654 N N . GLY A 1 335 ? 23.031 -6.213 -11.921 1.00 86.00 335 GLY A N 1
ATOM 2655 C CA . GLY A 1 335 ? 23.231 -6.719 -13.282 1.00 86.00 335 GLY A CA 1
ATOM 2656 C C . GLY A 1 335 ? 24.679 -7.063 -13.645 1.00 86.00 335 GLY A C 1
ATOM 2657 O O . GLY A 1 335 ? 24.982 -7.231 -14.821 1.00 86.00 335 GLY A O 1
ATOM 2658 N N . LEU A 1 336 ? 25.581 -7.172 -12.665 1.00 85.88 336 LEU A N 1
ATOM 2659 C CA . LEU A 1 336 ? 26.969 -7.599 -12.887 1.00 85.88 336 LEU A CA 1
ATOM 2660 C C . LEU A 1 336 ? 27.110 -9.124 -12.991 1.00 85.88 336 LEU A C 1
ATOM 2662 O O . LEU A 1 336 ? 28.129 -9.620 -13.472 1.00 85.88 336 LEU A O 1
ATOM 2666 N N . ARG A 1 337 ? 26.100 -9.879 -12.544 1.00 85.56 337 ARG A N 1
ATOM 2667 C CA . ARG A 1 337 ? 26.045 -11.341 -12.656 1.00 85.56 337 ARG A CA 1
ATOM 2668 C C . ARG A 1 337 ? 24.666 -11.812 -13.115 1.00 85.56 337 ARG A C 1
ATOM 2670 O O . ARG A 1 337 ? 23.664 -11.217 -12.722 1.00 85.56 337 ARG A O 1
ATOM 2677 N N . PRO A 1 338 ? 24.586 -12.901 -13.899 1.00 81.12 338 PRO A N 1
ATOM 2678 C CA . PRO A 1 338 ? 23.306 -13.476 -14.280 1.00 81.12 338 PRO A CA 1
ATOM 2679 C C . PRO A 1 338 ? 22.617 -14.090 -13.057 1.00 81.12 338 PRO A C 1
ATOM 2681 O O . PRO A 1 338 ? 23.251 -14.777 -12.257 1.00 81.12 338 PRO A O 1
ATOM 2684 N N . ALA A 1 339 ? 21.302 -13.902 -12.947 1.00 77.50 339 ALA A N 1
ATOM 2685 C CA . ALA A 1 339 ? 20.513 -14.455 -11.847 1.00 77.50 339 ALA A CA 1
ATOM 2686 C C . ALA A 1 339 ? 20.398 -15.994 -11.890 1.00 77.50 339 ALA A C 1
ATOM 2688 O O . ALA A 1 339 ? 20.094 -16.617 -10.881 1.00 77.50 339 ALA A O 1
ATOM 2689 N N . ALA A 1 340 ? 20.677 -16.642 -13.027 1.00 79.62 340 ALA A N 1
ATOM 2690 C CA . ALA A 1 340 ? 20.509 -18.086 -13.223 1.00 79.62 340 ALA A CA 1
ATOM 2691 C C . ALA A 1 340 ? 19.119 -18.593 -12.771 1.00 79.62 340 ALA A C 1
ATOM 2693 O O . ALA A 1 340 ? 18.155 -18.432 -13.512 1.00 79.62 340 ALA A O 1
ATOM 2694 N N . ARG A 1 341 ? 19.007 -19.218 -11.586 1.00 79.06 341 ARG A N 1
ATOM 2695 C CA . ARG A 1 341 ? 17.732 -19.674 -10.984 1.00 79.06 341 ARG A CA 1
ATOM 2696 C C . ARG A 1 341 ? 17.218 -18.770 -9.857 1.00 79.06 341 ARG A C 1
ATOM 2698 O O . ARG A 1 341 ? 16.133 -19.017 -9.339 1.00 79.06 341 ARG A O 1
ATOM 2705 N N . ASP A 1 342 ? 18.000 -17.781 -9.439 1.00 84.50 342 ASP A N 1
ATOM 2706 C CA . ASP A 1 342 ? 17.605 -16.830 -8.409 1.00 84.50 342 ASP A CA 1
ATOM 2707 C C . ASP A 1 342 ? 16.559 -15.845 -8.938 1.00 84.50 342 ASP A C 1
ATOM 2709 O O . ASP A 1 342 ? 16.594 -15.426 -10.092 1.00 84.50 342 ASP A O 1
ATOM 2713 N N . LEU A 1 343 ? 15.644 -15.439 -8.057 1.00 84.94 343 LEU A N 1
ATOM 2714 C CA . LEU A 1 343 ? 14.597 -14.460 -8.348 1.00 84.94 343 LEU A CA 1
ATOM 2715 C C . LEU A 1 343 ? 14.742 -13.269 -7.388 1.00 84.94 343 LEU A C 1
ATOM 2717 O O . LEU A 1 343 ? 14.041 -13.212 -6.373 1.00 84.94 343 LEU A O 1
ATOM 2721 N N . PRO A 1 344 ? 15.672 -12.330 -7.661 1.00 86.88 344 PRO A N 1
ATOM 2722 C CA . PRO A 1 344 ? 15.978 -11.218 -6.760 1.00 86.88 344 PRO A CA 1
ATOM 2723 C C . PRO A 1 344 ? 14.798 -10.298 -6.484 1.00 86.88 344 PRO A C 1
ATOM 2725 O O . PRO A 1 344 ? 14.768 -9.664 -5.436 1.00 86.88 344 PRO A O 1
ATOM 2728 N N . PHE A 1 345 ? 13.825 -10.265 -7.391 1.00 89.94 345 PHE A N 1
ATOM 2729 C CA . PHE A 1 345 ? 12.683 -9.363 -7.340 1.00 89.94 345 PHE A CA 1
ATOM 2730 C C . PHE A 1 345 ? 11.344 -10.096 -7.209 1.00 89.94 345 PHE A C 1
ATOM 2732 O O . PHE A 1 345 ? 10.313 -9.494 -7.466 1.00 89.94 345 PHE A O 1
ATOM 2739 N N . ALA A 1 346 ? 11.324 -11.366 -6.783 1.00 86.44 346 ALA A N 1
ATOM 2740 C CA . ALA A 1 346 ? 10.110 -12.195 -6.792 1.00 86.44 346 ALA A CA 1
ATOM 2741 C C . ALA A 1 346 ? 8.884 -11.534 -6.127 1.00 86.44 346 ALA A C 1
ATOM 2743 O O . ALA A 1 346 ? 7.792 -11.562 -6.685 1.00 86.44 346 ALA A O 1
ATOM 2744 N N . GLU A 1 347 ? 9.057 -10.918 -4.954 1.00 85.62 347 GLU A N 1
ATOM 2745 C CA . GLU A 1 347 ? 7.966 -10.240 -4.230 1.00 85.62 347 GLU A CA 1
ATOM 2746 C C . GLU A 1 347 ? 7.465 -8.997 -4.971 1.00 85.62 347 GLU A C 1
ATOM 2748 O O . GLU A 1 347 ? 6.263 -8.741 -5.033 1.00 85.62 347 GLU A O 1
ATOM 2753 N N . LEU A 1 348 ? 8.387 -8.260 -5.588 1.00 89.31 348 LEU A N 1
ATOM 2754 C CA . LEU A 1 348 ? 8.072 -7.106 -6.419 1.00 89.31 348 LEU A CA 1
ATOM 2755 C C . LEU A 1 348 ? 7.370 -7.523 -7.722 1.00 89.31 348 LEU A C 1
ATOM 2757 O O . LEU A 1 348 ? 6.436 -6.860 -8.160 1.00 89.31 348 LEU A O 1
ATOM 2761 N N . ASP A 1 349 ? 7.773 -8.646 -8.312 1.00 92.19 349 ASP A N 1
ATOM 2762 C CA . ASP A 1 349 ? 7.174 -9.186 -9.532 1.00 92.19 349 ASP A CA 1
ATOM 2763 C C . ASP A 1 349 ? 5.747 -9.677 -9.271 1.00 92.19 349 ASP A C 1
ATOM 2765 O O . ASP A 1 349 ? 4.854 -9.400 -10.069 1.00 92.19 349 ASP A O 1
ATOM 2769 N N . VAL A 1 350 ? 5.503 -10.347 -8.136 1.00 89.62 350 VAL A N 1
ATOM 2770 C CA . VAL A 1 350 ? 4.146 -10.713 -7.691 1.00 89.62 350 VAL A CA 1
ATOM 2771 C C . VAL A 1 350 ? 3.276 -9.467 -7.550 1.00 89.62 350 VAL A C 1
ATOM 2773 O O . VAL A 1 350 ? 2.147 -9.467 -8.033 1.00 89.62 350 VAL A O 1
ATOM 2776 N N . LEU A 1 351 ? 3.805 -8.394 -6.953 1.00 89.62 351 LEU A N 1
ATOM 2777 C CA . LEU A 1 351 ? 3.091 -7.124 -6.838 1.00 89.62 351 LEU A CA 1
ATOM 2778 C C . LEU A 1 351 ? 2.725 -6.542 -8.213 1.00 89.62 351 LEU A C 1
ATOM 2780 O O . LEU A 1 351 ? 1.597 -6.088 -8.388 1.00 89.62 351 LEU A O 1
ATOM 2784 N N . TYR A 1 352 ? 3.638 -6.558 -9.187 1.00 91.94 352 TYR A N 1
ATOM 2785 C CA . TYR A 1 352 ? 3.343 -6.055 -10.531 1.00 91.94 352 TYR A CA 1
ATOM 2786 C C . TYR A 1 352 ? 2.310 -6.906 -11.255 1.00 91.94 352 TYR A C 1
ATOM 2788 O O . TYR A 1 352 ? 1.305 -6.365 -11.706 1.00 91.94 352 TYR A O 1
ATOM 2796 N N . HIS A 1 353 ? 2.507 -8.226 -11.313 1.00 91.62 353 HIS A N 1
ATOM 2797 C CA . HIS A 1 353 ? 1.529 -9.154 -11.895 1.00 91.62 353 HIS A CA 1
ATOM 2798 C C . HIS A 1 353 ? 0.137 -8.935 -11.319 1.00 91.62 353 HIS A C 1
ATOM 2800 O O . HIS A 1 353 ? -0.843 -8.882 -12.055 1.00 91.62 353 HIS A O 1
ATOM 2806 N N . HIS A 1 354 ? 0.076 -8.745 -10.007 1.00 87.44 354 HIS A N 1
ATOM 2807 C CA . HIS A 1 354 ? -1.159 -8.473 -9.302 1.00 87.44 354 HIS A CA 1
ATOM 2808 C C . HIS A 1 354 ? -1.822 -7.163 -9.759 1.00 87.44 354 HIS A C 1
ATOM 2810 O O . HIS A 1 354 ? -2.993 -7.164 -10.128 1.00 87.44 354 HIS A O 1
ATOM 2816 N N . ILE A 1 355 ? -1.075 -6.057 -9.799 1.00 88.75 355 ILE A N 1
ATOM 2817 C CA . ILE A 1 355 ? -1.592 -4.748 -10.237 1.00 88.75 355 ILE A CA 1
ATOM 2818 C C . ILE A 1 355 ? -2.095 -4.790 -11.686 1.00 88.75 355 ILE A C 1
ATOM 2820 O O . ILE A 1 355 ? -3.114 -4.189 -12.000 1.00 88.75 355 ILE A O 1
ATOM 2824 N N . PHE A 1 356 ? -1.416 -5.516 -12.574 1.00 90.50 356 PHE A N 1
ATOM 2825 C CA . PHE A 1 356 ? -1.872 -5.650 -13.960 1.00 90.50 356 PHE A CA 1
ATOM 2826 C C . PHE A 1 356 ? -3.044 -6.620 -14.118 1.00 90.50 356 PHE A C 1
ATOM 2828 O O . PHE A 1 356 ? -3.813 -6.478 -15.062 1.00 90.50 356 PHE A O 1
ATOM 2835 N N . SER A 1 357 ? -3.214 -7.579 -13.205 1.00 87.50 357 SER A N 1
ATOM 2836 C CA . SER A 1 357 ? -4.352 -8.505 -13.240 1.00 87.50 357 SER A CA 1
ATOM 2837 C C . SER A 1 357 ? -5.688 -7.856 -12.879 1.00 87.50 357 SER A C 1
ATOM 2839 O O . SER A 1 357 ? -6.726 -8.406 -13.226 1.00 87.50 357 SER A O 1
ATOM 2841 N N . SER A 1 358 ? -5.673 -6.699 -12.205 1.00 80.12 358 SER A N 1
ATOM 2842 C CA . SER A 1 358 ? -6.887 -5.961 -11.843 1.00 80.12 358 SER A CA 1
ATOM 2843 C C . SER A 1 358 ? -7.392 -5.016 -12.933 1.00 80.12 358 SER A C 1
ATOM 2845 O O . SER A 1 358 ? -8.355 -4.302 -12.684 1.00 80.12 358 SER A O 1
ATOM 2847 N N . VAL A 1 359 ? -6.727 -4.963 -14.090 1.00 86.19 359 VAL A N 1
ATOM 2848 C CA . VAL A 1 359 ? -7.136 -4.140 -15.234 1.00 86.19 359 VAL A CA 1
ATOM 2849 C C . VAL A 1 359 ? -8.100 -4.942 -16.105 1.00 86.19 359 VAL A C 1
ATOM 2851 O O . VAL A 1 359 ? -7.719 -5.999 -16.610 1.00 86.19 359 VAL A O 1
ATOM 2854 N N . ASP A 1 360 ? -9.308 -4.418 -16.322 1.00 81.81 360 ASP A N 1
ATOM 2855 C CA . ASP A 1 360 ? -10.366 -5.104 -17.081 1.00 81.81 360 ASP A CA 1
ATOM 2856 C C . ASP A 1 360 ? -9.969 -5.381 -18.542 1.00 81.81 360 ASP A C 1
ATOM 2858 O O . ASP A 1 360 ? -10.015 -6.524 -19.002 1.00 81.81 360 ASP A O 1
ATOM 2862 N N . ASP A 1 361 ? -9.538 -4.343 -19.271 1.00 86.69 361 ASP A N 1
ATOM 2863 C CA . ASP A 1 361 ? -8.994 -4.468 -20.627 1.00 86.69 361 ASP A CA 1
ATOM 2864 C C . ASP A 1 361 ? -7.527 -4.035 -20.667 1.00 86.69 361 ASP A C 1
ATOM 2866 O O . ASP A 1 361 ? -7.168 -2.873 -20.884 1.00 86.69 361 ASP A O 1
ATOM 2870 N N . ILE A 1 362 ? -6.646 -5.014 -20.473 1.00 89.19 362 ILE A N 1
ATOM 2871 C CA . ILE A 1 362 ? -5.204 -4.785 -20.506 1.00 89.19 362 ILE A CA 1
ATOM 2872 C C . ILE A 1 362 ? -4.693 -4.431 -21.911 1.00 89.19 362 ILE A C 1
ATOM 2874 O O . ILE A 1 362 ? -3.610 -3.869 -22.032 1.00 89.19 362 ILE A O 1
ATOM 2878 N N . GLY A 1 363 ? -5.423 -4.724 -22.992 1.00 91.06 363 GLY A N 1
ATOM 2879 C CA . GLY A 1 363 ? -4.931 -4.555 -24.364 1.00 91.06 363 GLY A CA 1
ATOM 2880 C C . GLY A 1 363 ? -4.585 -3.101 -24.733 1.00 91.06 363 GLY A C 1
ATOM 2881 O O . GLY A 1 363 ? -3.459 -2.836 -25.177 1.00 91.06 363 GLY A O 1
ATOM 2882 N N . PRO A 1 364 ? -5.521 -2.145 -24.594 1.00 92.19 364 PRO A N 1
ATOM 2883 C CA . PRO A 1 364 ? -5.275 -0.713 -24.766 1.00 92.19 364 PRO A CA 1
ATOM 2884 C C . PRO A 1 364 ? -4.221 -0.176 -23.795 1.00 92.19 364 PRO A C 1
ATOM 2886 O O . PRO A 1 364 ? -3.287 0.508 -24.212 1.00 92.19 364 PRO A O 1
ATOM 2889 N N . VAL A 1 365 ? -4.314 -0.557 -22.519 1.00 91.88 365 VAL A N 1
ATOM 2890 C CA . VAL A 1 365 ? -3.389 -0.128 -21.460 1.00 91.88 365 VAL A CA 1
ATOM 2891 C C . VAL A 1 365 ? -1.957 -0.546 -21.769 1.00 91.88 365 VAL A C 1
ATOM 2893 O O . VAL A 1 365 ? -1.024 0.250 -21.680 1.00 91.88 365 VAL A O 1
ATOM 2896 N N . PHE A 1 366 ? -1.770 -1.786 -22.207 1.00 90.94 366 PHE A N 1
ATOM 2897 C CA . PHE A 1 366 ? -0.462 -2.309 -22.559 1.00 90.94 366 PHE A CA 1
ATOM 2898 C C . PHE A 1 366 ? 0.111 -1.578 -23.777 1.00 90.94 366 PHE A C 1
ATOM 2900 O O . PHE A 1 366 ? 1.275 -1.188 -23.753 1.00 90.94 366 PHE A O 1
ATOM 2907 N N . ARG A 1 367 ? -0.707 -1.279 -24.800 1.00 91.50 367 ARG A N 1
ATOM 2908 C CA . ARG A 1 367 ? -0.288 -0.450 -25.948 1.00 91.50 367 ARG A CA 1
ATOM 2909 C C . ARG A 1 367 ? 0.195 0.939 -25.519 1.00 91.50 367 ARG A C 1
ATOM 2911 O O . ARG A 1 367 ? 1.249 1.368 -25.987 1.00 91.50 367 ARG A O 1
ATOM 2918 N N . ILE A 1 368 ? -0.522 1.598 -24.605 1.00 91.75 368 ILE A N 1
ATOM 2919 C CA . ILE A 1 368 ? -0.124 2.891 -24.021 1.00 91.75 368 ILE A CA 1
ATOM 2920 C C . ILE A 1 368 ? 1.252 2.773 -23.357 1.00 91.75 368 ILE A C 1
ATOM 2922 O O . ILE A 1 368 ? 2.155 3.561 -23.643 1.00 91.75 368 ILE A O 1
ATOM 2926 N N . LEU A 1 369 ? 1.432 1.764 -22.500 1.00 90.88 369 LEU A N 1
ATOM 2927 C CA . LEU A 1 369 ? 2.664 1.583 -21.733 1.00 90.88 369 LEU A CA 1
ATOM 2928 C C . LEU A 1 369 ? 3.859 1.219 -22.598 1.00 90.88 369 LEU A C 1
ATOM 2930 O O . LEU A 1 369 ? 4.937 1.768 -22.391 1.00 90.88 369 LEU A O 1
ATOM 2934 N N . ILE A 1 370 ? 3.683 0.336 -23.577 1.00 90.25 370 ILE A N 1
ATOM 2935 C CA . ILE A 1 370 ? 4.768 -0.054 -24.475 1.00 90.25 370 ILE A CA 1
ATOM 2936 C C . ILE A 1 370 ? 5.200 1.139 -25.324 1.00 90.25 370 ILE A C 1
ATOM 2938 O O . ILE A 1 370 ? 6.396 1.404 -25.426 1.00 90.25 370 ILE A O 1
ATOM 2942 N N . LEU A 1 371 ? 4.252 1.898 -25.888 1.00 87.44 371 LEU A N 1
ATOM 2943 C CA . LEU A 1 371 ? 4.583 3.087 -26.673 1.00 87.44 371 LEU A CA 1
ATOM 2944 C C . LEU A 1 371 ? 5.350 4.106 -25.823 1.00 87.44 371 LEU A C 1
ATOM 2946 O O . LEU A 1 371 ? 6.365 4.643 -26.272 1.00 87.44 371 LEU A O 1
ATOM 2950 N N . TYR A 1 372 ? 4.899 4.330 -24.588 1.00 87.31 372 TYR A N 1
ATOM 2951 C CA . TYR A 1 372 ? 5.573 5.201 -23.632 1.00 87.31 372 TYR A CA 1
ATOM 2952 C C . TYR A 1 372 ? 6.995 4.719 -23.297 1.00 87.31 372 TYR A C 1
ATOM 2954 O O . TYR A 1 372 ? 7.938 5.504 -23.387 1.00 87.31 372 TYR A O 1
ATOM 2962 N N . LEU A 1 373 ? 7.161 3.440 -22.943 1.00 87.25 373 LEU A N 1
ATOM 2963 C CA . LEU A 1 373 ? 8.443 2.846 -22.545 1.00 87.25 373 LEU A CA 1
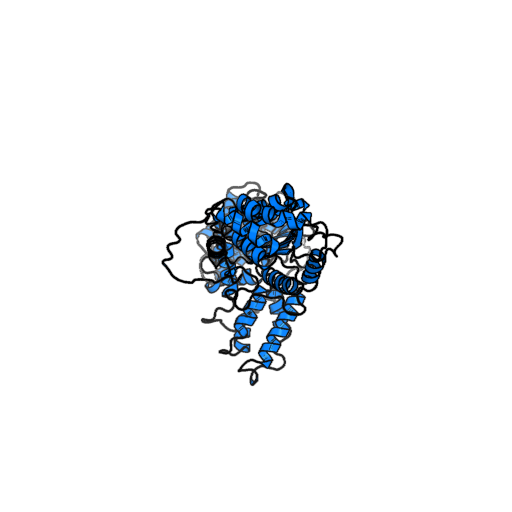ATOM 2964 C C . LEU A 1 373 ? 9.465 2.880 -23.680 1.00 87.25 373 LEU A C 1
ATOM 2966 O O . LEU A 1 373 ? 10.584 3.351 -23.486 1.00 87.25 373 LEU A O 1
ATOM 2970 N N . LEU A 1 374 ? 9.070 2.443 -24.878 1.00 83.25 374 LEU A N 1
ATOM 2971 C CA . LEU A 1 374 ? 9.950 2.475 -26.044 1.00 83.25 374 LEU A CA 1
ATOM 2972 C C . LEU A 1 374 ? 10.333 3.919 -26.389 1.00 83.25 374 LEU A C 1
ATOM 2974 O O . LEU A 1 374 ? 11.489 4.217 -26.660 1.00 83.25 374 LEU A O 1
ATOM 2978 N N . SER A 1 375 ? 9.403 4.866 -26.271 1.00 76.88 375 SER A N 1
ATOM 2979 C CA . SER A 1 375 ? 9.689 6.268 -26.595 1.00 76.88 375 SER A CA 1
ATOM 2980 C C . SER A 1 375 ? 10.508 7.006 -25.526 1.00 76.88 375 SER A C 1
ATOM 2982 O O . SER A 1 375 ? 10.933 8.133 -25.763 1.00 76.88 375 SER A O 1
ATOM 2984 N N . ARG A 1 376 ? 10.760 6.416 -24.351 1.00 71.75 376 ARG A N 1
ATOM 2985 C CA . ARG A 1 376 ? 11.441 7.092 -23.232 1.00 71.75 376 ARG A CA 1
ATOM 2986 C C . ARG A 1 376 ? 12.954 7.247 -23.432 1.00 71.75 376 ARG A C 1
ATOM 2988 O O . ARG A 1 376 ? 13.537 8.183 -22.890 1.00 71.75 376 ARG A O 1
ATOM 2995 N N . HIS A 1 377 ? 13.595 6.359 -24.196 1.00 57.44 377 HIS A N 1
ATOM 2996 C CA . HIS A 1 377 ? 15.061 6.220 -24.199 1.00 57.44 377 HIS A CA 1
ATOM 2997 C C . HIS A 1 377 ? 15.836 7.080 -25.205 1.00 57.44 377 HIS A C 1
ATOM 2999 O O . HIS A 1 377 ? 17.058 7.146 -25.087 1.00 57.44 377 HIS A O 1
ATOM 3005 N N . ARG A 1 378 ? 15.209 7.762 -26.180 1.00 55.06 378 ARG A N 1
ATOM 3006 C CA . ARG A 1 378 ? 15.964 8.536 -27.198 1.00 55.06 378 ARG A CA 1
ATOM 3007 C C . ARG A 1 378 ? 15.228 9.713 -27.861 1.00 55.06 378 ARG A C 1
ATOM 3009 O O . ARG A 1 378 ? 15.111 9.752 -29.082 1.00 55.06 378 ARG A O 1
ATOM 3016 N N . PHE A 1 379 ? 14.856 10.754 -27.117 1.00 50.69 379 PHE A N 1
ATOM 3017 C CA . PHE A 1 379 ? 14.471 12.024 -27.761 1.00 50.69 379 PHE A CA 1
ATOM 3018 C C . PHE A 1 379 ? 15.222 13.222 -27.184 1.00 50.69 379 PHE A C 1
ATOM 3020 O O . PHE A 1 379 ? 14.739 13.941 -26.320 1.00 50.69 379 PHE A O 1
ATOM 3027 N N . GLY A 1 380 ? 16.419 13.449 -27.729 1.00 40.28 380 GLY A N 1
ATOM 3028 C CA . GLY A 1 380 ? 17.201 14.672 -27.530 1.00 40.28 380 GLY A CA 1
ATOM 3029 C C . GLY A 1 380 ? 16.779 15.849 -28.420 1.00 40.28 380 GLY A C 1
ATOM 3030 O O . GLY A 1 380 ? 17.457 16.868 -28.392 1.00 40.28 380 GLY A O 1
ATOM 3031 N N . LEU A 1 381 ? 15.706 15.735 -29.222 1.00 38.88 381 LEU A N 1
ATOM 3032 C CA . LEU A 1 381 ? 15.285 16.806 -30.145 1.00 38.88 381 LEU A CA 1
ATOM 3033 C C . LEU A 1 381 ? 13.771 17.133 -30.163 1.00 38.88 381 LEU A C 1
ATOM 3035 O O . LEU A 1 381 ? 13.448 18.231 -30.596 1.00 38.88 381 LEU A O 1
ATOM 3039 N N . ASP A 1 382 ? 12.868 16.277 -29.647 1.00 50.28 382 ASP A N 1
ATOM 3040 C CA . ASP A 1 382 ? 11.394 16.473 -29.749 1.00 50.28 382 ASP A CA 1
ATOM 3041 C C . ASP A 1 382 ? 10.601 16.351 -28.416 1.00 50.28 382 ASP A C 1
ATOM 3043 O O . ASP A 1 382 ? 9.376 16.451 -28.419 1.00 50.28 382 ASP A O 1
ATOM 3047 N N . GLY A 1 383 ? 11.257 16.174 -27.260 1.00 58.75 383 GLY A N 1
ATOM 3048 C CA . GLY A 1 383 ? 10.579 16.067 -25.952 1.00 58.75 383 GLY A CA 1
ATOM 3049 C C . GLY A 1 383 ? 9.867 14.724 -25.685 1.00 58.75 383 GLY A C 1
ATOM 3050 O O . GLY A 1 383 ? 9.860 13.822 -26.519 1.00 58.75 383 GLY A O 1
ATOM 3051 N N . PHE A 1 384 ? 9.312 14.559 -24.476 1.00 69.81 384 PHE A N 1
ATOM 3052 C CA . PHE A 1 384 ? 8.555 13.360 -24.070 1.00 69.81 384 PHE A CA 1
ATOM 3053 C C . PHE A 1 384 ? 7.182 13.301 -24.757 1.00 69.81 384 PHE A C 1
ATOM 3055 O O . PHE A 1 384 ? 6.556 14.342 -24.949 1.00 69.81 384 PHE A O 1
ATOM 3062 N N . LEU A 1 385 ? 6.667 12.093 -25.041 1.00 78.25 385 LEU A N 1
ATOM 3063 C CA . LEU A 1 385 ? 5.295 11.924 -25.541 1.00 78.25 385 LEU A CA 1
ATOM 3064 C C . LEU A 1 385 ? 4.283 12.564 -24.586 1.00 78.25 385 LEU A C 1
ATOM 3066 O O . LEU A 1 385 ? 4.282 12.275 -23.383 1.00 78.25 385 LEU A O 1
ATOM 3070 N N . THR A 1 386 ? 3.421 13.420 -25.129 1.00 84.62 386 THR A N 1
ATOM 3071 C CA . THR A 1 386 ? 2.238 13.912 -24.413 1.00 84.62 386 THR A CA 1
ATOM 3072 C C . THR A 1 386 ? 1.131 12.856 -24.440 1.00 84.62 386 THR A C 1
ATOM 3074 O O . THR A 1 386 ? 1.154 11.948 -25.271 1.00 84.62 386 THR A O 1
ATOM 3077 N N . LEU A 1 387 ? 0.130 12.971 -23.562 1.00 87.38 387 LEU A N 1
ATOM 3078 C CA . LEU A 1 387 ? -1.067 12.123 -23.647 1.00 87.38 387 LEU A CA 1
ATOM 3079 C C . LEU A 1 387 ? -1.770 12.260 -24.998 1.00 87.38 387 LEU A C 1
ATOM 3081 O O . LEU A 1 387 ? -2.126 11.249 -25.588 1.00 87.38 387 LEU A O 1
ATOM 3085 N N . HIS A 1 388 ? -1.879 13.487 -25.512 1.00 84.00 388 HIS A N 1
ATOM 3086 C CA . HIS A 1 388 ? -2.464 13.752 -26.825 1.00 84.00 388 HIS A CA 1
ATOM 3087 C C . HIS A 1 388 ? -1.709 13.012 -27.938 1.00 84.00 388 HIS A C 1
ATOM 3089 O O . HIS A 1 388 ? -2.329 12.433 -28.822 1.00 84.00 388 HIS A O 1
ATOM 3095 N N . ASP A 1 389 ? -0.372 12.984 -27.887 1.00 80.12 389 ASP A N 1
ATOM 3096 C CA . ASP A 1 389 ? 0.419 12.233 -28.867 1.00 80.12 389 ASP A CA 1
ATOM 3097 C C . ASP A 1 389 ? 0.098 10.736 -28.822 1.00 80.12 389 ASP A C 1
ATOM 3099 O O . ASP A 1 389 ? 0.034 10.085 -29.860 1.00 80.12 389 ASP A O 1
ATOM 3103 N N . ILE A 1 390 ? -0.056 10.175 -27.619 1.00 86.19 390 ILE A N 1
ATOM 3104 C CA . ILE A 1 390 ? -0.362 8.754 -27.432 1.00 86.19 390 ILE A CA 1
ATOM 3105 C C . ILE A 1 390 ? -1.783 8.452 -27.924 1.00 86.19 390 ILE A C 1
ATOM 3107 O O . ILE A 1 390 ? -1.974 7.446 -28.602 1.00 86.19 390 ILE A O 1
ATOM 3111 N N . GLU A 1 391 ? -2.753 9.320 -27.624 1.00 87.25 391 GLU A N 1
ATOM 3112 C CA . GLU A 1 391 ? -4.135 9.207 -28.106 1.00 87.25 391 GLU A CA 1
ATOM 3113 C C . GLU A 1 391 ? -4.185 9.229 -29.634 1.00 87.25 391 GLU A C 1
ATOM 3115 O O . GLU A 1 391 ? -4.761 8.329 -30.239 1.00 87.25 391 GLU A O 1
ATOM 3120 N N . GLU A 1 392 ? -3.499 10.184 -30.266 1.00 79.00 392 GLU A N 1
ATOM 3121 C CA . GLU A 1 392 ? -3.436 10.296 -31.724 1.00 79.00 392 GLU A CA 1
ATOM 3122 C C . GLU A 1 392 ? -2.787 9.058 -32.366 1.00 79.00 392 GLU A C 1
ATOM 3124 O O . GLU A 1 392 ? -3.342 8.484 -33.302 1.00 79.00 392 GLU A O 1
ATOM 3129 N N . ILE A 1 393 ? -1.640 8.603 -31.843 1.00 78.00 393 ILE A N 1
ATOM 3130 C CA . ILE A 1 393 ? -0.899 7.456 -32.398 1.00 78.00 393 ILE A CA 1
ATOM 3131 C C . ILE A 1 393 ? -1.683 6.148 -32.252 1.00 78.00 393 ILE A C 1
ATOM 3133 O O . ILE A 1 393 ? -1.644 5.300 -33.145 1.00 78.00 393 ILE A O 1
ATOM 3137 N N . LEU A 1 394 ? -2.359 5.953 -31.119 1.00 85.00 394 LEU A N 1
ATOM 3138 C CA . LEU A 1 394 ? -3.089 4.718 -30.833 1.00 85.00 394 LEU A CA 1
ATOM 3139 C C . LEU A 1 394 ? -4.553 4.766 -31.291 1.00 85.00 394 LEU A C 1
ATOM 3141 O O . LEU A 1 394 ? -5.220 3.732 -31.249 1.00 85.00 394 LEU A O 1
ATOM 3145 N N . GLY A 1 395 ? -5.025 5.918 -31.778 1.00 82.75 395 GLY A N 1
ATOM 3146 C CA . GLY A 1 395 ? -6.389 6.117 -32.262 1.00 82.75 395 GLY A CA 1
ATOM 3147 C C . GLY A 1 395 ? -7.436 6.180 -31.149 1.00 82.75 395 GLY A C 1
ATOM 3148 O O . GLY A 1 395 ? -8.580 5.796 -31.381 1.00 82.75 395 GLY A O 1
ATOM 3149 N N . PHE A 1 396 ? -7.051 6.627 -29.952 1.00 88.56 396 PHE A N 1
ATOM 3150 C CA . PHE A 1 396 ? -7.977 6.839 -28.841 1.00 88.56 396 PHE A CA 1
ATOM 3151 C C . PHE A 1 396 ? -8.689 8.185 -28.951 1.00 88.56 396 PHE A C 1
ATOM 3153 O O . PHE A 1 396 ? -8.180 9.147 -29.532 1.00 88.56 396 PHE A O 1
ATOM 3160 N N . SER A 1 397 ? -9.874 8.260 -28.356 1.00 90.00 397 SER A N 1
ATOM 3161 C CA . SER A 1 397 ? -10.599 9.515 -28.203 1.00 90.00 397 SER A CA 1
ATOM 3162 C C . SER A 1 397 ? -9.887 10.424 -27.193 1.00 90.00 397 SER A C 1
ATOM 3164 O O . SER A 1 397 ? -9.313 9.929 -26.219 1.00 90.00 397 SER A O 1
ATOM 3166 N N . PRO A 1 398 ? -9.949 11.758 -27.357 1.00 88.19 398 PRO A N 1
ATOM 3167 C CA . PRO A 1 398 ? -9.380 12.681 -26.381 1.00 88.19 398 PRO A CA 1
ATOM 3168 C C . PRO A 1 398 ? -9.941 12.445 -24.971 1.00 88.19 398 PRO A C 1
ATOM 3170 O O . PRO A 1 398 ? -11.156 12.492 -24.770 1.00 88.19 398 PRO A O 1
ATOM 3173 N N . GLY A 1 399 ? -9.063 12.225 -23.991 1.00 87.94 399 GLY A N 1
ATOM 3174 C CA . GLY A 1 399 ? -9.438 11.967 -22.598 1.00 87.94 399 GLY A CA 1
ATOM 3175 C C . GLY A 1 399 ? -9.726 10.500 -22.267 1.00 87.94 399 GLY A C 1
ATOM 3176 O O . GLY A 1 399 ? -10.127 10.209 -21.140 1.00 87.94 399 GLY A O 1
ATOM 3177 N N . GLU A 1 400 ? -9.499 9.574 -23.197 1.00 91.50 400 GLU A N 1
ATOM 3178 C CA . GLU A 1 400 ? -9.703 8.138 -22.978 1.00 91.50 400 GLU A CA 1
ATOM 3179 C C . GLU A 1 400 ? -8.569 7.509 -22.149 1.00 91.50 400 GLU A C 1
ATOM 3181 O O . GLU A 1 400 ? -8.826 6.651 -21.304 1.00 91.50 400 GLU A O 1
ATOM 3186 N N . ILE A 1 401 ? -7.318 7.973 -22.298 1.00 91.75 401 ILE A N 1
ATOM 3187 C CA . ILE A 1 401 ? -6.172 7.411 -21.555 1.00 91.75 401 ILE A CA 1
ATOM 3188 C C . ILE A 1 401 ? -6.360 7.465 -20.029 1.00 91.75 401 ILE A C 1
ATOM 3190 O O . ILE A 1 401 ? -6.136 6.435 -19.391 1.00 91.75 401 ILE A O 1
ATOM 3194 N N . PRO A 1 402 ? -6.759 8.599 -19.410 1.00 90.19 402 PRO A N 1
ATOM 3195 C CA . PRO A 1 402 ? -7.006 8.658 -17.970 1.00 90.19 402 PRO A CA 1
ATOM 3196 C C . PRO A 1 402 ? -7.996 7.605 -17.464 1.00 90.19 402 PRO A C 1
ATOM 3198 O O . PRO A 1 402 ? -7.827 7.117 -16.350 1.00 90.19 402 PRO A O 1
ATOM 3201 N N . VAL A 1 403 ? -8.999 7.247 -18.275 1.00 89.06 403 VAL A N 1
ATOM 3202 C CA . VAL A 1 403 ? -9.983 6.207 -17.945 1.00 89.06 403 VAL A CA 1
ATOM 3203 C C . VAL A 1 403 ? -9.344 4.826 -18.045 1.00 89.06 403 VAL A C 1
ATOM 3205 O O . VAL A 1 403 ? -9.479 4.027 -17.131 1.00 89.06 403 VAL A O 1
ATOM 3208 N N . LEU A 1 404 ? -8.585 4.560 -19.111 1.00 90.75 404 LEU A N 1
ATOM 3209 C CA . LEU A 1 404 ? -7.942 3.261 -19.325 1.00 90.75 404 LEU A CA 1
ATOM 3210 C C . LEU A 1 404 ? -6.904 2.919 -18.245 1.00 90.75 404 LEU A C 1
ATOM 3212 O O . LEU A 1 404 ? -6.745 1.757 -17.889 1.00 90.75 404 LEU A O 1
ATOM 3216 N N . ILE A 1 405 ? -6.177 3.912 -17.726 1.00 90.12 405 ILE A N 1
ATOM 3217 C CA . ILE A 1 405 ? -5.094 3.678 -16.757 1.00 90.12 405 ILE A CA 1
ATOM 3218 C C . ILE A 1 405 ? -5.501 3.924 -15.299 1.00 90.12 405 ILE A C 1
ATOM 3220 O O . ILE A 1 405 ? -4.630 3.882 -14.427 1.00 90.12 405 ILE A O 1
ATOM 3224 N N . CYS A 1 406 ? -6.773 4.220 -15.011 1.00 86.19 406 CYS A N 1
ATOM 3225 C CA . CYS A 1 406 ? -7.206 4.635 -13.672 1.00 86.19 406 CYS A CA 1
ATOM 3226 C C . CYS A 1 406 ? -6.903 3.572 -12.597 1.00 86.19 406 CYS A C 1
ATOM 3228 O O . CYS A 1 406 ? -6.437 3.913 -11.507 1.00 86.19 406 CYS A O 1
ATOM 3230 N N . ASP A 1 407 ? -7.024 2.290 -12.949 1.00 84.75 407 ASP A N 1
ATOM 3231 C CA . ASP A 1 407 ? -6.700 1.142 -12.090 1.00 84.75 407 ASP A CA 1
ATOM 3232 C C . ASP A 1 407 ? -5.188 0.979 -11.838 1.00 84.75 407 ASP A C 1
ATOM 3234 O O . ASP A 1 407 ? -4.753 0.255 -10.941 1.00 84.75 407 ASP A O 1
ATOM 3238 N N . LEU A 1 408 ? -4.354 1.697 -12.594 1.00 89.12 408 LEU A N 1
ATOM 3239 C CA . LEU A 1 408 ? -2.900 1.686 -12.471 1.00 89.12 408 LEU A CA 1
ATOM 3240 C C . LEU A 1 408 ? -2.334 2.895 -11.718 1.00 89.12 408 LEU A C 1
ATOM 3242 O O . LEU A 1 408 ? -1.110 3.044 -11.660 1.00 89.12 408 LEU A O 1
ATOM 3246 N N . ALA A 1 409 ? -3.175 3.700 -11.059 1.00 85.12 409 ALA A N 1
ATOM 3247 C CA . ALA A 1 409 ? -2.759 4.850 -10.239 1.00 85.12 409 ALA A CA 1
ATOM 3248 C C . ALA A 1 409 ? -1.704 4.509 -9.160 1.00 85.12 409 ALA A C 1
ATOM 3250 O O . ALA A 1 409 ? -1.005 5.377 -8.636 1.00 85.12 409 ALA A O 1
ATOM 3251 N N . SER A 1 410 ? -1.564 3.224 -8.817 1.00 84.19 410 SER A N 1
ATOM 3252 C CA . SER A 1 410 ? -0.570 2.723 -7.866 1.00 84.19 410 SER A CA 1
ATOM 3253 C C . SER A 1 410 ? 0.858 2.611 -8.418 1.00 84.19 410 SER A C 1
ATOM 3255 O O . SER A 1 410 ? 1.798 2.542 -7.622 1.00 84.19 410 SER A O 1
ATOM 3257 N N . VAL A 1 411 ? 1.030 2.600 -9.743 1.00 89.00 411 VAL A N 1
ATOM 3258 C CA . VAL A 1 411 ? 2.324 2.430 -10.435 1.00 89.00 411 VAL A CA 1
ATOM 3259 C C . VAL A 1 411 ? 2.554 3.443 -11.554 1.00 89.00 411 VAL A C 1
ATOM 3261 O O . VAL A 1 411 ? 3.700 3.638 -11.963 1.00 89.00 411 VAL A O 1
ATOM 3264 N N . ILE A 1 412 ? 1.501 4.105 -12.027 1.00 89.56 412 ILE A N 1
ATOM 3265 C CA . ILE A 1 412 ? 1.523 5.116 -13.081 1.00 89.56 412 ILE A CA 1
ATOM 3266 C C . ILE A 1 412 ? 0.765 6.348 -12.593 1.00 89.56 412 ILE A C 1
ATOM 3268 O O . ILE A 1 412 ? -0.251 6.237 -11.916 1.00 89.56 412 ILE A O 1
ATOM 3272 N N . THR A 1 413 ? 1.249 7.533 -12.949 1.00 88.50 413 THR A N 1
ATOM 3273 C CA . THR A 1 413 ? 0.541 8.792 -12.705 1.00 88.50 413 THR A CA 1
ATOM 3274 C C . THR A 1 413 ? 0.581 9.691 -13.934 1.00 88.50 413 THR A C 1
ATOM 3276 O O . THR A 1 413 ? 1.462 9.561 -14.789 1.00 88.50 413 THR A O 1
ATOM 3279 N N . ILE A 1 414 ? -0.377 10.612 -14.014 1.00 88.06 414 ILE A N 1
ATOM 3280 C CA . ILE A 1 414 ? -0.428 11.664 -15.027 1.00 88.06 414 ILE A CA 1
ATOM 3281 C C . ILE A 1 414 ? -0.033 12.975 -14.356 1.00 88.06 414 ILE A C 1
ATOM 3283 O O . ILE A 1 414 ? -0.670 13.412 -13.399 1.00 88.06 414 ILE A O 1
ATOM 3287 N N . GLY A 1 415 ? 1.007 13.617 -14.877 1.00 83.38 415 GLY A N 1
ATOM 3288 C CA . GLY A 1 415 ? 1.486 14.912 -14.397 1.00 83.38 415 GLY A CA 1
ATOM 3289 C C . GLY A 1 415 ? 1.529 15.945 -15.515 1.00 83.38 415 GLY A C 1
ATOM 3290 O O . GLY A 1 415 ? 1.558 15.594 -16.694 1.00 83.38 415 GLY A O 1
ATOM 3291 N N . LYS A 1 416 ? 1.555 17.228 -15.146 1.00 79.44 416 LYS A N 1
ATOM 3292 C CA . LYS A 1 416 ? 1.756 18.334 -16.090 1.00 79.44 416 LYS A CA 1
ATOM 3293 C C . LYS A 1 416 ? 3.188 18.855 -16.003 1.00 79.44 416 LYS A C 1
ATOM 3295 O O . LYS A 1 416 ? 3.699 19.061 -14.905 1.00 79.44 416 LYS A O 1
ATOM 3300 N N . VAL A 1 417 ? 3.823 19.088 -17.151 1.00 65.38 417 VAL A N 1
ATOM 3301 C CA . VAL A 1 417 ? 5.139 19.757 -17.242 1.00 65.38 417 VAL A CA 1
ATOM 3302 C C . VAL A 1 417 ? 4.932 21.255 -17.489 1.00 65.38 417 VAL A C 1
ATOM 3304 O O . VAL A 1 417 ? 3.811 21.690 -17.739 1.00 65.38 417 VAL A O 1
ATOM 3307 N N . ARG A 1 418 ? 6.015 22.040 -17.409 1.00 55.38 418 ARG A N 1
ATOM 3308 C CA . ARG A 1 418 ? 6.114 23.504 -17.589 1.00 55.38 418 ARG A CA 1
ATOM 3309 C C . ARG A 1 418 ? 5.248 24.105 -18.714 1.00 55.38 418 ARG A C 1
ATOM 3311 O O . ARG A 1 418 ? 4.859 25.259 -18.587 1.00 55.38 418 ARG A O 1
ATOM 3318 N N . ASP A 1 419 ? 4.886 23.327 -19.733 1.00 64.12 419 ASP A N 1
ATOM 3319 C CA . ASP A 1 419 ? 4.059 23.759 -20.870 1.00 64.12 419 ASP A CA 1
ATOM 3320 C C . ASP A 1 419 ? 2.551 23.451 -20.704 1.00 64.12 419 ASP A C 1
ATOM 3322 O O . ASP A 1 419 ? 1.791 23.513 -21.667 1.00 64.12 419 ASP A O 1
ATOM 3326 N N . ASN A 1 420 ? 2.096 23.079 -19.499 1.00 69.31 420 ASN A N 1
ATOM 3327 C CA . ASN A 1 420 ? 0.737 22.594 -19.185 1.00 69.31 420 ASN A CA 1
ATOM 3328 C C . ASN A 1 420 ? 0.296 21.322 -19.935 1.00 69.31 420 ASN A C 1
ATOM 3330 O O . ASN A 1 420 ? -0.857 20.897 -19.811 1.00 69.31 420 ASN A O 1
ATOM 3334 N N . LEU A 1 421 ? 1.208 20.684 -20.666 1.00 79.50 421 LEU A N 1
ATOM 3335 C CA . LEU A 1 421 ? 0.977 19.414 -21.342 1.00 79.50 421 LEU A CA 1
ATOM 3336 C C . LEU A 1 421 ? 1.006 18.263 -20.334 1.00 79.50 421 LEU A C 1
ATOM 3338 O O . LEU A 1 421 ? 1.815 18.255 -19.404 1.00 79.50 421 LEU A O 1
ATOM 3342 N N . SER A 1 422 ? 0.097 17.305 -20.521 1.00 85.81 422 SER A N 1
ATOM 3343 C CA . SER A 1 422 ? -0.034 16.133 -19.650 1.00 85.81 422 SER A CA 1
ATOM 3344 C C . SER A 1 422 ? 0.839 14.990 -20.159 1.00 85.81 422 SER A C 1
ATOM 3346 O O . SER A 1 422 ? 0.808 14.671 -21.349 1.00 85.81 422 SER A O 1
ATOM 3348 N N . HIS A 1 423 ? 1.586 14.366 -19.253 1.00 86.94 423 HIS A N 1
ATOM 3349 C CA . HIS A 1 423 ? 2.514 13.273 -19.529 1.00 86.94 423 HIS A CA 1
ATOM 3350 C C . HIS A 1 423 ? 2.298 12.109 -18.561 1.00 86.94 423 HIS A C 1
ATOM 3352 O O . HIS A 1 423 ? 1.875 12.305 -17.419 1.00 86.94 423 HIS A O 1
ATOM 3358 N N . LEU A 1 424 ? 2.636 10.902 -19.019 1.00 88.75 424 LEU A N 1
ATOM 3359 C CA . LEU A 1 424 ? 2.691 9.705 -18.181 1.00 88.75 424 LEU A CA 1
ATOM 3360 C C . LEU A 1 424 ? 4.008 9.637 -17.408 1.00 88.75 424 LEU A C 1
ATOM 3362 O O . LEU A 1 424 ? 5.083 9.933 -17.938 1.00 88.75 424 LEU A O 1
ATOM 3366 N N . TYR A 1 425 ? 3.925 9.158 -16.172 1.00 87.38 425 TYR A N 1
ATOM 3367 C CA . TYR A 1 425 ? 5.071 8.889 -15.314 1.00 87.38 425 TYR A CA 1
ATOM 3368 C C . TYR A 1 425 ? 4.930 7.523 -14.659 1.00 87.38 425 TYR A C 1
ATOM 3370 O O . TYR A 1 425 ? 3.884 7.200 -14.102 1.00 87.38 425 TYR A O 1
ATOM 3378 N N . LEU A 1 426 ? 6.009 6.741 -14.679 1.00 88.94 426 LEU A N 1
ATOM 3379 C CA . LEU A 1 426 ? 6.106 5.519 -13.881 1.00 88.94 426 LEU A CA 1
ATOM 3380 C C . LEU A 1 426 ? 6.574 5.872 -12.474 1.00 88.94 426 LEU A C 1
ATOM 3382 O O . LEU A 1 426 ? 7.608 6.519 -12.310 1.00 88.94 426 LEU A O 1
ATOM 3386 N N . LEU A 1 427 ? 5.845 5.391 -11.472 1.00 86.50 427 LEU A N 1
ATOM 3387 C CA . LEU A 1 427 ? 6.161 5.571 -10.054 1.00 86.50 427 LEU A CA 1
ATOM 3388 C C . LEU A 1 427 ? 7.235 4.584 -9.568 1.00 86.50 427 LEU A C 1
ATOM 3390 O O . LEU A 1 427 ? 7.806 4.768 -8.500 1.00 86.50 427 LEU A O 1
ATOM 3394 N N . HIS A 1 428 ? 7.514 3.531 -10.341 1.00 87.12 428 HIS A N 1
ATOM 3395 C CA . HIS A 1 428 ? 8.573 2.562 -10.064 1.00 87.12 428 HIS A CA 1
ATOM 3396 C C . HIS A 1 428 ? 9.555 2.496 -11.236 1.00 87.12 428 HIS A C 1
ATOM 3398 O O . HIS A 1 428 ? 9.182 2.044 -12.318 1.00 87.12 428 HIS A O 1
ATOM 3404 N N . ALA A 1 429 ? 10.828 2.844 -11.025 1.00 85.19 429 ALA A N 1
ATOM 3405 C CA . ALA A 1 429 ? 11.862 2.648 -12.050 1.00 85.19 429 ALA A CA 1
ATOM 3406 C C . ALA A 1 429 ? 12.108 1.167 -12.380 1.00 85.19 429 ALA A C 1
ATOM 3408 O O . ALA A 1 429 ? 12.490 0.841 -13.498 1.00 85.19 429 ALA A O 1
ATOM 3409 N N . SER A 1 430 ? 11.871 0.261 -11.429 1.00 87.44 430 SER A N 1
ATOM 3410 C CA . SER A 1 430 ? 12.029 -1.189 -11.614 1.00 87.44 430 SER A CA 1
ATOM 3411 C C . SER A 1 430 ? 10.906 -1.850 -12.423 1.00 87.44 430 SER A C 1
ATOM 3413 O O . SER A 1 430 ? 11.029 -3.025 -12.776 1.00 87.44 430 SER A O 1
ATOM 3415 N N . LEU A 1 431 ? 9.835 -1.113 -12.741 1.00 89.88 431 LEU A N 1
ATOM 3416 C CA . LEU A 1 431 ? 8.730 -1.611 -13.561 1.00 89.88 431 LEU A CA 1
ATOM 3417 C C . LEU A 1 431 ? 9.138 -1.783 -15.031 1.00 89.88 431 LEU A C 1
ATOM 3419 O O . LEU A 1 431 ? 8.713 -2.721 -15.696 1.00 89.88 431 LEU A O 1
ATOM 3423 N N . GLU A 1 432 ? 10.010 -0.913 -15.528 1.00 89.56 432 GLU A N 1
ATOM 3424 C CA . GLU A 1 432 ? 10.587 -1.052 -16.863 1.00 89.56 432 GLU A CA 1
ATOM 3425 C C . GLU A 1 432 ? 11.445 -2.321 -16.978 1.00 89.56 432 GLU A C 1
ATOM 3427 O O . GLU A 1 432 ? 11.249 -3.127 -17.888 1.00 89.56 432 GLU A O 1
ATOM 3432 N N . ASP A 1 433 ? 12.325 -2.551 -15.996 1.00 88.25 433 ASP A N 1
ATOM 3433 C CA . ASP A 1 433 ? 13.149 -3.765 -15.929 1.00 88.25 433 ASP A CA 1
ATOM 3434 C C . ASP A 1 433 ? 12.277 -5.035 -15.860 1.00 88.25 433 ASP A C 1
ATOM 3436 O O . ASP A 1 433 ? 12.665 -6.087 -16.358 1.00 88.25 433 ASP A O 1
ATOM 3440 N N . PHE A 1 434 ? 11.101 -4.956 -15.227 1.00 92.62 434 PHE A N 1
ATOM 3441 C CA . PHE A 1 434 ? 10.140 -6.058 -15.176 1.00 92.62 434 PHE A CA 1
ATOM 3442 C C . PHE A 1 434 ? 9.594 -6.381 -16.571 1.00 92.62 434 PHE A C 1
ATOM 3444 O O . PHE A 1 434 ? 9.653 -7.534 -16.999 1.00 92.62 434 PHE A O 1
ATOM 3451 N N . PHE A 1 435 ? 9.111 -5.374 -17.302 1.00 93.19 435 PHE A N 1
ATOM 3452 C CA . PHE A 1 435 ? 8.524 -5.566 -18.627 1.00 93.19 435 PHE A CA 1
ATOM 3453 C C . PHE A 1 435 ? 9.519 -6.057 -19.686 1.00 93.19 435 PHE A C 1
ATOM 3455 O O . PHE A 1 435 ? 9.134 -6.804 -20.587 1.00 93.19 435 PHE A O 1
ATOM 3462 N N . PHE A 1 436 ? 10.791 -5.672 -19.576 1.00 90.88 436 PHE A N 1
ATOM 3463 C CA . PHE A 1 436 ? 11.843 -6.099 -20.504 1.00 90.88 436 PHE A CA 1
ATOM 3464 C C . PHE A 1 436 ? 12.560 -7.393 -20.105 1.00 90.88 436 PHE A C 1
ATOM 3466 O O . PHE A 1 436 ? 13.409 -7.874 -20.855 1.00 90.88 436 PHE A O 1
ATOM 3473 N N . ASP A 1 437 ? 12.191 -8.009 -18.982 1.00 89.81 437 ASP A N 1
ATOM 3474 C CA . ASP A 1 437 ? 12.692 -9.319 -18.575 1.00 89.81 437 ASP A CA 1
ATOM 3475 C C . ASP A 1 437 ? 11.576 -10.368 -18.641 1.00 89.81 437 ASP A C 1
ATOM 3477 O O . ASP A 1 437 ? 10.676 -10.415 -17.798 1.00 89.81 437 ASP A O 1
ATOM 3481 N N . LYS A 1 438 ? 11.662 -11.262 -19.633 1.00 91.12 438 LYS A N 1
ATOM 3482 C CA . LYS A 1 438 ? 10.672 -12.324 -19.864 1.00 91.12 438 LYS A CA 1
ATOM 3483 C C . LYS A 1 438 ? 10.513 -13.271 -18.673 1.00 91.12 438 LYS A C 1
ATOM 3485 O O . LYS A 1 438 ? 9.423 -13.802 -18.463 1.00 91.12 438 LYS A O 1
ATOM 3490 N N . SER A 1 439 ? 11.574 -13.498 -17.897 1.00 88.94 439 SER A N 1
ATOM 3491 C CA . SER A 1 439 ? 11.519 -14.380 -16.725 1.00 88.94 439 SER A CA 1
ATOM 3492 C C . SER A 1 439 ? 10.680 -13.778 -15.594 1.00 88.94 439 SER A C 1
ATOM 3494 O O . SER A 1 439 ? 10.008 -14.513 -14.867 1.00 88.94 439 SER A O 1
ATOM 3496 N N . ARG A 1 440 ? 10.660 -12.443 -15.506 1.00 91.44 440 ARG A N 1
ATOM 3497 C CA . ARG A 1 440 ? 9.910 -11.674 -14.511 1.00 91.44 440 ARG A CA 1
ATOM 3498 C C . ARG A 1 440 ? 8.474 -11.426 -14.962 1.00 91.44 440 ARG A C 1
ATOM 3500 O O . ARG A 1 440 ? 7.534 -11.820 -14.271 1.00 91.44 440 ARG A O 1
ATOM 3507 N N . SER A 1 441 ? 8.292 -10.834 -16.143 1.00 92.62 441 SER A N 1
ATOM 3508 C CA . SER A 1 441 ? 6.983 -10.389 -16.650 1.00 92.62 441 SER A CA 1
ATOM 3509 C C . SER A 1 441 ? 6.154 -11.464 -17.342 1.00 92.62 441 SER A C 1
ATOM 3511 O O . SER A 1 441 ? 4.951 -11.277 -17.495 1.00 92.62 441 SER A O 1
ATOM 3513 N N . LYS A 1 442 ? 6.727 -12.615 -17.713 1.00 91.75 442 LYS A N 1
ATOM 3514 C CA . LYS A 1 442 ? 5.996 -13.752 -18.303 1.00 91.75 442 LYS A CA 1
ATOM 3515 C C . LYS A 1 442 ? 5.123 -13.329 -19.502 1.00 91.75 442 LYS A C 1
ATOM 3517 O O . LYS A 1 442 ? 5.648 -13.002 -20.561 1.00 91.75 442 LYS A O 1
ATOM 3522 N N . ASN A 1 443 ? 3.799 -13.356 -19.353 1.00 90.06 443 ASN A N 1
ATOM 3523 C CA . ASN A 1 443 ? 2.810 -12.957 -20.358 1.00 90.06 443 ASN A CA 1
ATOM 3524 C C . ASN A 1 443 ? 2.765 -11.441 -20.611 1.00 90.06 443 ASN A C 1
ATOM 3526 O O . ASN A 1 443 ? 2.269 -11.025 -21.651 1.00 90.06 443 ASN A O 1
ATOM 3530 N N . LEU A 1 444 ? 3.298 -10.635 -19.693 1.00 92.00 444 LEU A N 1
ATOM 3531 C CA . LEU A 1 444 ? 3.433 -9.182 -19.815 1.00 92.00 444 LEU A CA 1
ATOM 3532 C C . LEU A 1 444 ? 4.776 -8.768 -20.442 1.00 92.00 444 LEU A C 1
ATOM 3534 O O . LEU A 1 444 ? 5.131 -7.596 -20.411 1.00 92.00 444 LEU A O 1
ATOM 3538 N N . TYR A 1 445 ? 5.553 -9.709 -20.980 1.00 94.69 445 TYR A N 1
ATOM 3539 C CA . TYR A 1 445 ? 6.845 -9.406 -21.590 1.00 94.69 445 TYR A CA 1
ATOM 3540 C C . TYR A 1 445 ? 6.705 -8.546 -22.851 1.00 94.69 445 TYR A C 1
ATOM 3542 O O . TYR A 1 445 ? 5.933 -8.867 -23.761 1.00 94.69 445 TYR A O 1
ATOM 3550 N N . ILE A 1 446 ? 7.501 -7.478 -22.928 1.00 92.62 446 ILE A N 1
ATOM 3551 C CA . ILE A 1 446 ? 7.576 -6.604 -24.098 1.00 92.62 446 ILE A CA 1
ATOM 3552 C C . ILE A 1 446 ? 8.722 -7.063 -25.001 1.00 92.62 446 ILE A C 1
ATOM 3554 O O . ILE A 1 446 ? 9.893 -6.766 -24.763 1.00 92.62 446 ILE A O 1
ATOM 3558 N N . ASP A 1 447 ? 8.359 -7.739 -26.088 1.00 91.31 447 ASP A N 1
ATOM 3559 C CA . ASP A 1 447 ? 9.251 -7.986 -27.220 1.00 91.31 447 ASP A CA 1
ATOM 3560 C C . ASP A 1 447 ? 9.406 -6.685 -28.029 1.00 91.31 447 ASP A C 1
ATOM 3562 O O . ASP A 1 447 ? 8.525 -6.314 -28.811 1.00 91.31 447 ASP A O 1
ATOM 3566 N N . GLN A 1 448 ? 10.482 -5.934 -27.763 1.00 90.31 448 GLN A N 1
ATOM 3567 C CA . GLN A 1 448 ? 10.650 -4.582 -28.314 1.00 90.31 448 GLN A CA 1
ATOM 3568 C C . GLN A 1 448 ? 10.639 -4.574 -29.852 1.00 90.31 448 GLN A C 1
ATOM 3570 O O . GLN A 1 448 ? 9.867 -3.792 -30.413 1.00 90.31 448 GLN A O 1
ATOM 3575 N N . PRO A 1 449 ? 11.394 -5.446 -30.557 1.00 88.50 449 PRO A N 1
ATOM 3576 C CA . PRO A 1 449 ? 11.366 -5.473 -32.018 1.00 88.50 449 PRO A CA 1
ATOM 3577 C C . PRO A 1 449 ? 9.991 -5.767 -32.620 1.00 88.50 449 PRO A C 1
ATOM 3579 O O . PRO A 1 449 ? 9.604 -5.153 -33.619 1.00 88.50 449 PRO A O 1
ATOM 3582 N N . LEU A 1 450 ? 9.221 -6.663 -31.996 1.00 90.06 450 LEU A N 1
ATOM 3583 C CA . LEU A 1 450 ? 7.858 -6.957 -32.429 1.00 90.06 450 LEU A CA 1
ATOM 3584 C C . LEU A 1 450 ? 6.930 -5.747 -32.250 1.00 90.06 450 LEU A C 1
ATOM 3586 O O . LEU A 1 450 ? 6.121 -5.442 -33.128 1.00 90.06 450 LEU A O 1
ATOM 3590 N N . TRP A 1 451 ? 7.025 -5.052 -31.117 1.00 90.38 451 TRP A N 1
ATOM 3591 C CA . TRP A 1 451 ? 6.169 -3.901 -30.827 1.00 90.38 451 TRP A CA 1
ATOM 3592 C C . TRP A 1 451 ? 6.512 -2.668 -31.656 1.00 90.38 451 TRP A C 1
ATOM 3594 O O . TRP A 1 451 ? 5.602 -1.983 -32.121 1.00 90.38 451 TRP A O 1
ATOM 3604 N N . HIS A 1 452 ? 7.792 -2.440 -31.932 1.00 87.06 452 HIS A N 1
ATOM 3605 C CA . HIS A 1 452 ? 8.231 -1.441 -32.900 1.00 87.06 452 HIS A CA 1
ATOM 3606 C C . HIS A 1 452 ? 7.616 -1.671 -34.287 1.00 87.06 452 HIS A C 1
ATOM 3608 O O . HIS A 1 452 ? 7.053 -0.743 -34.870 1.00 87.06 452 HIS A O 1
ATOM 3614 N N . ALA A 1 453 ? 7.625 -2.917 -34.779 1.00 87.12 453 ALA A N 1
ATOM 3615 C CA . ALA A 1 453 ? 6.978 -3.266 -36.044 1.00 87.12 453 ALA A CA 1
ATOM 3616 C C . ALA A 1 453 ? 5.463 -2.993 -36.010 1.00 87.12 453 ALA A C 1
ATOM 3618 O O . ALA A 1 453 ? 4.913 -2.406 -36.941 1.00 87.12 453 ALA A O 1
ATOM 3619 N N . ARG A 1 454 ? 4.787 -3.360 -34.911 1.00 89.06 454 ARG A N 1
ATOM 3620 C CA . ARG A 1 454 ? 3.344 -3.116 -34.731 1.00 89.06 454 ARG A CA 1
ATOM 3621 C C . ARG A 1 454 ? 2.993 -1.633 -34.738 1.00 89.06 454 ARG A C 1
ATOM 3623 O O . ARG A 1 454 ? 2.029 -1.254 -35.393 1.00 89.06 454 ARG A O 1
ATOM 3630 N N . PHE A 1 455 ? 3.754 -0.792 -34.041 1.00 86.69 455 PHE A N 1
ATOM 3631 C CA . PHE A 1 455 ? 3.489 0.647 -34.038 1.00 86.69 455 PHE A CA 1
ATOM 3632 C C . PHE A 1 455 ? 3.779 1.298 -35.387 1.00 86.69 455 PHE A C 1
ATOM 3634 O O . PHE A 1 455 ? 3.033 2.187 -35.789 1.00 86.69 455 PHE A O 1
ATOM 3641 N N . ALA A 1 456 ? 4.799 0.835 -36.117 1.00 83.31 456 ALA A N 1
ATOM 3642 C CA . ALA A 1 456 ? 5.027 1.280 -37.489 1.00 83.31 456 ALA A CA 1
ATOM 3643 C C . ALA A 1 456 ? 3.832 0.925 -38.396 1.00 83.31 456 ALA A C 1
ATOM 3645 O O . ALA A 1 456 ? 3.329 1.789 -39.108 1.00 83.31 456 ALA A O 1
ATOM 3646 N N . HIS A 1 457 ? 3.311 -0.301 -38.294 1.00 85.25 457 HIS A N 1
ATOM 3647 C CA . HIS A 1 457 ? 2.11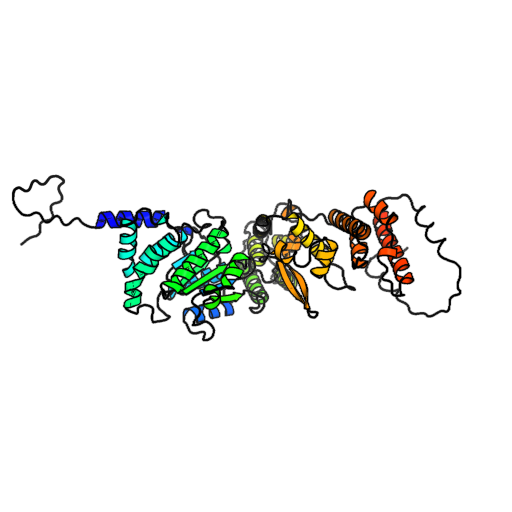8 -0.738 -39.025 1.00 85.25 457 HIS A CA 1
ATOM 3648 C C . HIS A 1 457 ? 0.879 0.110 -38.689 1.00 85.25 457 HIS A C 1
ATOM 3650 O O . HIS A 1 457 ? 0.214 0.635 -39.581 1.00 85.25 457 HIS A O 1
ATOM 3656 N N . MET A 1 458 ? 0.596 0.310 -37.394 1.00 81.94 458 MET A N 1
ATOM 3657 C CA . MET A 1 458 ? -0.517 1.154 -36.931 1.00 81.94 458 MET A CA 1
ATOM 3658 C C . MET A 1 458 ? -0.402 2.585 -37.460 1.00 81.94 458 MET A C 1
ATOM 3660 O O . MET A 1 458 ? -1.396 3.174 -37.881 1.00 81.94 458 MET A O 1
ATOM 3664 N N . PHE A 1 459 ? 0.813 3.132 -37.485 1.00 78.25 459 PHE A N 1
ATOM 3665 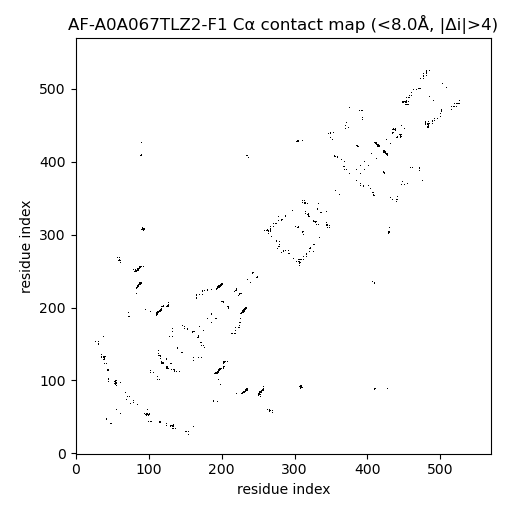C CA . PHE A 1 459 ? 1.063 4.443 -38.059 1.00 78.25 459 PHE A CA 1
ATOM 3666 C C . PHE A 1 459 ? 0.716 4.473 -39.551 1.00 78.25 459 PHE A C 1
ATOM 3668 O O . PHE A 1 459 ? -0.024 5.356 -39.983 1.00 78.25 459 PHE A O 1
ATOM 3675 N N . PHE A 1 460 ? 1.213 3.518 -40.344 1.00 78.62 460 PHE A N 1
ATOM 3676 C CA . PHE A 1 460 ? 0.939 3.485 -41.784 1.00 78.62 460 PHE A CA 1
ATOM 3677 C C . PHE A 1 460 ? -0.560 3.392 -42.077 1.00 78.62 460 PHE A C 1
ATOM 3679 O O . PHE A 1 460 ? -1.064 4.129 -42.927 1.00 78.62 460 PHE A O 1
ATOM 3686 N N . GLN A 1 461 ? -1.289 2.575 -41.315 1.00 79.00 461 GLN A N 1
ATOM 3687 C CA . GLN A 1 461 ? -2.747 2.494 -41.393 1.00 79.00 461 GLN A CA 1
ATOM 3688 C C . GLN A 1 461 ? -3.420 3.830 -41.059 1.00 79.00 461 GLN A C 1
ATOM 3690 O O . GLN A 1 461 ? -4.277 4.286 -41.814 1.00 79.00 461 GLN A O 1
ATOM 3695 N N . HIS A 1 462 ? -3.000 4.489 -39.976 1.00 74.25 462 HIS A N 1
ATOM 3696 C CA . HIS A 1 462 ? -3.560 5.773 -39.558 1.00 74.25 462 HIS A CA 1
ATOM 3697 C C . HIS A 1 462 ? -3.387 6.855 -40.639 1.00 74.25 462 HIS A C 1
ATOM 3699 O O . HIS A 1 462 ? -4.341 7.566 -40.964 1.00 74.25 462 HIS A O 1
ATOM 3705 N N . VAL A 1 463 ? -2.205 6.938 -41.265 1.00 71.19 463 VAL A N 1
ATOM 3706 C CA . VAL A 1 463 ? -1.939 7.876 -42.376 1.00 71.19 463 VAL A CA 1
ATOM 3707 C C . VAL A 1 463 ? -2.674 7.502 -43.663 1.00 71.19 463 VAL A C 1
ATOM 3709 O O . VAL A 1 463 ? -3.032 8.368 -44.469 1.00 71.19 463 VAL A O 1
ATOM 3712 N N . ALA A 1 464 ? -2.936 6.216 -43.885 1.00 73.38 464 ALA A N 1
ATOM 3713 C CA . ALA A 1 464 ? -3.778 5.791 -44.991 1.00 73.38 464 ALA A CA 1
ATOM 3714 C C . ALA A 1 464 ? -5.236 6.252 -44.799 1.00 73.38 464 ALA A C 1
ATOM 3716 O O . ALA A 1 464 ? -5.848 6.695 -45.772 1.00 73.38 464 ALA A O 1
ATOM 3717 N N . SER A 1 465 ? -5.758 6.200 -43.567 1.00 71.38 465 SER A N 1
ATOM 3718 C CA . SER A 1 465 ? -7.162 6.492 -43.244 1.00 71.38 465 SER A CA 1
ATOM 3719 C C . SER A 1 465 ? -7.487 7.953 -42.904 1.00 71.38 465 SER A C 1
ATOM 3721 O O . SER A 1 465 ? -8.654 8.329 -42.974 1.00 71.38 4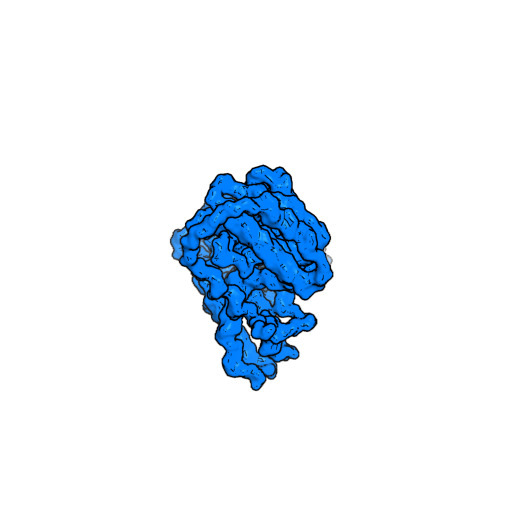65 SER A O 1
ATOM 3723 N N . SER A 1 466 ? -6.502 8.773 -42.525 1.00 68.12 466 SER A N 1
ATOM 3724 C CA . SER A 1 466 ? -6.708 10.167 -42.102 1.00 68.12 466 SER A CA 1
ATOM 3725 C C . SER A 1 466 ? -6.105 11.170 -43.090 1.00 68.12 466 SER A C 1
ATOM 3727 O O . SER A 1 466 ? -5.012 10.967 -43.617 1.00 68.12 466 SER A O 1
ATOM 3729 N N . SER A 1 467 ? -6.814 12.276 -43.336 1.00 60.75 467 SER A N 1
ATOM 3730 C CA . SER A 1 467 ? -6.357 13.384 -44.189 1.00 60.75 467 SER A CA 1
ATOM 3731 C C . SER A 1 467 ? -5.624 14.500 -43.431 1.00 60.75 467 SER A C 1
ATOM 3733 O O . SER A 1 467 ? -5.038 15.366 -44.074 1.00 60.75 467 SER A O 1
ATOM 3735 N N . ASP A 1 468 ? -5.665 14.506 -42.094 1.00 60.75 468 ASP A N 1
ATOM 3736 C CA . ASP A 1 468 ? -5.002 15.501 -41.234 1.00 60.75 468 ASP A CA 1
ATOM 3737 C C . ASP A 1 468 ? -4.253 14.781 -40.104 1.00 60.75 468 ASP A C 1
ATOM 3739 O O . ASP A 1 468 ? -4.761 14.615 -38.998 1.00 60.75 468 ASP A O 1
ATOM 3743 N N . VAL A 1 469 ? -3.054 14.283 -40.416 1.00 58.56 469 VAL A N 1
ATOM 3744 C CA . VAL A 1 469 ? -2.182 13.581 -39.464 1.00 58.56 469 VAL A CA 1
ATOM 3745 C C . VAL A 1 469 ? -1.144 14.558 -38.919 1.00 58.56 469 VAL A C 1
ATOM 3747 O O . VAL A 1 469 ? -0.381 15.155 -39.683 1.00 58.56 469 VAL A O 1
ATOM 3750 N N . LYS A 1 470 ? -1.062 14.704 -37.593 1.00 59.59 470 LYS A N 1
ATOM 3751 C CA . LYS A 1 470 ? -0.094 15.572 -36.902 1.00 59.59 470 LYS A CA 1
ATOM 3752 C C . LYS A 1 470 ? 0.977 14.766 -36.167 1.00 59.59 470 LYS A C 1
ATOM 3754 O O . LYS A 1 470 ? 1.586 15.260 -35.222 1.00 59.59 470 LYS A O 1
ATOM 3759 N N . VAL A 1 471 ? 1.287 13.562 -36.637 1.00 58.19 471 VAL A N 1
ATOM 3760 C CA . VAL A 1 471 ? 2.282 12.697 -35.997 1.00 58.19 471 VAL A CA 1
ATOM 3761 C C . VAL A 1 471 ? 3.713 13.085 -36.396 1.00 58.19 471 VAL A C 1
ATOM 3763 O O . VAL A 1 471 ? 4.008 13.388 -37.553 1.00 58.19 471 VAL A O 1
ATOM 3766 N N . SER A 1 472 ? 4.630 13.068 -35.422 1.00 62.81 472 SER A N 1
ATOM 3767 C CA . SER A 1 472 ? 6.043 13.397 -35.644 1.00 62.81 472 SER A CA 1
ATOM 3768 C C . SER A 1 472 ? 6.775 12.312 -36.442 1.00 62.81 472 SER A C 1
ATOM 3770 O O . SER A 1 472 ? 6.779 11.135 -36.077 1.00 62.81 472 SER A O 1
ATOM 3772 N N . MET A 1 473 ? 7.474 12.730 -37.499 1.00 64.12 473 MET A N 1
ATOM 3773 C CA . MET A 1 473 ? 8.277 11.845 -38.345 1.00 64.12 473 MET A CA 1
ATOM 3774 C C . MET A 1 473 ? 9.438 11.171 -37.629 1.00 64.12 473 MET A C 1
ATOM 3776 O O . MET A 1 473 ? 9.820 10.057 -37.989 1.00 64.12 473 MET A O 1
ATOM 3780 N N . SER A 1 474 ? 9.979 11.811 -36.595 1.00 63.53 474 SER A N 1
ATOM 3781 C CA . SER A 1 474 ? 11.021 11.209 -35.765 1.00 63.53 474 SER A CA 1
ATOM 3782 C C . SER A 1 474 ? 10.513 9.928 -35.086 1.00 63.53 474 SER A C 1
ATOM 3784 O O . SER A 1 474 ? 11.245 8.942 -35.007 1.00 63.53 474 SER A O 1
ATOM 3786 N N . LYS A 1 475 ? 9.230 9.894 -34.697 1.00 69.25 475 LYS A N 1
ATOM 3787 C CA . LYS A 1 475 ? 8.579 8.753 -34.032 1.00 69.25 475 LYS A CA 1
ATOM 3788 C C . LYS A 1 475 ? 8.328 7.578 -34.986 1.00 69.25 475 LYS A C 1
ATOM 3790 O O . LYS A 1 475 ? 8.508 6.428 -34.586 1.00 69.25 475 LYS A O 1
ATOM 3795 N N . LEU A 1 476 ? 7.967 7.839 -36.248 1.00 72.75 476 LEU A N 1
ATOM 3796 C CA . LEU A 1 476 ? 7.844 6.787 -37.268 1.00 72.75 476 LEU A CA 1
ATOM 3797 C C . LEU A 1 476 ? 9.200 6.129 -37.542 1.00 72.75 476 LEU A C 1
ATOM 3799 O O . LEU A 1 476 ? 9.329 4.910 -37.454 1.00 72.75 476 LEU A O 1
ATOM 3803 N N . CYS A 1 477 ? 10.222 6.940 -37.831 1.00 70.44 477 CYS A N 1
ATOM 3804 C CA . CYS A 1 477 ? 11.567 6.442 -38.113 1.00 70.44 477 CYS A CA 1
ATOM 3805 C C . CYS A 1 477 ? 12.127 5.624 -36.944 1.00 70.44 477 CYS A C 1
ATOM 3807 O O . CYS A 1 477 ? 12.757 4.594 -37.170 1.00 70.44 477 CYS A O 1
ATOM 3809 N N . TYR A 1 478 ? 11.865 6.054 -35.706 1.00 74.50 478 TYR A N 1
ATOM 3810 C CA . TYR A 1 478 ? 12.261 5.327 -34.503 1.00 74.50 478 TYR A CA 1
ATOM 3811 C C . TYR A 1 478 ? 11.654 3.917 -34.447 1.00 74.50 478 TYR A C 1
ATOM 3813 O O . TYR A 1 478 ? 12.375 2.941 -34.247 1.00 74.50 478 TYR A O 1
ATOM 3821 N N . ASN A 1 479 ? 10.348 3.792 -34.699 1.00 78.69 479 ASN A N 1
ATOM 3822 C CA . ASN A 1 479 ? 9.684 2.490 -34.711 1.00 78.69 479 ASN A CA 1
ATOM 3823 C C . ASN A 1 479 ? 10.136 1.608 -35.881 1.00 78.69 479 ASN A C 1
ATOM 3825 O O . ASN A 1 479 ? 10.339 0.416 -35.692 1.00 78.69 479 ASN A O 1
ATOM 3829 N N . ILE A 1 480 ? 10.380 2.169 -37.068 1.00 79.75 480 ILE A N 1
ATOM 3830 C CA . ILE A 1 480 ? 10.935 1.395 -38.191 1.00 79.75 480 ILE A CA 1
ATOM 3831 C C . ILE A 1 480 ? 12.339 0.872 -37.855 1.00 79.75 480 ILE A C 1
ATOM 3833 O O . ILE A 1 480 ? 12.636 -0.292 -38.108 1.00 79.75 480 ILE A O 1
ATOM 3837 N N . ALA A 1 481 ? 13.200 1.710 -37.269 1.00 77.25 481 ALA A N 1
ATOM 3838 C CA . ALA A 1 481 ? 14.573 1.338 -36.934 1.00 77.25 481 ALA A CA 1
ATOM 3839 C C . ALA A 1 481 ? 14.651 0.247 -35.853 1.00 77.25 481 ALA A C 1
ATOM 3841 O O . ALA A 1 481 ? 15.549 -0.590 -35.896 1.00 77.25 481 ALA A O 1
ATOM 3842 N N . GLY A 1 482 ? 13.720 0.252 -34.897 1.00 79.50 482 GLY A N 1
ATOM 3843 C CA . GLY A 1 482 ? 13.643 -0.761 -33.846 1.00 79.50 482 GLY A CA 1
ATOM 3844 C C . GLY A 1 482 ? 12.938 -2.056 -34.261 1.00 79.50 482 GLY A C 1
ATOM 3845 O O . GLY A 1 482 ? 13.016 -3.036 -33.527 1.00 79.50 482 GLY A O 1
ATOM 3846 N N . ALA A 1 483 ? 12.242 -2.078 -35.401 1.00 84.25 483 ALA A N 1
ATOM 3847 C CA . ALA A 1 483 ? 11.391 -3.192 -35.809 1.00 84.25 483 ALA A CA 1
ATOM 3848 C C . ALA A 1 483 ? 12.179 -4.429 -36.262 1.00 84.25 483 ALA A C 1
ATOM 3850 O O . ALA A 1 483 ? 13.209 -4.326 -36.935 1.00 84.25 483 ALA A O 1
ATOM 3851 N N . SER A 1 484 ? 11.630 -5.618 -35.988 1.00 79.50 484 SER A N 1
ATOM 3852 C CA . SER A 1 484 ? 12.032 -6.828 -36.712 1.00 79.50 484 SER A CA 1
ATOM 3853 C C . SER A 1 484 ? 11.708 -6.678 -38.205 1.00 79.50 484 SER A C 1
ATOM 3855 O O . SER A 1 484 ? 10.582 -6.298 -38.535 1.00 79.50 484 SER A O 1
ATOM 3857 N N . PRO A 1 485 ? 12.640 -7.002 -39.121 1.00 76.06 485 PRO A N 1
ATOM 3858 C CA . PRO A 1 485 ? 12.358 -6.963 -40.551 1.00 76.06 485 PRO A CA 1
ATOM 3859 C C . PRO A 1 485 ? 11.221 -7.919 -40.929 1.00 76.06 485 PRO A C 1
ATOM 3861 O O . PRO A 1 485 ? 11.252 -9.098 -40.571 1.00 76.06 485 PRO A O 1
ATOM 3864 N N . SER A 1 486 ? 10.250 -7.431 -41.699 1.00 80.31 486 SER A N 1
ATOM 3865 C CA . SER A 1 486 ? 9.203 -8.252 -42.312 1.00 80.31 486 SER A CA 1
ATOM 3866 C C . SER A 1 486 ? 8.915 -7.791 -43.740 1.00 80.31 486 SER A C 1
ATOM 3868 O O . SER A 1 486 ? 9.211 -6.651 -44.116 1.00 80.31 486 SER A O 1
ATOM 3870 N N . VAL A 1 487 ? 8.373 -8.692 -44.564 1.00 80.25 487 VAL A N 1
ATOM 3871 C CA . VAL A 1 487 ? 8.020 -8.382 -45.960 1.00 80.25 487 VAL A CA 1
ATOM 3872 C C . VAL A 1 487 ? 6.897 -7.350 -45.994 1.00 80.25 487 VAL A C 1
ATOM 3874 O O . VAL A 1 487 ? 6.927 -6.432 -46.808 1.00 80.25 487 VAL A O 1
ATOM 3877 N N . GLU A 1 488 ? 5.957 -7.474 -45.064 1.00 82.12 488 GLU A N 1
ATOM 3878 C CA . GLU A 1 488 ? 4.809 -6.592 -44.901 1.00 82.12 488 GLU A CA 1
ATOM 3879 C C . GLU A 1 488 ? 5.270 -5.170 -44.577 1.00 82.12 488 GLU A C 1
ATOM 3881 O O . GLU A 1 488 ? 4.959 -4.246 -45.323 1.00 82.12 488 GLU A O 1
ATOM 3886 N N . LEU A 1 489 ? 6.102 -4.997 -43.541 1.00 80.44 489 LEU A N 1
ATOM 3887 C CA . LEU A 1 489 ? 6.598 -3.680 -43.139 1.00 80.44 489 LEU A CA 1
ATOM 3888 C C . LEU A 1 489 ? 7.437 -3.039 -44.251 1.00 80.44 489 LEU A C 1
ATOM 3890 O O . LEU A 1 489 ? 7.343 -1.839 -44.499 1.00 80.44 489 LEU A O 1
ATOM 3894 N N . ARG A 1 490 ? 8.242 -3.842 -44.959 1.00 77.94 490 ARG A N 1
ATOM 3895 C CA . ARG A 1 490 ? 9.001 -3.367 -46.121 1.00 77.94 490 ARG A CA 1
ATOM 3896 C C . ARG A 1 490 ? 8.071 -2.837 -47.209 1.00 77.94 490 ARG A C 1
ATOM 3898 O O . ARG A 1 490 ? 8.368 -1.792 -47.781 1.00 77.94 490 ARG A O 1
ATOM 3905 N N . GLN A 1 491 ? 6.995 -3.555 -47.517 1.00 79.88 491 GLN A N 1
ATOM 3906 C CA . GLN A 1 491 ? 6.050 -3.149 -48.551 1.00 79.88 491 GLN A CA 1
ATOM 3907 C C . GLN A 1 491 ? 5.326 -1.857 -48.156 1.00 79.88 491 GLN A C 1
ATOM 3909 O O . GLN A 1 491 ? 5.252 -0.938 -48.962 1.00 79.88 491 GLN A O 1
ATOM 3914 N N . GLU A 1 492 ? 4.914 -1.727 -46.896 1.00 82.81 492 GLU A N 1
ATOM 3915 C CA . GLU A 1 492 ? 4.287 -0.503 -46.387 1.00 82.81 492 GLU A CA 1
ATOM 3916 C C . GLU A 1 492 ? 5.206 0.711 -46.460 1.00 82.81 492 GLU A C 1
ATOM 3918 O O . GLU A 1 492 ? 4.771 1.776 -46.883 1.00 82.81 492 GLU A O 1
ATOM 3923 N N . ILE A 1 493 ? 6.489 0.548 -46.122 1.00 78.25 493 ILE A N 1
ATOM 3924 C CA . ILE A 1 493 ? 7.490 1.612 -46.268 1.00 78.25 493 ILE A CA 1
ATOM 3925 C C . ILE A 1 493 ? 7.626 2.045 -47.735 1.00 78.25 493 ILE A C 1
ATOM 3927 O O . ILE A 1 493 ? 7.805 3.231 -48.005 1.00 78.25 493 ILE A O 1
ATOM 3931 N N . LEU A 1 494 ? 7.576 1.098 -48.678 1.00 76.31 494 LEU A N 1
ATOM 3932 C CA . LEU A 1 494 ? 7.698 1.384 -50.111 1.00 76.31 494 LEU A CA 1
ATOM 3933 C C . LEU A 1 494 ? 6.449 2.062 -50.684 1.00 76.31 494 LEU A C 1
ATOM 3935 O O . LEU A 1 494 ? 6.582 2.940 -51.535 1.00 76.31 494 LEU A O 1
ATOM 3939 N N . ASP A 1 495 ? 5.267 1.672 -50.213 1.00 79.62 495 ASP A N 1
ATOM 3940 C CA . ASP A 1 495 ? 3.978 2.202 -50.672 1.00 79.62 495 ASP A CA 1
ATOM 3941 C C . ASP A 1 495 ? 3.598 3.519 -49.978 1.00 79.62 495 ASP A C 1
ATOM 3943 O O . ASP A 1 495 ? 2.603 4.161 -50.325 1.00 79.62 495 ASP A O 1
ATOM 3947 N N . PHE A 1 496 ? 4.382 3.937 -48.985 1.00 74.94 496 PHE A N 1
ATOM 3948 C CA . PHE A 1 496 ? 4.078 5.097 -48.174 1.00 74.94 496 PHE A CA 1
ATOM 3949 C C . PHE A 1 496 ? 4.235 6.419 -48.936 1.00 74.94 496 PHE A C 1
ATOM 3951 O O . PHE A 1 496 ? 5.339 6.850 -49.279 1.00 74.94 496 PHE A O 1
ATOM 3958 N N . ASP A 1 497 ? 3.118 7.127 -49.120 1.00 72.06 497 ASP A N 1
ATOM 3959 C CA . ASP A 1 497 ? 3.119 8.482 -49.664 1.00 72.06 497 ASP A CA 1
ATOM 3960 C C . ASP A 1 497 ? 3.561 9.504 -48.605 1.00 72.06 497 ASP A C 1
ATOM 3962 O O . ASP A 1 497 ? 2.767 10.045 -47.830 1.00 72.06 497 ASP A O 1
ATOM 3966 N N . ILE A 1 498 ? 4.859 9.801 -48.617 1.00 66.19 498 ILE A N 1
ATOM 3967 C CA . ILE A 1 498 ? 5.501 10.782 -47.738 1.00 66.19 498 ILE A CA 1
ATOM 3968 C C . ILE A 1 498 ? 4.866 12.180 -47.811 1.00 66.19 498 ILE A C 1
ATOM 3970 O O . ILE A 1 498 ? 4.985 12.955 -46.859 1.00 66.19 498 ILE A O 1
ATOM 3974 N N . THR A 1 499 ? 4.187 12.530 -48.911 1.00 64.31 499 THR A N 1
ATOM 3975 C CA . THR A 1 499 ? 3.596 13.865 -49.078 1.00 64.31 499 THR A CA 1
ATOM 3976 C C . THR A 1 499 ? 2.460 14.134 -48.096 1.00 64.31 499 THR A C 1
ATOM 3978 O O . THR A 1 499 ? 2.256 15.286 -47.716 1.00 64.31 499 THR A O 1
ATOM 3981 N N . LYS A 1 500 ? 1.812 13.084 -47.574 1.00 63.66 500 LYS A N 1
ATOM 3982 C CA . LYS A 1 500 ? 0.759 13.181 -46.551 1.00 63.66 500 LYS A CA 1
ATOM 3983 C C . LYS A 1 500 ? 1.230 13.734 -45.202 1.00 63.66 500 LYS A C 1
ATOM 3985 O O . LYS A 1 500 ? 0.413 14.192 -44.413 1.00 63.66 500 LYS A O 1
ATOM 3990 N N . LEU A 1 501 ? 2.532 13.713 -44.927 1.00 57.84 501 LEU A N 1
ATOM 3991 C CA . LEU A 1 501 ? 3.115 14.224 -43.676 1.00 57.84 501 LEU A CA 1
ATOM 3992 C C . LEU A 1 501 ? 3.644 15.652 -43.802 1.00 57.84 501 LEU A C 1
ATOM 3994 O O . LEU A 1 501 ? 4.071 16.269 -42.824 1.00 57.84 501 LEU A O 1
ATOM 3998 N N . LEU A 1 502 ? 3.684 16.170 -45.026 1.00 55.12 502 LEU A N 1
ATOM 3999 C CA . LEU A 1 502 ? 4.253 17.467 -45.326 1.00 55.12 502 LEU A CA 1
ATOM 4000 C C . LEU A 1 502 ? 3.150 18.510 -45.138 1.00 55.12 502 LEU A C 1
ATOM 4002 O O . LEU A 1 502 ? 2.303 18.702 -46.006 1.00 55.12 502 LEU A O 1
ATOM 4006 N N . ARG A 1 503 ? 3.151 19.206 -43.989 1.00 50.69 503 ARG A N 1
ATOM 4007 C CA . ARG A 1 503 ? 2.270 20.371 -43.797 1.00 50.69 503 ARG A CA 1
ATOM 4008 C C . ARG A 1 503 ? 2.496 21.387 -44.935 1.00 50.69 503 ARG A C 1
ATOM 4010 O O . ARG A 1 503 ? 3.642 21.546 -45.365 1.00 50.69 503 ARG A O 1
ATOM 4017 N N . PRO A 1 504 ? 1.479 22.165 -45.357 1.00 42.88 504 PRO A N 1
ATOM 4018 C CA . PRO A 1 504 ? 1.572 23.064 -46.518 1.00 42.88 504 PRO A CA 1
ATOM 4019 C C . PRO A 1 504 ? 2.597 24.217 -46.420 1.00 42.88 504 PRO A C 1
ATOM 4021 O O . PRO A 1 504 ? 2.710 25.005 -47.354 1.00 42.88 504 PRO A O 1
ATOM 4024 N N . ASN A 1 505 ? 3.359 24.351 -45.327 1.00 41.00 505 ASN A N 1
ATOM 4025 C CA . ASN A 1 505 ? 4.316 25.443 -45.133 1.00 41.00 505 ASN A CA 1
ATOM 4026 C C . ASN A 1 505 ? 5.761 25.043 -45.497 1.00 41.00 505 ASN A C 1
ATOM 4028 O O . ASN A 1 505 ? 6.514 24.491 -44.699 1.00 41.00 505 ASN A O 1
ATOM 4032 N N . SER A 1 506 ? 6.110 25.336 -46.753 1.00 40.75 506 SER A N 1
ATOM 4033 C CA . SER A 1 506 ? 7.392 25.795 -47.337 1.00 40.75 506 SER A CA 1
ATOM 4034 C C . SER A 1 506 ? 8.766 25.492 -46.687 1.00 40.75 506 SER A C 1
ATOM 4036 O O . SER A 1 506 ? 9.704 26.267 -46.869 1.00 40.75 506 SER A O 1
ATOM 4038 N N . LYS A 1 507 ? 8.965 24.346 -46.025 1.00 42.34 507 LYS A N 1
ATOM 4039 C CA . LYS A 1 507 ? 10.303 23.732 -45.791 1.00 42.34 507 LYS A CA 1
ATOM 4040 C C . LYS A 1 507 ? 10.401 22.275 -46.288 1.00 42.34 507 LYS A C 1
ATOM 4042 O O . LYS A 1 507 ? 11.334 21.542 -45.978 1.00 42.34 507 LYS A O 1
ATOM 4047 N N . VAL A 1 508 ? 9.440 21.896 -47.128 1.00 44.00 508 VAL A N 1
ATOM 4048 C CA . VAL A 1 508 ? 9.032 20.533 -47.507 1.00 44.00 508 VAL A CA 1
ATOM 4049 C C . VAL A 1 508 ? 10.120 19.683 -48.196 1.00 44.00 508 VAL A C 1
ATOM 4051 O O . VAL A 1 508 ? 10.149 18.467 -48.015 1.00 44.00 508 VAL A O 1
ATOM 4054 N N . ARG A 1 509 ? 11.062 20.280 -48.942 1.00 39.84 509 ARG A N 1
ATOM 4055 C CA . ARG A 1 509 ? 12.076 19.510 -49.700 1.00 39.84 509 ARG A CA 1
ATOM 4056 C C . ARG A 1 509 ? 13.224 18.955 -48.850 1.00 39.84 509 ARG A C 1
ATOM 4058 O O . ARG A 1 509 ? 13.640 17.823 -49.078 1.00 39.84 509 ARG A O 1
ATOM 4065 N N . ASN A 1 510 ? 13.704 19.704 -47.855 1.00 43.16 510 ASN A N 1
ATOM 4066 C CA . ASN A 1 510 ? 14.804 19.238 -46.999 1.00 43.16 510 ASN A CA 1
ATOM 4067 C C . ASN A 1 510 ? 14.345 18.127 -46.044 1.00 43.16 510 ASN A C 1
ATOM 4069 O O . ASN A 1 510 ? 15.105 17.201 -45.774 1.00 43.16 510 ASN A O 1
ATOM 4073 N N . THR A 1 511 ? 13.082 18.167 -45.609 1.00 45.59 511 THR A N 1
ATOM 4074 C CA . THR A 1 511 ? 12.482 17.134 -44.757 1.00 45.59 511 THR A CA 1
ATOM 4075 C C . THR A 1 511 ? 12.289 15.821 -45.514 1.00 45.59 511 THR A C 1
ATOM 4077 O O . THR A 1 511 ? 12.683 14.785 -45.001 1.00 45.59 511 THR A O 1
ATOM 4080 N N . ALA A 1 512 ? 11.783 15.832 -46.754 1.00 41.84 512 ALA A N 1
ATOM 4081 C CA . ALA A 1 512 ? 11.613 14.603 -47.540 1.00 41.84 512 ALA A CA 1
ATOM 4082 C C . ALA A 1 512 ? 12.955 13.901 -47.850 1.00 41.84 512 ALA A C 1
ATOM 4084 O O . ALA A 1 512 ? 13.057 12.679 -47.750 1.00 41.84 512 ALA A O 1
ATOM 4085 N N . ALA A 1 513 ? 14.011 14.667 -48.153 1.00 46.69 513 ALA A N 1
ATOM 4086 C CA . ALA A 1 513 ? 15.360 14.132 -48.357 1.00 46.69 513 ALA A CA 1
ATOM 4087 C C . ALA A 1 513 ? 15.971 13.563 -47.061 1.00 46.69 513 ALA A C 1
ATOM 4089 O O . ALA A 1 513 ? 16.545 12.475 -47.082 1.00 46.69 513 ALA A O 1
ATOM 4090 N N . GLN A 1 514 ? 15.799 14.251 -45.925 1.00 46.81 514 GLN A N 1
ATOM 4091 C CA . GLN A 1 514 ? 16.195 13.742 -44.606 1.00 46.81 514 GLN A CA 1
ATOM 4092 C C . GLN A 1 514 ? 15.403 12.493 -44.205 1.00 46.81 514 GLN A C 1
ATOM 4094 O O . GLN A 1 514 ? 15.968 11.578 -43.618 1.00 46.81 514 GLN A O 1
ATOM 4099 N N . VAL A 1 515 ? 14.114 12.416 -44.538 1.00 49.19 515 VAL A N 1
ATOM 4100 C CA . VAL A 1 515 ? 13.275 11.238 -44.282 1.00 49.19 515 VAL A CA 1
ATOM 4101 C C . VAL A 1 515 ? 13.748 10.053 -45.112 1.00 49.19 515 VAL A C 1
ATOM 4103 O O . VAL A 1 515 ? 13.967 8.982 -44.557 1.00 49.19 515 VAL A O 1
ATOM 4106 N N . MET A 1 516 ? 13.994 10.238 -46.411 1.00 53.28 516 MET A N 1
ATOM 4107 C CA . MET A 1 516 ? 14.552 9.172 -47.245 1.00 53.28 516 MET A CA 1
ATOM 4108 C C . MET A 1 516 ? 15.948 8.756 -46.770 1.00 53.28 516 MET A C 1
ATOM 4110 O O . MET A 1 516 ? 16.276 7.578 -46.849 1.00 53.28 516 MET A O 1
ATOM 4114 N N . ALA A 1 517 ? 16.758 9.677 -46.239 1.00 55.09 517 ALA A N 1
ATOM 4115 C CA . ALA A 1 517 ? 18.049 9.354 -45.633 1.00 55.09 517 ALA A CA 1
ATOM 4116 C C . ALA A 1 517 ? 17.908 8.558 -44.321 1.00 55.09 517 ALA A C 1
ATOM 4118 O O . ALA A 1 517 ? 18.640 7.593 -44.135 1.00 55.09 517 ALA A O 1
ATOM 4119 N N . HIS A 1 518 ? 16.951 8.894 -43.448 1.00 51.31 518 HIS A N 1
ATOM 4120 C CA . HIS A 1 518 ? 16.684 8.151 -42.210 1.00 51.31 518 HIS A CA 1
ATOM 4121 C C . HIS A 1 518 ? 16.069 6.774 -42.469 1.00 51.31 518 HIS A C 1
ATOM 4123 O O . HIS A 1 518 ? 16.505 5.803 -41.859 1.00 51.31 518 HIS A O 1
ATOM 4129 N N . ILE A 1 519 ? 15.117 6.662 -43.402 1.00 52.53 519 ILE A N 1
ATOM 4130 C CA . ILE A 1 519 ? 14.562 5.373 -43.836 1.00 52.53 519 ILE A CA 1
ATOM 4131 C C . ILE A 1 519 ? 15.673 4.528 -44.467 1.00 52.53 519 ILE A C 1
ATOM 4133 O O . ILE A 1 519 ? 15.823 3.363 -44.113 1.00 52.53 519 ILE A O 1
ATOM 4137 N N . LYS A 1 520 ? 16.523 5.111 -45.327 1.00 54.31 520 LYS A N 1
ATOM 4138 C CA . LYS A 1 520 ? 17.704 4.420 -45.870 1.00 54.31 520 LYS A CA 1
ATOM 4139 C C . LYS A 1 520 ? 18.663 3.986 -44.766 1.00 54.31 520 LYS A C 1
ATOM 4141 O O . LYS A 1 520 ? 19.102 2.847 -44.799 1.00 54.31 520 LYS A O 1
ATOM 4146 N N . ALA A 1 521 ? 18.966 4.828 -43.782 1.00 54.09 521 ALA A N 1
ATOM 4147 C CA . ALA A 1 521 ? 19.837 4.474 -42.661 1.00 54.09 521 ALA A CA 1
ATOM 4148 C C . ALA A 1 521 ? 19.245 3.352 -41.790 1.00 54.09 521 ALA A C 1
ATOM 4150 O O . ALA A 1 521 ? 19.964 2.416 -41.454 1.00 54.09 521 ALA A O 1
ATOM 4151 N N . ALA A 1 522 ? 17.940 3.388 -41.497 1.00 49.50 522 ALA A N 1
ATOM 4152 C CA . ALA A 1 522 ? 17.233 2.329 -40.774 1.00 49.50 522 ALA A CA 1
ATOM 4153 C C . ALA A 1 522 ? 17.240 1.005 -41.558 1.00 49.50 522 ALA A C 1
ATOM 4155 O O . ALA A 1 522 ? 17.580 -0.041 -41.009 1.00 49.50 522 ALA A O 1
ATOM 4156 N N . LEU A 1 523 ? 16.972 1.059 -42.866 1.00 52.56 523 LEU A N 1
ATOM 4157 C CA . LEU A 1 523 ? 17.060 -0.099 -43.759 1.00 52.56 523 LEU A CA 1
ATOM 4158 C C . LEU A 1 523 ? 18.503 -0.618 -43.897 1.00 52.56 523 LEU A C 1
ATOM 4160 O O . LEU A 1 523 ? 18.706 -1.822 -44.001 1.00 52.56 523 LEU A O 1
ATOM 4164 N N . THR A 1 524 ? 19.511 0.258 -43.851 1.00 50.56 524 THR A N 1
ATOM 4165 C CA . THR A 1 524 ? 20.938 -0.115 -43.923 1.00 50.56 524 THR A CA 1
ATOM 4166 C C . THR A 1 524 ? 21.409 -0.749 -42.606 1.00 50.56 524 THR A C 1
ATOM 4168 O O . THR A 1 524 ? 22.149 -1.729 -42.625 1.00 50.56 524 THR A O 1
ATOM 4171 N N . MET A 1 525 ? 20.925 -0.260 -41.456 1.00 48.06 525 MET A N 1
ATOM 4172 C CA . MET A 1 525 ? 21.116 -0.895 -40.145 1.00 48.06 525 MET A CA 1
ATOM 4173 C C . MET A 1 525 ? 20.477 -2.290 -40.083 1.00 48.06 525 MET A C 1
ATOM 4175 O O . MET A 1 525 ? 21.081 -3.205 -39.529 1.00 48.06 525 MET A O 1
ATOM 4179 N N . GLN A 1 526 ? 19.308 -2.484 -40.707 1.00 44.19 526 GLN A N 1
ATOM 4180 C CA . GLN A 1 526 ? 18.683 -3.805 -40.857 1.00 44.19 526 GLN A CA 1
ATOM 4181 C C . GLN A 1 526 ? 19.419 -4.714 -41.869 1.00 44.19 526 GLN A C 1
ATOM 4183 O O . GLN A 1 526 ? 19.444 -5.933 -41.699 1.00 44.19 526 GLN A O 1
ATOM 4188 N N . GLN A 1 527 ? 20.061 -4.151 -42.901 1.00 42.66 527 GLN A N 1
ATOM 4189 C CA . GLN A 1 527 ? 20.777 -4.901 -43.947 1.00 42.66 527 GLN A CA 1
ATOM 4190 C C . GLN A 1 527 ? 22.111 -5.519 -43.509 1.00 42.66 527 GLN A C 1
ATOM 4192 O O . GLN A 1 527 ? 22.599 -6.411 -44.202 1.00 42.66 527 GLN A O 1
ATOM 4197 N N . ASN A 1 528 ? 22.660 -5.168 -42.341 1.00 37.44 528 ASN A N 1
ATOM 4198 C CA . ASN A 1 528 ? 23.807 -5.892 -41.773 1.00 37.44 528 ASN A CA 1
ATOM 4199 C C . ASN A 1 528 ? 23.474 -7.334 -41.327 1.00 37.44 528 ASN A C 1
ATOM 4201 O O . ASN A 1 528 ? 24.362 -8.030 -40.839 1.00 37.44 528 ASN A O 1
ATOM 4205 N N . PHE A 1 529 ? 22.235 -7.813 -41.523 1.00 34.06 529 PHE A N 1
ATOM 4206 C CA . PHE A 1 529 ? 21.854 -9.204 -41.251 1.00 34.06 529 PHE A CA 1
ATOM 4207 C C . PHE A 1 529 ? 21.121 -9.958 -42.374 1.00 34.06 529 PHE A C 1
ATOM 4209 O O . PHE A 1 529 ? 20.819 -11.134 -42.191 1.00 34.06 529 PHE A O 1
ATOM 4216 N N . MET A 1 530 ? 20.883 -9.374 -43.555 1.00 26.20 530 MET A N 1
ATOM 4217 C CA . MET A 1 530 ? 20.498 -10.167 -44.735 1.00 26.20 530 MET A CA 1
ATOM 4218 C C . MET A 1 530 ? 20.699 -9.388 -46.041 1.00 26.20 530 MET A C 1
ATOM 4220 O O . MET A 1 530 ? 20.014 -8.404 -46.322 1.00 26.20 530 MET A O 1
ATOM 4224 N N . LEU A 1 531 ? 21.638 -9.871 -46.858 1.00 32.72 531 LEU A N 1
ATOM 4225 C CA . LEU A 1 531 ? 21.806 -9.506 -48.263 1.00 32.72 531 LEU A CA 1
ATOM 4226 C C . LEU A 1 531 ? 20.507 -9.782 -49.033 1.00 32.72 531 LEU A C 1
ATOM 4228 O O . LEU A 1 531 ? 19.985 -10.889 -48.940 1.00 32.72 531 LEU A O 1
ATOM 4232 N N . ILE A 1 532 ? 20.062 -8.800 -49.832 1.00 30.53 532 ILE A N 1
ATOM 4233 C CA . ILE A 1 532 ? 19.479 -8.907 -51.192 1.00 30.53 532 ILE A CA 1
ATOM 4234 C C . ILE A 1 532 ? 18.444 -7.787 -51.449 1.00 30.53 532 ILE A C 1
ATOM 4236 O O . ILE A 1 532 ? 17.508 -7.578 -50.682 1.00 30.53 532 ILE A O 1
ATOM 4240 N N . THR A 1 533 ? 18.583 -7.157 -52.628 1.00 30.48 533 THR A N 1
ATOM 4241 C CA . THR A 1 533 ? 17.692 -6.234 -53.382 1.00 30.48 533 THR A CA 1
ATOM 4242 C C . THR A 1 533 ? 17.768 -4.723 -53.110 1.00 30.48 533 THR A C 1
ATOM 4244 O O . THR A 1 533 ? 16.924 -4.148 -52.426 1.00 30.48 533 THR A O 1
ATOM 4247 N N . PHE A 1 534 ? 18.734 -4.080 -53.781 1.00 31.23 534 PHE A N 1
ATOM 4248 C CA . PHE A 1 534 ? 18.975 -2.628 -53.846 1.00 31.23 534 PHE A CA 1
ATOM 4249 C C . PHE A 1 534 ? 18.324 -1.920 -55.067 1.00 31.23 534 PHE A C 1
ATOM 4251 O O . PHE A 1 534 ? 18.445 -0.708 -55.202 1.00 31.23 534 PHE A O 1
ATOM 4258 N N . ASP A 1 535 ? 17.585 -2.623 -55.935 1.00 27.47 535 ASP A N 1
ATOM 4259 C CA . ASP A 1 535 ? 17.275 -2.132 -57.298 1.00 27.47 535 ASP A CA 1
ATOM 4260 C C . ASP A 1 535 ? 15.945 -1.377 -57.502 1.00 27.47 535 ASP A C 1
ATOM 4262 O O . ASP A 1 535 ? 15.593 -1.055 -58.634 1.00 27.47 535 ASP A O 1
ATOM 4266 N N . ARG A 1 536 ? 15.168 -1.067 -56.454 1.00 32.78 536 ARG A N 1
ATOM 4267 C CA . ARG A 1 536 ? 13.857 -0.390 -56.636 1.00 32.78 536 ARG A CA 1
ATOM 4268 C C . ARG A 1 536 ? 13.718 1.011 -56.037 1.00 32.78 536 ARG A C 1
ATOM 4270 O O . ARG A 1 536 ? 12.784 1.713 -56.404 1.00 32.78 536 ARG A O 1
ATOM 4277 N N . LEU A 1 537 ? 14.644 1.462 -55.186 1.00 32.72 537 LEU A N 1
ATOM 4278 C CA . LEU A 1 537 ? 14.562 2.781 -54.526 1.00 32.72 537 LEU A CA 1
ATOM 4279 C C . LEU A 1 537 ? 15.325 3.907 -55.249 1.00 32.72 537 LEU A C 1
ATOM 4281 O O . LEU A 1 537 ? 15.171 5.075 -54.896 1.00 32.72 537 LEU A O 1
ATOM 4285 N N . THR A 1 538 ? 16.126 3.587 -56.264 1.00 31.88 538 THR A N 1
ATOM 4286 C CA . THR A 1 538 ? 16.844 4.562 -57.106 1.00 31.88 538 THR A CA 1
ATOM 4287 C C . THR A 1 538 ? 15.946 5.218 -58.159 1.00 31.88 538 THR A C 1
ATOM 4289 O O . THR A 1 538 ? 16.155 6.377 -58.500 1.00 31.88 538 THR A O 1
ATOM 4292 N N . ASN A 1 539 ? 14.869 4.560 -58.596 1.00 30.20 539 ASN A N 1
ATOM 4293 C CA . ASN A 1 539 ? 14.020 5.083 -59.678 1.00 30.20 539 ASN A CA 1
ATOM 4294 C C . ASN A 1 539 ? 13.059 6.212 -59.265 1.00 30.20 539 ASN A C 1
ATOM 4296 O O . ASN A 1 539 ? 12.462 6.847 -60.129 1.00 30.20 539 ASN A O 1
ATOM 4300 N N . ILE A 1 540 ? 12.923 6.507 -57.968 1.00 33.09 540 ILE A N 1
ATOM 4301 C CA . ILE A 1 540 ? 12.110 7.640 -57.486 1.00 33.09 540 ILE A CA 1
ATOM 4302 C C . ILE A 1 540 ? 12.951 8.930 -57.399 1.00 33.09 540 ILE A C 1
ATOM 4304 O O . ILE A 1 540 ? 12.397 10.028 -57.390 1.00 33.09 540 ILE A O 1
ATOM 4308 N N . SER A 1 541 ? 14.292 8.846 -57.397 1.00 33.59 541 SER A N 1
ATOM 4309 C CA . SER A 1 541 ? 15.139 10.045 -57.304 1.00 33.59 541 SER A CA 1
ATOM 4310 C C . SER A 1 541 ? 15.388 10.758 -58.630 1.00 33.59 541 SER A C 1
ATOM 4312 O O . SER A 1 541 ? 15.801 11.907 -58.587 1.00 33.59 541 SER A O 1
ATOM 4314 N N . GLU A 1 542 ? 15.145 10.146 -59.790 1.00 30.27 542 GLU A N 1
ATOM 4315 C CA . GLU A 1 542 ? 15.478 10.781 -61.079 1.00 30.27 542 GLU A CA 1
ATOM 4316 C C . GLU A 1 542 ? 14.332 11.595 -61.700 1.00 30.27 542 GLU A C 1
ATOM 4318 O O . GLU A 1 542 ? 14.589 12.511 -62.476 1.00 30.27 542 GLU A O 1
ATOM 4323 N N . SER A 1 543 ? 13.071 11.368 -61.317 1.00 30.67 543 SER A N 1
ATOM 4324 C CA . SER A 1 543 ? 11.926 12.074 -61.923 1.00 30.67 543 SER A CA 1
ATOM 4325 C C . SER A 1 543 ? 11.635 13.465 -61.334 1.00 30.67 543 SER A C 1
ATOM 4327 O O . SER A 1 543 ? 10.766 14.171 -61.841 1.00 30.67 543 SER A O 1
ATOM 4329 N N . ILE A 1 544 ? 12.354 13.884 -60.283 1.00 35.31 544 ILE A N 1
ATOM 4330 C CA . ILE A 1 544 ? 12.076 15.130 -59.534 1.00 35.31 544 ILE A CA 1
ATOM 4331 C C . ILE A 1 544 ? 13.146 16.222 -59.761 1.00 35.31 544 ILE A C 1
ATOM 4333 O O . ILE A 1 544 ? 12.941 17.380 -59.388 1.00 35.31 544 ILE A O 1
ATOM 4337 N N . TRP A 1 545 ? 14.268 15.913 -60.417 1.00 28.53 545 TRP A N 1
ATOM 4338 C CA . TRP A 1 545 ? 15.409 16.832 -60.521 1.00 28.53 545 TRP A CA 1
ATOM 4339 C C . TRP A 1 545 ? 15.605 17.354 -61.951 1.00 28.53 545 TRP A C 1
ATOM 4341 O O . TRP A 1 545 ? 16.272 16.730 -62.766 1.00 28.53 545 TRP A O 1
ATOM 4351 N N . SER A 1 546 ? 15.074 18.547 -62.235 1.00 25.75 546 SER A N 1
ATOM 4352 C CA . SER A 1 546 ? 15.591 19.419 -63.304 1.00 25.75 546 SER A CA 1
ATOM 4353 C C . SER A 1 546 ? 16.523 20.467 -62.670 1.00 25.75 546 SER A C 1
ATOM 4355 O O . SER A 1 546 ? 16.242 20.916 -61.554 1.00 25.75 546 SER A O 1
ATOM 4357 N N . PRO A 1 547 ? 17.638 20.856 -63.316 1.00 29.05 547 PRO A N 1
ATOM 4358 C CA . PRO A 1 547 ? 18.751 21.491 -62.624 1.00 29.05 547 PRO A CA 1
ATOM 4359 C C . PRO A 1 547 ? 18.508 22.990 -62.424 1.00 29.05 547 PRO A C 1
ATOM 4361 O O . PRO A 1 547 ? 18.302 23.729 -63.384 1.00 29.05 547 PRO A O 1
ATOM 4364 N N . ILE A 1 548 ? 18.601 23.450 -61.177 1.00 25.03 548 ILE A N 1
ATOM 4365 C CA . ILE A 1 548 ? 18.888 24.853 -60.865 1.00 25.03 548 ILE A CA 1
ATOM 4366 C C . ILE A 1 548 ? 20.233 24.873 -60.140 1.00 25.03 548 ILE A C 1
ATOM 4368 O O . ILE A 1 548 ? 20.467 24.115 -59.199 1.00 25.03 548 ILE A O 1
ATOM 4372 N N . THR A 1 549 ? 21.127 25.703 -60.659 1.00 25.02 549 THR A N 1
ATOM 4373 C CA . THR A 1 549 ? 22.501 25.954 -60.222 1.00 25.02 549 THR A CA 1
ATOM 4374 C C . THR A 1 549 ? 22.609 26.322 -58.733 1.00 25.02 549 THR A C 1
ATOM 4376 O O . THR A 1 549 ? 21.729 27.005 -58.208 1.00 25.02 549 THR A O 1
ATOM 4379 N N . PRO A 1 550 ? 23.692 25.919 -58.036 1.00 27.70 550 PRO A N 1
ATOM 4380 C CA . PRO A 1 550 ? 23.858 26.187 -56.614 1.00 27.70 550 PRO A CA 1
ATOM 4381 C C . PRO A 1 550 ? 24.486 27.567 -56.379 1.00 27.70 550 PRO A C 1
ATOM 4383 O O . PRO A 1 550 ? 25.552 27.874 -56.910 1.00 27.70 550 PRO A O 1
ATOM 4386 N N . THR A 1 551 ? 23.873 28.374 -55.517 1.00 24.91 551 THR A N 1
ATOM 4387 C CA . THR A 1 551 ? 24.601 29.387 -54.743 1.00 24.91 551 THR A CA 1
ATOM 4388 C C . THR A 1 551 ? 24.890 28.805 -53.369 1.00 24.91 551 THR A C 1
ATOM 4390 O O . THR A 1 551 ? 23.968 28.420 -52.649 1.00 24.91 551 THR A O 1
ATOM 4393 N N . LEU A 1 552 ? 26.183 28.698 -53.061 1.00 28.30 552 LEU A N 1
ATOM 4394 C CA . LEU A 1 552 ? 26.719 28.293 -51.770 1.00 28.30 552 LEU A CA 1
ATOM 4395 C C . LEU A 1 552 ? 26.135 29.149 -50.640 1.00 28.30 552 LEU A C 1
ATOM 4397 O O . LEU A 1 552 ? 26.179 30.373 -50.724 1.00 28.30 552 LEU A O 1
ATOM 4401 N N . ASP A 1 553 ? 25.745 28.499 -49.547 1.00 24.47 553 ASP A N 1
ATOM 4402 C CA . ASP A 1 553 ? 26.146 28.991 -48.234 1.00 24.47 553 ASP A CA 1
ATOM 4403 C C . ASP A 1 553 ? 26.439 27.811 -47.302 1.00 24.47 553 ASP A C 1
ATOM 4405 O O . ASP A 1 553 ? 25.735 26.798 -47.273 1.00 24.47 553 ASP A O 1
ATOM 4409 N N . SER A 1 554 ? 27.569 27.916 -46.625 1.00 30.73 554 SER A N 1
ATOM 4410 C CA . SER A 1 554 ? 28.283 26.849 -45.938 1.00 30.73 554 SER A CA 1
ATOM 4411 C C . SER A 1 554 ? 28.100 26.961 -44.428 1.00 30.73 554 SER A C 1
ATOM 4413 O O . SER A 1 554 ? 28.480 27.972 -43.846 1.00 30.73 554 SER A O 1
ATOM 4415 N N . SER A 1 555 ? 27.619 25.901 -43.770 1.00 25.08 555 SER A N 1
ATOM 4416 C CA . SER A 1 555 ? 27.846 25.690 -42.332 1.00 25.08 555 SER A CA 1
ATOM 4417 C C . SER A 1 555 ? 27.803 24.189 -41.977 1.00 25.08 555 SER A C 1
ATOM 4419 O O . SER A 1 555 ? 26.930 23.483 -42.490 1.00 25.08 555 SER A O 1
ATOM 4421 N N . PRO A 1 556 ? 28.743 23.656 -41.164 1.00 29.23 556 PRO A N 1
ATOM 4422 C CA . PRO A 1 556 ? 29.010 22.223 -41.064 1.00 29.23 556 PRO A CA 1
ATOM 4423 C C . PRO A 1 556 ? 28.311 21.582 -39.851 1.00 29.23 556 PRO A C 1
ATOM 4425 O O . PRO A 1 556 ? 28.658 21.855 -38.708 1.00 29.23 556 PRO A O 1
ATOM 4428 N N . LEU A 1 557 ? 27.376 20.659 -40.089 1.00 25.22 557 LEU A N 1
ATOM 4429 C CA . LEU A 1 557 ? 26.741 19.816 -39.055 1.00 25.22 557 LEU A CA 1
ATOM 4430 C C . LEU A 1 557 ? 27.237 18.356 -39.098 1.00 25.22 557 LEU A C 1
ATOM 4432 O O . LEU A 1 557 ? 26.478 17.432 -38.823 1.00 25.22 557 LEU A O 1
ATOM 4436 N N . TRP A 1 558 ? 28.497 18.122 -39.487 1.00 28.94 558 TRP A N 1
ATOM 4437 C CA . TRP A 1 558 ? 28.990 16.763 -39.770 1.00 28.94 558 TRP A CA 1
ATOM 4438 C C . TRP A 1 558 ? 29.919 16.071 -38.743 1.00 28.94 558 TRP A C 1
ATOM 4440 O O . TRP A 1 558 ? 30.111 14.868 -38.894 1.00 28.94 558 TRP A O 1
ATOM 4450 N N . PRO A 1 559 ? 30.454 16.673 -37.661 1.00 25.83 559 PRO A N 1
ATOM 4451 C CA . PRO A 1 559 ? 31.254 15.895 -36.712 1.00 25.83 559 PRO A CA 1
ATOM 4452 C C . PRO A 1 559 ? 30.552 15.742 -35.356 1.00 25.83 559 PRO A C 1
ATOM 4454 O O . PRO A 1 559 ? 30.941 16.374 -34.382 1.00 25.83 559 PRO A O 1
ATOM 4457 N N . LEU A 1 560 ? 29.513 14.904 -35.286 1.00 27.59 560 LEU A N 1
ATOM 4458 C CA . LEU A 1 560 ? 28.951 14.416 -34.008 1.00 27.59 560 LEU A CA 1
ATOM 4459 C C . LEU A 1 560 ? 28.441 12.964 -34.065 1.00 27.59 560 LEU A C 1
ATOM 4461 O O . LEU A 1 560 ? 27.999 12.431 -33.056 1.00 27.59 560 LEU A O 1
ATOM 4465 N N . LEU A 1 561 ? 28.540 12.296 -35.221 1.00 31.08 561 LEU A N 1
ATOM 4466 C CA . LEU A 1 561 ? 28.097 10.906 -35.398 1.00 31.08 561 LEU A CA 1
ATOM 4467 C C . LEU A 1 561 ? 29.246 9.882 -35.437 1.00 31.08 561 LEU A C 1
ATOM 4469 O O . LEU A 1 561 ? 28.975 8.686 -35.440 1.00 31.08 561 LEU A O 1
ATOM 4473 N N . SER A 1 562 ? 30.515 10.310 -35.452 1.00 28.05 562 SER A N 1
ATOM 4474 C CA . SER A 1 562 ? 31.661 9.401 -35.630 1.00 28.05 562 SER A CA 1
ATOM 4475 C C . SER A 1 562 ? 32.347 8.936 -34.340 1.00 28.05 562 SER A C 1
ATOM 4477 O O . SER A 1 562 ? 33.183 8.042 -34.410 1.00 28.05 562 SER A O 1
ATOM 4479 N N . THR A 1 563 ? 32.025 9.497 -33.172 1.00 27.89 563 THR A N 1
ATOM 4480 C CA . THR A 1 563 ? 32.761 9.215 -31.919 1.00 27.89 563 THR A CA 1
ATOM 4481 C C . THR A 1 563 ? 32.018 8.352 -30.897 1.00 27.89 563 THR A C 1
ATOM 4483 O O . THR A 1 563 ? 32.650 7.888 -29.954 1.00 27.89 563 THR A O 1
ATOM 4486 N N . GLU A 1 564 ? 30.726 8.062 -31.082 1.00 29.92 564 GLU A N 1
ATOM 4487 C CA . GLU A 1 564 ? 29.948 7.214 -30.150 1.00 29.92 564 GLU A CA 1
ATOM 4488 C C . GLU A 1 564 ? 29.674 5.789 -30.655 1.00 29.92 564 GLU A C 1
ATOM 4490 O O . GLU A 1 564 ? 29.143 4.957 -29.923 1.00 29.92 564 GLU A O 1
ATOM 4495 N N . TRP A 1 565 ? 30.098 5.467 -31.876 1.00 30.23 565 TRP A N 1
ATOM 4496 C CA . TRP A 1 565 ? 30.092 4.102 -32.398 1.00 30.23 565 TRP A CA 1
ATOM 4497 C C . TRP A 1 565 ? 31.541 3.714 -32.650 1.00 30.23 565 TRP A C 1
ATOM 4499 O O . TRP A 1 565 ? 32.103 4.101 -33.669 1.00 30.23 565 TRP A O 1
ATOM 4509 N N . GLY A 1 566 ? 32.171 3.012 -31.706 1.00 29.66 566 GLY A N 1
ATOM 4510 C CA . GLY A 1 566 ? 33.547 2.522 -31.825 1.00 29.66 566 GLY A CA 1
ATOM 4511 C C . GLY A 1 566 ? 33.726 1.575 -33.016 1.00 29.66 566 GLY A C 1
ATOM 4512 O O . GLY A 1 566 ? 33.740 0.360 -32.853 1.00 29.66 566 GLY A O 1
ATOM 4513 N N . ILE A 1 567 ? 33.863 2.144 -34.211 1.00 27.50 567 ILE A N 1
ATOM 4514 C CA . ILE A 1 567 ? 34.145 1.466 -35.469 1.00 27.50 567 ILE A CA 1
ATOM 4515 C C . ILE A 1 567 ? 35.519 1.965 -35.906 1.00 27.50 567 ILE A C 1
ATOM 4517 O O . ILE A 1 567 ? 35.676 3.103 -36.347 1.00 27.50 567 ILE A O 1
ATOM 4521 N N . ALA A 1 568 ? 36.531 1.116 -35.747 1.00 24.61 568 ALA A N 1
ATOM 4522 C CA . ALA A 1 568 ? 37.813 1.329 -36.395 1.00 24.61 568 ALA A CA 1
ATOM 4523 C C . ALA A 1 568 ? 37.597 1.227 -37.911 1.00 24.61 568 ALA A C 1
ATOM 4525 O O . ALA A 1 568 ? 37.174 0.186 -38.412 1.00 24.61 568 ALA A O 1
ATOM 4526 N N . ILE A 1 569 ? 37.854 2.322 -38.622 1.00 26.98 569 ILE A N 1
ATOM 4527 C CA . ILE A 1 569 ? 37.898 2.349 -40.082 1.00 26.98 569 ILE A CA 1
ATOM 4528 C C . ILE A 1 569 ? 39.327 1.971 -40.482 1.00 26.98 569 ILE A C 1
ATOM 4530 O O . ILE A 1 569 ? 40.261 2.717 -40.185 1.00 26.98 569 ILE A O 1
ATOM 4534 N N . THR A 1 570 ? 39.492 0.823 -41.136 1.00 29.64 570 THR A N 1
ATOM 4535 C CA . THR A 1 570 ? 40.595 0.584 -42.083 1.00 29.64 570 THR A CA 1
ATOM 4536 C C . THR A 1 570 ? 40.042 0.599 -43.485 1.00 29.64 570 THR A C 1
ATOM 4538 O O . THR A 1 570 ? 39.023 -0.104 -43.684 1.00 29.64 570 THR A O 1
#

pLDDT: mean 81.53, std 21.51, range [24.47, 98.88]

Radius of gyration: 32.64 Å; Cα contacts (8 Å, |Δi|>4): 691; chains: 1; bounding box: 83×63×122 Å

Solvent-accessible surface area (backbone atoms only — not comparable to full-atom values): 32840 Å² total; per-residue (Å²): 134,86,86,80,84,81,91,70,99,79,80,89,82,87,85,76,91,79,82,80,76,78,71,70,65,63,59,57,50,53,30,49,50,54,39,58,72,46,26,32,68,63,17,37,88,83,24,82,76,45,70,85,64,59,52,58,54,89,91,31,63,52,73,60,51,51,54,52,52,31,36,60,56,50,69,31,84,90,47,46,82,40,42,28,40,39,39,28,33,41,66,46,53,43,60,60,14,47,53,40,44,51,47,56,51,29,48,76,68,52,24,48,33,34,52,39,40,40,34,65,92,36,88,68,32,16,49,58,77,24,50,57,38,33,41,36,50,36,37,39,71,69,39,62,88,27,28,63,48,31,36,52,44,35,66,75,35,80,61,44,82,78,49,56,64,52,57,36,40,43,51,43,46,53,57,30,42,46,64,49,55,72,73,46,60,61,75,47,54,74,30,58,32,33,35,38,36,29,36,54,70,26,30,74,45,69,65,43,44,52,51,52,52,49,33,52,42,47,44,44,69,77,68,58,51,78,53,36,36,43,36,25,29,50,53,39,55,68,60,47,48,48,56,66,39,71,69,45,28,75,31,42,41,82,43,74,64,54,72,90,74,45,35,45,61,36,44,42,52,50,50,52,53,54,43,50,50,41,55,75,67,39,87,60,29,93,74,55,60,93,67,58,75,44,69,70,60,50,52,52,50,36,59,46,18,45,47,21,46,48,53,52,52,39,47,49,61,51,28,64,38,79,90,54,60,43,66,64,43,45,31,31,75,75,66,78,37,83,52,88,88,59,65,63,50,52,72,61,41,51,52,48,56,50,54,58,67,69,40,91,67,48,68,67,42,48,52,54,49,51,54,50,57,69,60,65,79,78,52,95,84,78,61,78,72,38,51,68,55,50,24,62,65,73,69,49,59,94,78,43,63,67,66,64,45,33,75,38,43,41,46,36,48,80,48,67,50,100,83,74,48,45,28,80,42,70,54,40,59,53,54,58,61,32,30,70,28,54,89,66,30,52,92,62,38,57,57,58,33,62,49,20,36,50,52,34,50,48,44,55,51,49,58,72,75,43,95,81,63,88,76,61,66,70,58,49,54,50,20,56,51,48,24,58,91,45,73,65,62,53,50,50,64,71,71,53,69,68,68,73,69,52,65,94,71,90,59,57,69,64,52,54,52,52,47,54,48,50,53,48,49,33,52,50,66,57,42,80,77,55,91,84,86,81,85,73,74,64,73,71,65,65,83,77,68,77,94,75,84,86,80,88,82,88,81,91,89,73,92,79,74,73,80,86,55,96,67,87,85,129

Sequence (570 aa):
MSNAMFHGSNVVVTGGTITQVNDNRQTGKVSIERLQEAAAPAAFHDSGDRRDPPRCHPNTRVAVQEKIMNWILGLDPETRNALIMWLHGPAGSGKSAIAQTIAEWAFQEKLLLTSYFFSRFDSTRNHERSLIATIAYQVTTNLPSARECILAAIDADPLIFTRSLQTQTHSLIVKPLRDLIASGYFREPTSMRLVIIDGLDECEDREGQLIILDAISTALQQYRIPLIFLIASRPEHDITHAFGAGYLGEKSTRLPLDHEYQPSSDIELFLRDKFLFITETHPFKAQIPPNWPTEEVLQKLVLKSSGQFIYAATVVKFVRSTRHRPMDRLDIVIGLRPAARDLPFAELDVLYHHIFSSVDDIGPVFRILILYLLSRHRFGLDGFLTLHDIEEILGFSPGEIPVLICDLASVITIGKVRDNLSHLYLLHASLEDFFFDKSRSKNLYIDQPLWHARFAHMFFQHVASSSDVKVSMSKLCYNIAGASPSVELRQEILDFDITKLLRPNSKVRNTAAQVMAHIKAALTMQQNFMLITFDRLTNISESIWSPITPTLDSSPLWPLLSTEWGIAIT

Organism: Galerina marginata (strain CBS 339.88) (NCBI:txid685588)

InterPro domains:
  IPR027417 P-loop containing nucleoside triphosphate hydrolase [G3DSA:3.40.50.300] (63-242)
  IPR027417 P-loop containing nucleoside triphosphate hydrolase [SSF52540] (60-322)
  IPR056884 Nephrocystin 3-like, N-terminal [PF24883] (80-234)

Nearest PDB structures (foldseek):
  8fs6-assembly1_A  TM=3.766E-01  e=1.263E-03  Saccharomyces cerevisiae
  3whk-assembly4_D  TM=4.444E-01  e=7.592E-03  Pyrococcus furiosus DSM 3638
  6f0x-assembly1_F  TM=4.193E-01  e=3.829E-02  Homo sapiens
  7z11-assembly1_F  TM=5.521E-01  e=2.991E-01  Saccharomyces cerevisiae S288C

Foldseek 3Di:
DDDDDDDDDDDDDDDDDDPDPDDCVVLLVVLLVLLVVLADLCFFLPRPVCPPPAAQDPPFCVVVLVVVVCCLQLNDPVQVQFQEEEEEAFPQLCLRNSLSHSQVVCVVLLQAQGEGAADLPDPSRLALLNVLSNSLSSNCVSPVQLVVQQSVLCSVPVCQSVDQLLSSCCRRPLVSCVVVVVVVQLVGSSHRAEYEYHALVSNPDPVRSVSVLVSVLCCCPVRVPSHGYYYYYYCFPSVVVSCCDDSNVVNYDYHYSDCVSVLLVSLLVVLVVLVVCLCVDAPCNVVADPCPPPPVLSNVQSVQCLSRNLSSVLLSVQLSPNVDHSVVSSCCVVVVDPCVPNDSCQVVLVVVVVLCVPQPDCPLVLLLVLLQLLQPPDDPDPDHDFPVLSCLLSVHDPPVNCVRCSSVSNFKDWDADPVRTIDIDGSGSCVSVQQCDCVRVVVSHDPQQDSLLVSLVSNLVSLVPDQDRPHDLVSNLSSLLSHDDDPVSVVSVVPDDPVSNQDPDDPRPVVVVVSVVSNVVSVVSVCVVDDDDPPPPVVVVPPPDDDDDDDDDDDDPPPDPPPPDPDDDD

Mean predicted aligned error: 11.76 Å

Secondary structure (DSSP, 8-state):
---PPP--S-----SS-------THHHHHHHHHHHHHHS-GGGSTT-TTSSS---PPTTSSHHHHHHHHHHHTT--TTTTT-SEEEEE-STTSSHHHHHHHHHHHHHHTT-EEEEEE--TT-TTSSSSTTHHHHHHHHHHHH-HHHHHHHHHHHHH-TTGGGS-HHHHHIIIIIHHHHHHHHTTGGGSTTSS-EEEEE-GGG-S-HHHHHHHHHHHHHHHHTS----EEEEEE---HHHHHHTTSHHHHHHEEEEE-SGGG-HHHHHHHHHHHHHHHHHHH-TTGGGS-TTPSPHHHHHHHHHHHTT-HHHHHHHHHHHT-TTS-HHHHHHHHTTSS--TT--TTHHHHHHHHHHHHT-S-HHHHHHHHHHHHHHTS--SSS-SPPHHHHHHHHTPPTTHHHHHTGGGTTTEEEEE-TTS-EEEEES-THHHHHHT-HHHHGGG---HHHHHHHHHHHHHHHHHH-SS----HHHHHHHHHHSPP-HHHHHHHHH--GGGG--SSS-HHHHHHHHHHHHHHHHHHHHTT-----SSSSTTSSSS----PPPP------SSSSSSS-----